Protein AF-A0A7V6VJJ3-F1 (afdb_monomer)

Radius of gyration: 37.73 Å; Cα contacts (8 Å, |Δi|>4): 913; chains: 1; bounding box: 96×39×124 Å

Nearest PDB structures (foldseek):
  8wae-assembly2_B  TM=5.349E-01  e=2.604E-01  Flammeovirga sp. OC4
  2qvm-assembly1_A  TM=4.528E-01  e=8.445E-01  Canis lupus familiaris
  1umi-assembly1_A  TM=4.010E-01  e=7.550E-01  Mus musculus
  8zuh-assembly1_A  TM=2.250E-01  e=2.315E+00  Bos taurus
  2v9u-assembly1_A  TM=2.143E-01  e=2.589E+00  Mycolicibacterium smegmatis MC2 155

Secondary structure (DSSP, 8-state):
-HHHHHHHHHHHHHHHHHHHHHHHHHHHHHHHHHHHHHHHHHH-SSEEEE-----SS-PPP--HHHHTSTTEEEEEEEEEEEEEETTEEEEEEEE-HHHHHHHHHHHH-HHHHHHHHTTSPPGGGBPPTT--EEEEEEEEEEE--TTPPPPTT--TT-EEEEEEEEEEEEETTS-EEEEEEEEEEEEE-SS-EEEEEEEEPPTTEEEEEEEEEEEEEE--STTHHHHHHHHHHH-TTS-TTS-----EEE-TTSEEEEEEEETTEEEEEEEE---HHHHHTTPEEETT-------TTS-SEEEEEEEEESS--------S-----TTS--TTSPPEEEEEEHHHHHHHT--TT-EEEEE-SSSEEEEEEEEEESS-TT---SSEEEEEHHHHHHHHHHTTPPPPPPSEEEEEESS-HHHHHHHHHHHSPTT-EEEE----SS-HHHHHHHHHHHHHHHHHHHHHHHHHHHHHHHTHHHHHHHHHTT--HHHHHHHHHHHHH-

Foldseek 3Di:
DVVLVVVVVVLVVLLVVLVVLLVVLVVVLVVLVVVLLLLLQQQQFQKKKQADADPFFQDQDDCVLLVPDPFFPDKAFKAWAWWAFVNHIFIEIATQCVGCLVVSCVSQDVVVSQLSVLQDQDCLQWDPPPDFKDKFKWKWAWDFDPPFDDDPPDDQQWWKKWKKKWFFFQFPSLHTDIWIFDIDIDTHGNDIDMDIGITGDDPGGTGTFKMKIKIWTADPDDPLPVLVVVLCVVCVVDDPVVPPPFDWDDDPQQKIWTWDDRRRDIIIIIIRGPCVSVVVSQFAWQPQPPQPQPDCVPHNIGMDMTMGGNFHDDPPPDPDPDDDDQVDDDPRGDAFEKEWEPLQCVVVVHDQQGWTWMQGPHDTGIHHHSYYGNDHGNRPTNTYMYHHNSNVCSNCVNNVHGRGDRSMMHTHGPDDSVVSQVSCVVPGPPPIDMDGSRSPPPPSVVVSVVSVVVSVVSSVVSVLVVLVSVLVVVCVVVVVVVVVVVDDPVRVVVVSVVVSVD

pLDDT: mean 74.05, std 18.1, range [22.92, 97.56]

Structure (mmCIF, N/CA/C/O backbone):
data_AF-A0A7V6VJJ3-F1
#
_entry.id   AF-A0A7V6VJJ3-F1
#
loop_
_atom_site.group_PDB
_atom_site.id
_atom_site.type_symbol
_atom_site.label_atom_id
_atom_site.label_alt_id
_atom_site.label_comp_id
_atom_site.label_asym_id
_atom_site.label_entity_id
_atom_site.label_seq_id
_atom_site.pdbx_PDB_ins_code
_atom_site.Cartn_x
_atom_site.Cartn_y
_atom_site.Cartn_z
_atom_site.occupancy
_atom_site.B_iso_or_equiv
_atom_site.auth_seq_id
_atom_site.auth_comp_id
_atom_site.auth_asym_id
_atom_site.auth_atom_id
_atom_site.pdbx_PDB_model_num
ATOM 1 N N . ALA A 1 1 ? 57.811 8.011 -45.954 1.00 58.12 1 ALA A N 1
ATOM 2 C CA . ALA A 1 1 ? 57.702 8.035 -44.476 1.00 58.12 1 ALA A CA 1
ATOM 3 C C . ALA A 1 1 ? 56.660 9.037 -43.947 1.00 58.12 1 ALA A C 1
ATOM 5 O O . ALA A 1 1 ? 55.705 8.596 -43.324 1.00 58.12 1 ALA A O 1
ATOM 6 N N . ARG A 1 2 ? 56.776 10.359 -44.193 1.00 64.56 2 ARG A N 1
ATOM 7 C CA . ARG A 1 2 ? 55.827 11.359 -43.634 1.00 64.56 2 ARG A CA 1
ATOM 8 C C . ARG A 1 2 ? 54.368 11.186 -44.089 1.00 64.56 2 ARG A C 1
ATOM 10 O O . ARG A 1 2 ? 53.472 11.328 -43.268 1.00 64.56 2 ARG A O 1
ATOM 17 N N . SER A 1 3 ? 54.126 10.848 -45.358 1.00 62.00 3 SER A N 1
ATOM 18 C CA . SER A 1 3 ? 52.772 10.589 -45.880 1.00 62.00 3 SER A CA 1
ATOM 19 C C . SER A 1 3 ? 52.134 9.332 -45.280 1.00 62.00 3 SER A C 1
ATOM 21 O O . SER A 1 3 ? 50.969 9.365 -44.908 1.00 62.00 3 SER A O 1
ATOM 23 N N . ALA A 1 4 ? 52.915 8.261 -45.103 1.00 66.62 4 ALA A N 1
ATOM 24 C CA . ALA A 1 4 ? 52.459 7.028 -44.460 1.00 66.62 4 ALA A CA 1
ATOM 25 C C . ALA A 1 4 ? 52.094 7.251 -42.983 1.00 66.62 4 ALA A C 1
ATOM 27 O O . ALA A 1 4 ? 51.044 6.801 -42.546 1.00 66.62 4 ALA A O 1
ATOM 28 N N . ARG A 1 5 ? 52.900 8.024 -42.236 1.00 71.94 5 ARG A N 1
ATOM 29 C CA . ARG A 1 5 ? 52.564 8.390 -40.848 1.00 71.94 5 ARG A CA 1
ATOM 30 C C . ARG A 1 5 ? 51.255 9.175 -40.764 1.00 71.94 5 ARG A C 1
ATOM 32 O O . ARG A 1 5 ? 50.426 8.846 -39.932 1.00 71.94 5 ARG A O 1
ATOM 39 N N . ARG A 1 6 ? 51.034 10.149 -41.659 1.00 73.19 6 ARG A N 1
ATOM 40 C CA . ARG A 1 6 ? 49.763 10.896 -41.712 1.00 73.19 6 ARG A CA 1
ATOM 41 C C . ARG A 1 6 ? 48.568 9.986 -42.006 1.00 73.19 6 ARG A C 1
ATOM 43 O O . ARG A 1 6 ? 47.548 10.130 -41.349 1.00 73.19 6 ARG A O 1
ATOM 50 N N . ALA A 1 7 ? 48.704 9.043 -42.940 1.00 73.00 7 ALA A N 1
ATOM 51 C CA . ALA A 1 7 ? 47.638 8.093 -43.262 1.00 73.00 7 ALA A CA 1
ATOM 52 C C . ALA A 1 7 ? 47.291 7.186 -42.069 1.00 73.00 7 ALA A C 1
ATOM 54 O O . ALA A 1 7 ? 46.119 7.048 -41.739 1.00 73.00 7 ALA A O 1
ATOM 55 N N . VAL A 1 8 ? 48.300 6.645 -41.375 1.00 75.19 8 VAL A N 1
ATOM 56 C CA . VAL A 1 8 ? 48.096 5.835 -40.160 1.00 75.19 8 VAL A CA 1
ATOM 57 C C . VAL A 1 8 ? 47.421 6.652 -39.057 1.00 75.19 8 VAL A C 1
ATOM 59 O O . VAL A 1 8 ? 46.478 6.171 -38.442 1.00 75.19 8 VAL A O 1
ATOM 62 N N . THR A 1 9 ? 47.837 7.903 -38.835 1.00 77.12 9 THR A N 1
ATOM 63 C CA . THR 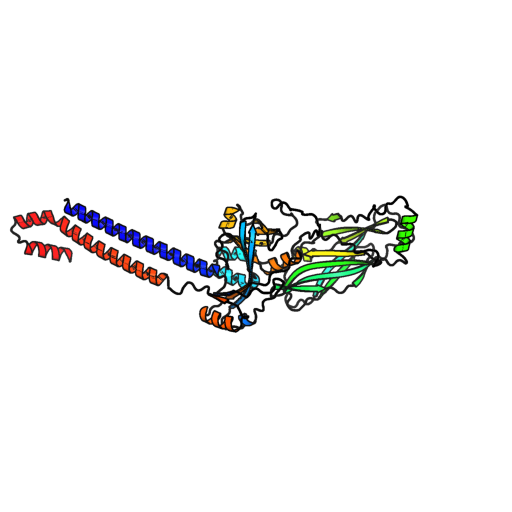A 1 9 ? 47.191 8.772 -37.839 1.00 77.12 9 THR A CA 1
ATOM 64 C C . THR A 1 9 ? 45.720 9.026 -38.167 1.00 77.12 9 THR A C 1
ATOM 66 O O . THR A 1 9 ? 44.882 8.907 -37.280 1.00 77.12 9 THR A O 1
ATOM 69 N N . VAL A 1 10 ? 45.384 9.329 -39.427 1.00 78.06 10 VAL A N 1
ATOM 70 C CA . VAL A 1 10 ? 43.986 9.542 -39.848 1.00 78.06 10 VAL A CA 1
ATOM 71 C C . VAL A 1 10 ? 43.153 8.279 -39.637 1.00 78.06 10 VAL A C 1
ATOM 73 O O . VAL A 1 10 ? 42.054 8.360 -39.102 1.00 78.06 10 VAL A O 1
ATOM 76 N N . VAL A 1 11 ? 43.694 7.114 -39.991 1.00 77.00 11 VAL A N 1
ATOM 77 C CA . VAL A 1 11 ? 43.051 5.811 -39.783 1.00 77.00 11 VAL A CA 1
ATOM 78 C C . VAL A 1 11 ? 42.768 5.538 -38.308 1.00 77.00 11 VAL A C 1
ATOM 80 O O . VAL A 1 11 ? 41.657 5.146 -37.963 1.00 77.00 11 VAL A O 1
ATOM 83 N N . VAL A 1 12 ? 43.759 5.749 -37.440 1.00 77.12 12 VAL A N 1
ATOM 84 C CA . VAL A 1 12 ? 43.618 5.503 -35.999 1.00 77.12 12 VAL A CA 1
ATOM 85 C C . VAL A 1 12 ? 42.574 6.442 -35.399 1.00 77.12 12 VAL A C 1
ATOM 87 O O . VAL A 1 12 ? 41.725 5.991 -34.637 1.00 77.12 12 VAL A O 1
ATOM 90 N N . LEU A 1 13 ? 42.581 7.723 -35.783 1.00 76.00 13 LEU A N 1
ATOM 91 C CA . LEU A 1 13 ? 41.569 8.686 -35.339 1.00 76.00 13 LEU A CA 1
ATOM 92 C C . LEU A 1 13 ? 40.163 8.300 -35.810 1.00 76.00 13 LEU A C 1
ATOM 94 O O . LEU A 1 13 ? 39.212 8.417 -35.044 1.00 76.00 13 LEU A O 1
ATOM 98 N N . LEU A 1 14 ? 40.032 7.806 -37.042 1.00 77.81 14 LEU A N 1
ATOM 99 C CA . LEU A 1 14 ? 38.753 7.365 -37.594 1.00 77.81 14 LEU A CA 1
ATOM 100 C C . LEU A 1 14 ? 38.233 6.109 -36.874 1.00 77.81 14 LEU A C 1
ATOM 102 O O . LEU A 1 14 ? 37.063 6.054 -36.508 1.00 77.81 14 LEU A O 1
ATOM 106 N N . ALA A 1 15 ? 39.108 5.134 -36.609 1.00 75.81 15 ALA A N 1
ATOM 107 C CA . ALA A 1 15 ? 38.770 3.942 -35.833 1.00 75.81 15 ALA A CA 1
ATOM 108 C C . ALA A 1 15 ? 38.350 4.304 -34.399 1.00 75.81 15 ALA A C 1
ATOM 110 O O . ALA A 1 15 ? 37.365 3.770 -33.894 1.00 75.81 15 ALA A O 1
ATOM 111 N N . PHE A 1 16 ? 39.045 5.255 -33.770 1.00 75.12 16 PHE A N 1
ATOM 112 C CA . PHE A 1 16 ? 38.699 5.740 -32.436 1.00 75.12 16 PHE A CA 1
ATOM 113 C C . PHE A 1 16 ? 37.354 6.477 -32.424 1.00 75.12 16 PHE A C 1
ATOM 115 O O . PHE A 1 16 ? 36.541 6.245 -31.535 1.00 75.12 16 PHE A O 1
ATOM 122 N N . ALA A 1 17 ? 37.078 7.308 -33.435 1.00 75.38 17 ALA A N 1
ATOM 123 C CA . ALA A 1 17 ? 35.796 7.994 -33.575 1.00 75.38 17 ALA A CA 1
ATOM 124 C C . ALA A 1 17 ? 34.628 7.006 -33.753 1.00 75.38 17 ALA A C 1
ATOM 126 O O . ALA A 1 17 ? 33.593 7.164 -33.108 1.00 75.38 17 ALA A O 1
ATOM 127 N N . VAL A 1 18 ? 34.801 5.956 -34.567 1.00 76.50 18 VAL A N 1
ATOM 128 C CA . VAL A 1 18 ? 33.784 4.901 -34.734 1.00 76.50 18 VAL A CA 1
ATOM 129 C C . VAL A 1 18 ? 33.605 4.086 -33.453 1.00 76.50 18 VAL A C 1
ATOM 131 O O . VAL A 1 18 ? 32.470 3.822 -33.057 1.00 76.50 18 VAL A O 1
ATOM 134 N N . GLY A 1 19 ? 34.695 3.741 -32.763 1.00 74.75 19 GLY A N 1
ATOM 135 C CA . GLY A 1 19 ? 34.633 3.071 -31.461 1.00 74.75 19 GLY A CA 1
ATOM 136 C C . GLY A 1 19 ? 33.873 3.899 -30.421 1.00 74.75 19 GLY A C 1
ATOM 137 O O . GLY A 1 19 ? 32.955 3.389 -29.784 1.00 74.75 19 GLY A O 1
ATOM 138 N N . ALA A 1 20 ? 34.182 5.195 -30.314 1.00 73.50 20 ALA A N 1
ATOM 139 C CA . ALA A 1 20 ? 33.504 6.116 -29.403 1.00 73.50 20 ALA A CA 1
ATOM 140 C C . ALA A 1 20 ? 32.006 6.260 -29.721 1.00 73.50 20 ALA A C 1
ATOM 142 O O . ALA A 1 20 ? 31.186 6.204 -28.808 1.00 73.50 20 ALA A O 1
ATOM 143 N N . LEU A 1 21 ? 31.633 6.374 -31.002 1.00 72.50 21 LEU A N 1
ATOM 144 C CA . LEU A 1 21 ? 30.228 6.413 -31.431 1.00 72.50 21 LEU A CA 1
ATOM 145 C C . LEU A 1 21 ? 29.483 5.110 -31.113 1.00 72.50 21 LEU A C 1
ATOM 147 O O . LEU A 1 21 ? 28.323 5.149 -30.713 1.00 72.50 21 LEU A O 1
ATOM 151 N N . THR A 1 22 ? 30.152 3.962 -31.245 1.00 73.19 22 THR A N 1
ATOM 152 C CA . THR A 1 22 ? 29.564 2.650 -30.934 1.00 73.19 22 THR A CA 1
ATOM 153 C C . THR A 1 22 ? 29.290 2.512 -29.438 1.00 73.19 22 THR A C 1
ATOM 155 O O . THR A 1 22 ? 28.186 2.135 -29.048 1.00 73.19 22 THR A O 1
ATOM 158 N N . VAL A 1 23 ? 30.263 2.873 -28.593 1.00 71.81 23 VAL A N 1
ATOM 159 C CA . VAL A 1 23 ? 30.108 2.854 -27.129 1.00 71.81 23 VAL A CA 1
ATOM 160 C C . VAL A 1 23 ? 29.030 3.845 -26.683 1.00 71.81 23 VAL A C 1
ATOM 162 O O . VAL A 1 23 ? 28.167 3.481 -25.889 1.00 71.81 23 VAL A O 1
ATOM 165 N N . ALA A 1 24 ? 29.015 5.062 -27.236 1.00 70.31 24 ALA A N 1
ATOM 166 C CA . ALA A 1 24 ? 27.974 6.049 -26.947 1.00 70.31 24 ALA A CA 1
ATOM 167 C C . ALA A 1 24 ? 26.572 5.545 -27.338 1.00 70.31 24 ALA A C 1
ATOM 169 O O . ALA A 1 24 ? 25.617 5.737 -26.585 1.00 70.31 24 ALA A O 1
ATOM 170 N N . GLY A 1 25 ? 26.452 4.847 -28.474 1.00 70.31 25 GLY A N 1
ATOM 171 C CA . GLY A 1 25 ? 25.205 4.216 -28.909 1.00 70.31 25 GLY A CA 1
ATOM 172 C C . GLY A 1 25 ? 24.737 3.096 -27.977 1.00 70.31 25 GLY A C 1
ATOM 173 O O . GLY A 1 25 ? 23.551 3.035 -27.661 1.00 70.31 25 GLY A O 1
ATOM 174 N N . MET A 1 26 ? 25.657 2.252 -27.490 1.00 70.75 26 MET A N 1
ATOM 175 C CA . MET A 1 26 ? 25.334 1.214 -26.504 1.00 70.75 26 MET A CA 1
ATOM 176 C C . MET A 1 26 ? 24.830 1.826 -25.197 1.00 70.75 26 MET A C 1
ATOM 178 O O . MET A 1 26 ? 23.750 1.461 -24.750 1.00 70.75 26 MET A O 1
ATOM 182 N N . VAL A 1 27 ? 25.550 2.806 -24.637 1.00 74.12 27 VAL A N 1
ATOM 183 C CA . VAL A 1 27 ? 25.149 3.486 -23.393 1.00 74.12 27 VAL A CA 1
ATOM 184 C C . VAL A 1 27 ? 23.788 4.169 -23.551 1.00 74.12 27 VAL A C 1
ATOM 186 O O . VAL A 1 27 ? 22.939 4.045 -22.675 1.00 74.12 27 VAL A O 1
ATOM 189 N N . SER A 1 28 ? 23.535 4.835 -24.682 1.00 69.19 28 SER A N 1
ATOM 190 C CA . SER A 1 28 ? 22.235 5.464 -24.942 1.00 69.19 28 SER A CA 1
ATOM 191 C C . SER A 1 28 ? 21.091 4.449 -25.029 1.00 69.19 28 SER A C 1
ATOM 193 O O . SER A 1 28 ? 19.982 4.768 -24.605 1.00 69.19 28 SER A O 1
ATOM 195 N N . GLY A 1 29 ? 21.341 3.256 -25.580 1.00 66.56 29 GLY A N 1
ATOM 196 C CA . GLY A 1 29 ? 20.360 2.171 -25.646 1.00 66.56 29 GLY A CA 1
ATOM 197 C C . GLY A 1 29 ? 20.031 1.619 -24.263 1.00 66.56 29 GLY A C 1
ATOM 198 O O . GLY A 1 29 ? 18.857 1.524 -23.913 1.00 66.56 29 GLY A O 1
ATOM 199 N N . THR A 1 30 ? 21.054 1.350 -23.447 1.00 71.19 30 THR A N 1
ATOM 200 C CA . THR A 1 30 ? 20.868 0.877 -22.069 1.00 71.19 30 THR A CA 1
ATOM 201 C C . THR A 1 30 ? 20.121 1.904 -21.224 1.00 71.19 30 THR A C 1
ATOM 203 O O . THR A 1 30 ? 19.191 1.538 -20.519 1.00 71.19 30 THR A O 1
ATOM 206 N N . VAL A 1 31 ? 20.449 3.196 -21.348 1.00 70.56 31 VAL A N 1
ATOM 207 C CA . VAL A 1 31 ? 19.749 4.277 -20.631 1.00 70.56 31 VAL A CA 1
ATOM 208 C C . VAL A 1 31 ? 18.303 4.426 -21.103 1.00 70.56 31 VAL A C 1
ATOM 210 O O . VAL A 1 31 ? 17.423 4.664 -20.285 1.00 70.56 31 VAL A O 1
ATOM 213 N N . ALA A 1 32 ? 18.025 4.289 -22.402 1.00 63.91 32 ALA A N 1
ATOM 214 C CA . ALA A 1 32 ? 16.654 4.340 -22.910 1.00 63.91 32 ALA A CA 1
ATOM 215 C C . ALA A 1 32 ? 15.826 3.140 -22.432 1.00 63.91 32 ALA A C 1
ATOM 217 O O . ALA A 1 32 ? 14.681 3.316 -22.030 1.00 63.91 32 ALA A O 1
ATOM 218 N N . GLN A 1 33 ? 16.412 1.940 -22.433 1.00 64.88 33 GLN A N 1
ATOM 219 C CA . GLN A 1 33 ? 15.767 0.733 -21.921 1.00 64.88 33 GLN A CA 1
ATOM 220 C C . GLN A 1 33 ? 15.554 0.808 -20.407 1.00 64.88 33 GLN A C 1
ATOM 222 O O . GLN A 1 33 ? 14.501 0.404 -19.928 1.00 64.88 33 GLN A O 1
ATOM 227 N N . GLN A 1 34 ? 16.518 1.367 -19.674 1.00 69.00 34 GLN A N 1
ATOM 228 C CA . GLN A 1 34 ? 16.398 1.613 -18.244 1.00 69.00 34 GLN A CA 1
ATOM 229 C C . GLN A 1 34 ? 15.294 2.632 -17.971 1.00 69.00 34 GLN A C 1
ATOM 231 O O . GLN A 1 34 ? 14.360 2.286 -17.280 1.00 69.00 34 GLN A O 1
ATOM 236 N N . ARG A 1 35 ? 15.263 3.788 -18.647 1.00 66.19 35 ARG A N 1
ATOM 237 C CA . ARG A 1 35 ? 14.154 4.756 -18.521 1.00 66.19 35 ARG A CA 1
ATOM 238 C C . ARG A 1 35 ? 12.793 4.185 -18.896 1.00 66.19 35 ARG A C 1
ATOM 240 O O . ARG A 1 35 ? 11.800 4.561 -18.296 1.00 66.19 35 ARG A O 1
ATOM 247 N N . ALA A 1 36 ? 12.726 3.328 -19.913 1.00 60.75 36 ALA A N 1
ATOM 248 C CA . ALA A 1 36 ? 11.482 2.678 -20.305 1.00 60.75 36 ALA A CA 1
ATOM 249 C C . ALA A 1 36 ? 11.026 1.665 -19.245 1.00 60.75 36 ALA A C 1
ATOM 251 O O . ALA A 1 36 ? 9.835 1.571 -18.965 1.00 60.75 36 ALA A O 1
ATOM 252 N N . ARG A 1 37 ? 11.973 0.948 -18.630 1.00 64.56 37 ARG A N 1
ATOM 253 C CA . ARG A 1 37 ? 11.712 0.071 -17.488 1.00 64.56 37 ARG A CA 1
ATOM 254 C C . ARG A 1 37 ? 11.311 0.877 -16.254 1.00 64.56 37 ARG A C 1
ATOM 256 O O . ARG A 1 37 ? 10.310 0.541 -15.650 1.00 64.56 37 ARG A O 1
ATOM 263 N N . ASP A 1 38 ? 12.018 1.954 -15.940 1.00 66.88 38 ASP A N 1
ATOM 264 C CA . ASP A 1 38 ? 11.726 2.862 -14.830 1.00 66.88 38 ASP A CA 1
ATOM 265 C C . ASP A 1 38 ? 10.371 3.554 -15.032 1.00 66.88 38 ASP A C 1
ATOM 267 O O . ASP A 1 38 ? 9.653 3.772 -14.070 1.00 66.88 38 ASP A O 1
ATOM 271 N N . ALA A 1 39 ? 9.973 3.844 -16.276 1.00 62.88 39 ALA A N 1
ATOM 272 C CA . ALA A 1 39 ? 8.643 4.360 -16.598 1.00 62.88 39 ALA A CA 1
ATOM 273 C C . ALA A 1 39 ? 7.547 3.296 -16.428 1.00 62.88 39 ALA A C 1
ATOM 275 O O . ALA A 1 39 ? 6.478 3.602 -15.912 1.00 62.88 39 ALA A O 1
ATOM 276 N N . ALA A 1 40 ? 7.807 2.047 -16.830 1.00 62.88 40 ALA A N 1
ATOM 277 C CA . ALA A 1 40 ? 6.861 0.944 -16.653 1.00 62.88 40 ALA A CA 1
ATOM 278 C C . ALA A 1 40 ? 6.710 0.542 -15.175 1.00 62.88 40 ALA A C 1
ATOM 280 O O . ALA A 1 40 ? 5.605 0.291 -14.703 1.00 62.88 40 ALA A O 1
ATOM 281 N N . VAL A 1 41 ? 7.817 0.521 -14.428 1.00 61.12 41 VAL A N 1
ATOM 282 C CA . VAL A 1 41 ? 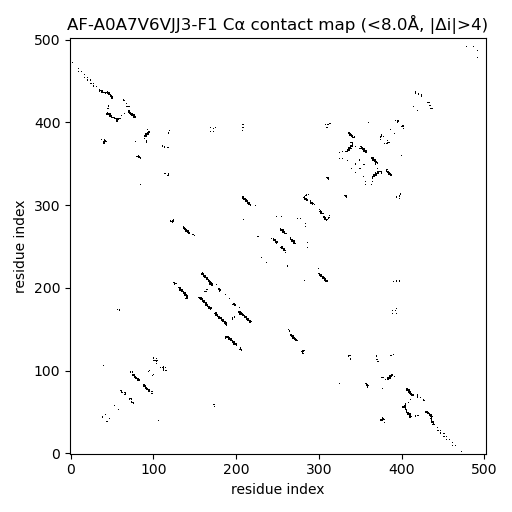7.820 0.295 -12.978 1.00 61.12 41 VAL A CA 1
ATOM 283 C C . VAL A 1 41 ? 7.195 1.493 -12.269 1.00 61.12 41 VAL A C 1
ATOM 285 O O . VAL A 1 41 ? 6.290 1.308 -11.465 1.00 61.12 41 VAL A O 1
ATOM 288 N N . GLY A 1 42 ? 7.587 2.715 -12.627 1.00 70.31 42 GLY A N 1
ATOM 289 C CA . GLY A 1 42 ? 7.052 3.958 -12.074 1.00 70.31 42 GLY A CA 1
ATOM 290 C C . GLY A 1 42 ? 5.557 4.154 -12.315 1.00 70.31 42 GLY A C 1
ATOM 291 O O . GLY A 1 42 ? 4.928 4.876 -11.557 1.00 70.31 42 GLY A O 1
ATOM 292 N N . ALA A 1 43 ? 4.957 3.484 -13.300 1.00 71.69 43 ALA A N 1
ATOM 293 C CA . ALA A 1 43 ? 3.508 3.471 -13.466 1.00 71.69 43 ALA A CA 1
ATOM 294 C C . ALA A 1 43 ? 2.802 2.515 -12.485 1.00 71.69 43 ALA A C 1
ATOM 296 O O . ALA A 1 43 ? 1.660 2.741 -12.123 1.00 71.69 43 ALA A O 1
ATOM 297 N N . GLY A 1 44 ? 3.440 1.446 -12.012 1.00 75.75 44 GLY A N 1
ATOM 298 C CA . GLY A 1 44 ? 2.810 0.518 -11.067 1.00 75.75 44 GLY A CA 1
ATOM 299 C C . GLY A 1 44 ? 1.820 -0.475 -11.688 1.00 75.75 44 GLY A C 1
ATOM 300 O O . GLY A 1 44 ? 1.941 -1.661 -11.400 1.00 75.75 44 GLY A O 1
ATOM 301 N N . GLY A 1 45 ? 0.924 -0.044 -12.585 1.00 86.19 45 GLY A N 1
ATOM 302 C CA . GLY A 1 45 ? 0.019 -0.887 -13.398 1.00 86.19 45 GLY A CA 1
ATOM 303 C C . GLY A 1 45 ? 0.415 -0.965 -14.880 1.00 86.19 45 GLY A C 1
ATOM 304 O O . GLY A 1 45 ? 1.431 -0.398 -15.263 1.00 86.19 45 GLY A O 1
ATOM 305 N N . ASP A 1 46 ? -0.328 -1.678 -15.732 1.00 90.44 46 ASP A N 1
ATOM 306 C CA . ASP A 1 46 ? -0.248 -1.531 -17.206 1.00 90.44 46 ASP A CA 1
ATOM 307 C C . ASP A 1 46 ? -0.935 -0.243 -17.662 1.00 90.44 46 ASP A C 1
ATOM 309 O O . ASP A 1 46 ? -0.454 0.473 -18.548 1.00 90.44 46 ASP A O 1
ATOM 313 N N . VAL A 1 47 ? -2.046 0.068 -16.997 1.00 92.50 47 VAL A N 1
ATOM 314 C CA . VAL A 1 47 ? -2.774 1.326 -17.114 1.00 92.50 47 VAL A CA 1
ATOM 315 C C . VAL A 1 47 ? -2.973 1.885 -15.712 1.00 92.50 47 VAL A C 1
ATOM 317 O O . VAL A 1 47 ? -3.415 1.181 -14.808 1.00 92.50 47 VAL A O 1
ATOM 320 N N . VAL A 1 48 ? -2.661 3.163 -15.541 1.00 93.69 48 VAL A N 1
ATOM 321 C CA . VAL A 1 48 ? -2.896 3.912 -14.306 1.00 93.69 48 VAL A CA 1
ATOM 322 C C . VAL A 1 48 ? -3.999 4.908 -14.571 1.00 93.69 48 VAL A C 1
ATOM 324 O O . VAL A 1 48 ? -3.843 5.800 -15.406 1.00 93.69 48 VAL A O 1
ATOM 327 N N . LEU A 1 49 ? -5.109 4.769 -13.864 1.00 94.50 49 LEU A N 1
ATOM 328 C CA . LEU A 1 49 ? -6.168 5.762 -13.866 1.00 94.50 49 LEU A CA 1
ATOM 329 C C . LEU A 1 49 ? -5.918 6.727 -12.714 1.00 94.50 49 LEU A C 1
ATOM 331 O O . LEU A 1 49 ? -5.987 6.325 -11.559 1.00 94.50 49 LEU A O 1
ATOM 335 N N . THR A 1 50 ? -5.647 7.992 -13.014 1.00 94.56 50 THR A N 1
ATOM 336 C CA . THR A 1 50 ? -5.632 9.063 -12.013 1.00 94.56 50 THR A CA 1
ATOM 337 C C . THR A 1 50 ? -7.050 9.586 -11.861 1.00 94.56 50 THR A C 1
ATOM 339 O O . THR A 1 50 ? -7.616 10.148 -12.805 1.00 94.56 50 THR A O 1
ATOM 342 N N . LEU A 1 51 ? -7.625 9.378 -10.684 1.00 94.50 51 LEU A N 1
ATOM 343 C CA . LEU A 1 51 ? -8.978 9.803 -10.363 1.00 94.50 51 LEU A CA 1
ATOM 344 C C . LEU A 1 51 ? -9.006 11.311 -10.076 1.00 94.50 51 LEU A C 1
ATOM 346 O O . LEU A 1 51 ? -8.023 11.871 -9.577 1.00 94.50 51 LEU A O 1
ATOM 350 N N . PRO A 1 52 ? -10.127 12.000 -10.357 1.00 92.06 52 PRO A N 1
ATOM 351 C CA . PRO A 1 52 ? -10.307 13.362 -9.879 1.00 92.06 52 PRO A CA 1
ATOM 352 C C . PRO A 1 52 ? -10.215 13.378 -8.349 1.00 92.06 52 PRO A C 1
ATOM 354 O O . PRO A 1 52 ? -10.636 12.431 -7.685 1.00 92.06 52 PRO A O 1
ATOM 357 N N . ALA A 1 53 ? -9.685 14.464 -7.781 1.00 85.69 53 ALA A N 1
ATOM 358 C CA . ALA A 1 53 ? -9.618 14.618 -6.333 1.00 85.69 53 ALA A CA 1
ATOM 359 C C . ALA A 1 53 ? -11.028 14.485 -5.730 1.00 85.69 53 ALA A C 1
ATOM 361 O O . ALA A 1 53 ? -11.875 15.365 -5.900 1.00 85.69 53 ALA A O 1
ATOM 362 N N . GLY A 1 54 ? -11.277 13.360 -5.060 1.00 73.69 54 GLY A N 1
ATOM 363 C CA . GLY A 1 54 ? -12.512 13.118 -4.327 1.00 73.69 54 GLY A CA 1
ATOM 364 C C . GLY A 1 54 ? -12.585 13.960 -3.051 1.00 73.69 54 GLY A C 1
ATOM 365 O O . GLY A 1 54 ? -11.630 14.670 -2.709 1.00 73.69 54 GLY A O 1
ATOM 366 N N . PRO A 1 55 ? -13.698 13.883 -2.300 1.00 68.62 55 PRO A N 1
ATOM 367 C CA . PRO A 1 55 ? -13.702 14.376 -0.930 1.00 68.62 55 PRO A CA 1
ATOM 368 C C . PRO A 1 55 ? -12.515 13.761 -0.174 1.00 68.62 55 PRO A C 1
ATOM 370 O O . PRO A 1 55 ? -12.198 12.581 -0.338 1.00 68.62 55 PRO A O 1
ATOM 373 N N . ALA A 1 56 ? -11.838 14.581 0.631 1.00 59.44 56 ALA A N 1
ATOM 374 C CA . ALA A 1 56 ? -10.583 14.216 1.292 1.00 59.44 56 ALA A CA 1
ATOM 375 C C . ALA A 1 56 ? -10.709 13.042 2.287 1.00 59.44 56 ALA A C 1
ATOM 377 O O . ALA A 1 56 ? -9.688 12.557 2.766 1.00 59.44 56 ALA A O 1
ATOM 378 N N . ALA A 1 57 ? -11.934 12.597 2.584 1.00 59.59 57 ALA A N 1
ATOM 379 C CA . ALA A 1 57 ? -12.260 11.694 3.673 1.00 59.59 57 ALA A CA 1
ATOM 380 C C . ALA A 1 57 ? -12.960 10.419 3.182 1.00 59.59 57 ALA A C 1
ATOM 382 O O . ALA A 1 57 ? -14.078 10.495 2.669 1.00 59.59 57 ALA A O 1
ATOM 383 N N . GLY A 1 58 ? -12.316 9.266 3.399 1.00 60.53 58 GLY A N 1
ATOM 384 C CA . GLY A 1 58 ? -12.969 7.958 3.533 1.00 60.53 58 GLY A CA 1
ATOM 385 C C . GLY A 1 58 ? -13.719 7.421 2.313 1.00 60.53 58 GLY A C 1
ATOM 386 O O . GLY A 1 58 ? -14.554 6.535 2.466 1.00 60.53 58 GLY A O 1
ATOM 387 N N . GLY A 1 59 ? -13.470 7.946 1.113 1.00 71.44 59 GLY A N 1
ATOM 388 C CA . GLY A 1 59 ? -14.121 7.453 -0.093 1.00 71.44 59 GLY A CA 1
ATOM 389 C C . GLY A 1 59 ? -13.617 6.060 -0.463 1.00 71.44 59 GLY A C 1
ATOM 390 O O . GLY A 1 59 ? -12.417 5.854 -0.649 1.00 71.44 59 GLY A O 1
ATOM 391 N N . VAL A 1 60 ? -14.543 5.118 -0.623 1.00 81.38 60 VAL A N 1
ATOM 392 C CA . VAL A 1 60 ? -14.277 3.842 -1.288 1.00 81.38 60 VAL A CA 1
ATOM 393 C C . VAL A 1 60 ? -14.313 4.081 -2.793 1.00 81.38 60 VAL A C 1
ATOM 395 O O . VAL A 1 60 ? -15.268 4.655 -3.320 1.00 81.38 60 VAL A O 1
ATOM 398 N N . VAL A 1 61 ? -13.265 3.652 -3.493 1.00 89.81 61 VAL A N 1
ATOM 399 C CA . VAL A 1 61 ? -13.257 3.638 -4.958 1.00 89.81 61 VAL A CA 1
ATOM 400 C C . VAL A 1 61 ? -13.864 2.321 -5.418 1.00 89.81 61 VAL A C 1
ATOM 402 O O . VAL A 1 61 ? -13.303 1.259 -5.156 1.00 89.81 61 VAL A O 1
ATOM 405 N N . ASP A 1 62 ? -14.998 2.396 -6.113 1.00 91.62 62 ASP A N 1
ATOM 406 C CA . ASP A 1 62 ? -15.587 1.232 -6.770 1.00 91.62 62 ASP A CA 1
ATOM 407 C C . ASP A 1 62 ? -14.707 0.811 -7.956 1.00 91.62 62 ASP A C 1
ATOM 409 O O . ASP A 1 62 ? -14.562 1.548 -8.936 1.00 91.62 62 ASP A O 1
ATOM 413 N N . VAL A 1 63 ? -14.087 -0.366 -7.836 1.00 94.50 63 VAL A N 1
ATOM 414 C CA . VAL A 1 63 ? -13.215 -0.941 -8.868 1.00 94.50 63 VAL A CA 1
ATOM 415 C C . VAL A 1 63 ? -13.889 -2.025 -9.703 1.00 94.50 63 VAL A C 1
ATOM 417 O O . VAL A 1 63 ? -13.321 -2.453 -10.711 1.00 94.50 63 VAL A O 1
ATOM 420 N N . GLU A 1 64 ? -15.106 -2.442 -9.347 1.00 94.88 64 GLU A N 1
ATOM 421 C CA . GLU A 1 64 ? -15.838 -3.485 -10.072 1.00 94.88 64 GLU A CA 1
ATOM 422 C C . GLU A 1 64 ? -16.081 -3.143 -11.553 1.00 94.88 64 GLU A C 1
ATOM 424 O O . GLU A 1 64 ? -15.884 -4.025 -12.397 1.00 94.88 64 GLU A O 1
ATOM 429 N N . PRO A 1 65 ? -16.398 -1.886 -11.937 1.00 96.12 65 PRO A N 1
ATOM 430 C CA . PRO A 1 65 ? -16.517 -1.517 -13.345 1.00 96.12 65 PRO A CA 1
ATOM 431 C C . PRO A 1 65 ? -15.242 -1.785 -14.150 1.00 96.12 65 PRO A C 1
ATOM 433 O O . PRO A 1 65 ? -15.328 -2.143 -15.323 1.00 96.12 65 PRO A O 1
ATOM 436 N N . TYR A 1 66 ? -14.067 -1.641 -13.527 1.00 95.94 66 TYR A N 1
ATOM 437 C CA . TYR A 1 66 ? -12.780 -1.888 -14.177 1.00 95.94 66 TYR A CA 1
ATOM 438 C C . TYR A 1 66 ? -12.426 -3.377 -14.208 1.00 95.94 66 TYR A C 1
ATOM 440 O O . TYR A 1 66 ? -11.911 -3.852 -15.217 1.00 95.94 66 TYR A O 1
ATOM 448 N N . ARG A 1 67 ? -12.739 -4.134 -13.146 1.00 95.69 67 ARG A N 1
ATOM 449 C CA . ARG A 1 67 ? -12.549 -5.599 -13.107 1.00 95.69 67 ARG A CA 1
ATOM 450 C C . ARG A 1 67 ? -13.411 -6.327 -14.141 1.00 95.69 67 ARG A C 1
ATOM 452 O O . ARG A 1 67 ? -13.027 -7.388 -14.621 1.00 95.69 67 ARG A O 1
ATOM 459 N N . ALA A 1 68 ? -14.557 -5.753 -14.506 1.00 96.62 68 ALA A N 1
ATOM 460 C CA . ALA A 1 68 ? -15.451 -6.302 -15.522 1.00 96.62 68 ALA A CA 1
ATOM 461 C C . ALA A 1 68 ? -14.953 -6.120 -16.973 1.00 96.62 68 ALA A C 1
ATOM 463 O O . ALA A 1 68 ? -15.549 -6.692 -17.893 1.00 96.62 68 ALA A O 1
ATOM 464 N N . LEU A 1 69 ? -13.899 -5.326 -17.204 1.00 96.56 69 LEU A N 1
ATOM 465 C CA . LEU A 1 69 ? -13.357 -5.080 -18.541 1.00 96.56 69 LEU A CA 1
ATOM 466 C C . LEU A 1 69 ? -12.623 -6.312 -19.084 1.00 96.56 69 LEU A C 1
ATOM 468 O O . LEU A 1 69 ? -11.991 -7.079 -18.356 1.00 96.56 69 LEU A O 1
ATOM 472 N N . ALA A 1 70 ? -12.693 -6.510 -20.400 1.00 96.31 70 ALA A N 1
ATOM 473 C CA . ALA A 1 70 ? -12.100 -7.679 -21.030 1.00 96.31 70 ALA A CA 1
ATOM 474 C C . ALA A 1 70 ? -10.565 -7.622 -20.969 1.00 96.31 70 ALA A C 1
ATOM 476 O O . ALA A 1 70 ? -9.942 -6.688 -21.463 1.00 96.31 70 ALA A O 1
ATOM 477 N N . GLY A 1 71 ? -9.949 -8.669 -20.415 1.00 92.75 71 GLY A N 1
ATOM 478 C CA . GLY A 1 71 ? -8.491 -8.789 -20.340 1.00 92.75 71 GLY A CA 1
ATOM 479 C C . GLY A 1 71 ? -7.846 -8.089 -19.143 1.00 92.75 71 GLY A C 1
ATOM 480 O O . GLY A 1 71 ? -6.620 -8.063 -19.080 1.00 92.75 71 GLY A O 1
ATOM 481 N N . VAL A 1 72 ? -8.626 -7.544 -18.205 1.00 94.88 72 VAL A N 1
ATOM 482 C CA . VAL A 1 72 ? -8.115 -7.095 -16.903 1.00 94.88 72 VAL A CA 1
ATOM 483 C C . VAL A 1 72 ? -7.898 -8.310 -16.005 1.00 94.88 72 VAL A C 1
ATOM 485 O O . VAL A 1 72 ? -8.836 -9.048 -15.718 1.00 94.88 72 VAL A O 1
ATOM 488 N N . ASP A 1 73 ? -6.658 -8.506 -15.563 1.00 92.88 73 ASP A N 1
ATOM 489 C CA . ASP A 1 73 ? -6.280 -9.554 -14.611 1.00 92.88 73 ASP A CA 1
ATOM 490 C C . ASP A 1 73 ? -6.469 -9.075 -13.163 1.00 92.88 73 ASP A C 1
ATOM 492 O O . ASP A 1 73 ? -6.841 -9.856 -12.288 1.00 92.88 73 ASP A O 1
ATOM 496 N N . ALA A 1 74 ? -6.239 -7.782 -12.908 1.00 92.75 74 ALA A N 1
ATOM 497 C CA . ALA A 1 74 ? -6.572 -7.121 -11.650 1.00 92.75 74 ALA A CA 1
ATOM 498 C C . ALA A 1 74 ? -6.824 -5.623 -11.854 1.00 92.75 74 ALA A C 1
ATOM 500 O O . ALA A 1 74 ? -6.197 -4.981 -12.698 1.00 92.75 74 ALA A O 1
ATOM 501 N N . ALA A 1 75 ? -7.718 -5.065 -11.040 1.00 94.50 75 ALA A N 1
ATOM 502 C CA . ALA A 1 75 ? -7.931 -3.629 -10.920 1.00 94.50 75 ALA A CA 1
ATOM 503 C C . ALA A 1 75 ? -8.001 -3.272 -9.441 1.00 94.50 75 ALA A C 1
ATOM 505 O O . ALA A 1 75 ? -8.854 -3.799 -8.721 1.00 94.50 75 ALA A O 1
ATOM 506 N N . GLU A 1 76 ? -7.085 -2.414 -8.999 1.00 94.62 76 GLU A N 1
ATOM 507 C CA . GLU A 1 76 ? -6.861 -2.189 -7.577 1.00 94.62 76 GLU A CA 1
ATOM 508 C C . GLU A 1 76 ? -6.661 -0.705 -7.246 1.00 94.62 76 GLU A C 1
ATOM 510 O O . GLU A 1 76 ? -5.930 -0.011 -7.961 1.00 94.62 76 GLU A O 1
ATOM 515 N N . PRO A 1 77 ? -7.287 -0.196 -6.166 1.00 94.88 77 PRO A N 1
ATOM 516 C CA . PRO A 1 77 ? -7.085 1.181 -5.736 1.00 94.88 77 PRO A CA 1
ATOM 517 C C . PRO A 1 77 ? -5.680 1.380 -5.162 1.00 94.88 77 PRO A C 1
ATOM 519 O O . PRO A 1 77 ? -5.212 0.578 -4.350 1.00 94.88 77 PRO A O 1
ATOM 522 N N . VAL A 1 78 ? -5.037 2.491 -5.500 1.00 94.19 78 VAL A N 1
ATOM 523 C CA . VAL A 1 78 ? -3.726 2.871 -4.967 1.00 94.19 78 VAL A CA 1
ATOM 524 C C . VAL A 1 78 ? -3.775 4.270 -4.370 1.00 94.19 78 VAL A C 1
ATOM 526 O O . VAL A 1 78 ? -4.364 5.208 -4.917 1.00 94.19 78 VAL A O 1
ATOM 529 N N . THR A 1 79 ? -3.145 4.403 -3.207 1.00 93.94 79 THR A N 1
ATOM 530 C CA . THR A 1 79 ? -3.075 5.659 -2.465 1.00 93.94 79 THR A CA 1
ATOM 531 C C . THR A 1 79 ? -1.679 6.248 -2.597 1.00 93.94 79 THR A C 1
ATOM 533 O O . THR A 1 79 ? -0.719 5.692 -2.072 1.00 93.94 79 THR A O 1
ATOM 536 N N . THR A 1 80 ? -1.560 7.398 -3.257 1.00 93.38 80 THR A N 1
ATOM 537 C CA . THR A 1 80 ? -0.310 8.158 -3.350 1.00 93.38 80 THR A CA 1
ATOM 538 C C . THR A 1 80 ? -0.385 9.399 -2.460 1.00 93.38 80 THR A C 1
ATOM 540 O O . THR A 1 80 ? -1.320 10.197 -2.543 1.00 93.38 80 THR A O 1
ATOM 543 N N . LEU A 1 81 ? 0.579 9.557 -1.547 1.00 94.00 81 LEU A N 1
ATOM 544 C CA . LEU A 1 81 ? 0.597 10.656 -0.575 1.00 94.00 81 LEU A CA 1
ATOM 545 C C . LEU A 1 81 ? 1.986 11.292 -0.475 1.00 94.00 81 LEU A C 1
ATOM 547 O O . LEU A 1 81 ? 2.968 10.566 -0.315 1.00 94.00 81 LEU A O 1
ATOM 551 N N . PRO A 1 82 ? 2.093 12.633 -0.485 1.00 95.12 82 PRO A N 1
ATOM 552 C CA . PRO A 1 82 ? 3.320 13.280 -0.052 1.00 95.12 82 PRO A CA 1
ATOM 553 C C . PRO A 1 82 ? 3.496 13.045 1.451 1.00 95.12 82 PRO A C 1
ATOM 555 O O . PRO A 1 82 ? 2.568 13.259 2.239 1.00 95.12 82 PRO A O 1
ATOM 558 N N . ILE A 1 83 ? 4.690 12.618 1.843 1.00 96.56 83 ILE A N 1
ATOM 559 C CA . ILE A 1 83 ? 5.078 12.402 3.237 1.00 96.56 83 ILE A CA 1
ATOM 560 C C . ILE A 1 83 ? 6.376 13.149 3.533 1.00 96.56 83 ILE A C 1
ATOM 562 O O . ILE A 1 83 ? 7.030 13.700 2.643 1.00 96.56 83 ILE A O 1
ATOM 566 N N . THR A 1 84 ? 6.753 13.210 4.804 1.00 96.50 84 THR A N 1
ATOM 567 C CA . THR A 1 84 ? 8.033 13.795 5.215 1.00 96.50 84 THR A CA 1
ATOM 568 C C . THR A 1 84 ? 8.768 12.834 6.135 1.00 96.50 84 THR A C 1
ATOM 570 O O . THR A 1 84 ? 8.197 12.379 7.119 1.00 96.50 84 THR A O 1
ATOM 573 N N . ILE A 1 85 ? 10.036 12.547 5.850 1.00 95.62 85 ILE A N 1
ATOM 574 C CA . ILE A 1 85 ? 10.885 11.667 6.664 1.00 95.62 85 ILE A CA 1
ATOM 575 C C . ILE A 1 85 ? 12.002 12.521 7.242 1.00 95.62 85 ILE A C 1
ATOM 577 O O . ILE A 1 85 ? 12.797 13.086 6.498 1.00 95.62 85 ILE A O 1
ATOM 581 N N . LEU A 1 86 ? 12.016 12.694 8.567 1.00 89.50 86 LEU A N 1
ATOM 582 C CA . LEU A 1 86 ? 12.997 13.536 9.273 1.00 89.50 86 LEU A CA 1
ATOM 583 C C . LEU A 1 86 ? 13.197 14.945 8.658 1.00 89.50 86 LEU A C 1
ATOM 585 O O . LEU A 1 86 ? 14.279 15.517 8.767 1.00 89.50 86 LEU A O 1
ATOM 589 N N . ARG A 1 87 ? 12.126 15.535 8.093 1.00 91.50 87 ARG A N 1
ATOM 590 C CA . ARG A 1 87 ? 12.042 16.840 7.376 1.00 91.50 87 ARG A CA 1
ATOM 591 C C . ARG A 1 87 ? 12.339 16.820 5.875 1.00 91.50 87 ARG A C 1
ATOM 593 O O . ARG A 1 87 ? 12.138 17.843 5.224 1.00 91.50 87 ARG A O 1
ATOM 600 N N . GLU A 1 88 ? 12.741 15.689 5.317 1.00 95.75 88 GLU A N 1
ATOM 601 C CA . GLU A 1 88 ? 12.937 15.548 3.877 1.00 95.75 88 GLU A CA 1
ATOM 602 C C . GLU A 1 88 ? 11.633 15.104 3.196 1.00 95.75 88 GLU A C 1
ATOM 604 O O . GLU A 1 88 ? 10.973 14.181 3.687 1.00 95.75 88 GLU A O 1
ATOM 609 N N . PRO A 1 89 ? 11.228 15.737 2.081 1.00 96.44 89 PRO A 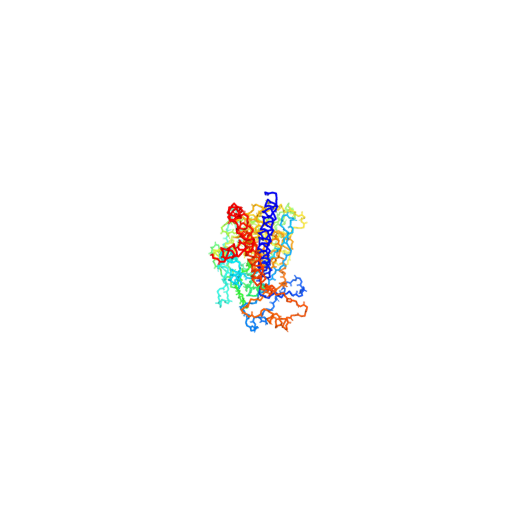N 1
ATOM 610 C CA . PRO A 1 89 ? 10.054 15.307 1.336 1.00 96.44 89 PRO A CA 1
ATOM 611 C C . PRO A 1 89 ? 10.302 13.934 0.703 1.00 96.44 89 PRO A C 1
ATOM 613 O O . PRO A 1 89 ? 11.384 13.668 0.169 1.00 96.44 89 PRO A O 1
ATOM 616 N N . ALA A 1 90 ? 9.281 13.087 0.755 1.00 96.69 90 ALA A N 1
ATOM 617 C CA . ALA A 1 90 ? 9.251 11.774 0.127 1.00 96.69 90 ALA A CA 1
ATOM 618 C C . ALA A 1 90 ? 7.828 11.460 -0.365 1.00 96.69 90 ALA A C 1
ATOM 620 O O . ALA A 1 90 ? 6.865 12.146 -0.010 1.00 96.69 90 ALA A O 1
ATOM 621 N N . GLN A 1 91 ? 7.692 10.411 -1.170 1.00 95.94 91 GLN A N 1
ATOM 622 C CA . GLN A 1 91 ? 6.402 9.932 -1.663 1.00 95.94 91 GLN A CA 1
ATOM 623 C C . GLN A 1 91 ? 6.050 8.588 -1.022 1.00 95.94 91 GLN A C 1
ATOM 625 O O . GLN A 1 91 ? 6.857 7.663 -1.031 1.00 95.94 91 GLN A O 1
ATOM 630 N N . LEU A 1 92 ? 4.833 8.460 -0.501 1.00 96.44 92 LEU A N 1
ATOM 631 C CA . LEU A 1 92 ? 4.273 7.189 -0.057 1.00 96.44 92 LEU A CA 1
ATOM 632 C C . LEU A 1 92 ? 3.335 6.630 -1.127 1.00 96.44 92 LEU A C 1
ATOM 634 O O . LEU A 1 92 ? 2.514 7.369 -1.679 1.00 96.44 92 LEU A O 1
ATOM 638 N N . VAL A 1 93 ? 3.439 5.326 -1.377 1.00 95.81 93 VAL A N 1
ATOM 639 C CA . VAL A 1 93 ? 2.544 4.551 -2.241 1.00 95.81 93 VAL A CA 1
ATOM 640 C C . VAL A 1 93 ? 1.954 3.393 -1.430 1.00 95.81 93 VAL A C 1
ATOM 642 O O . VAL A 1 93 ? 2.652 2.452 -1.061 1.00 95.81 93 VAL A O 1
ATOM 645 N N . GLY A 1 94 ? 0.664 3.477 -1.118 1.00 94.94 94 GLY A N 1
ATOM 646 C CA . GLY A 1 94 ? -0.101 2.425 -0.455 1.00 94.94 94 GLY A CA 1
ATOM 647 C C . GLY A 1 94 ? -0.786 1.532 -1.482 1.00 94.94 94 GLY A C 1
ATOM 648 O O . GLY A 1 94 ? -1.675 1.999 -2.199 1.00 94.94 94 GLY A O 1
ATOM 649 N N . VAL A 1 95 ? -0.403 0.257 -1.530 1.00 93.56 95 VAL A N 1
ATOM 650 C CA . VAL A 1 95 ? -0.915 -0.732 -2.493 1.00 93.56 95 VAL A CA 1
ATOM 651 C C . VAL A 1 95 ? -1.566 -1.900 -1.748 1.00 93.56 95 VAL A C 1
ATOM 653 O O . VAL A 1 95 ? -1.027 -2.298 -0.721 1.00 93.56 95 VAL A O 1
ATOM 656 N N . PRO A 1 96 ? -2.691 -2.475 -2.212 1.00 91.75 96 PRO A N 1
ATOM 657 C CA . PRO A 1 96 ? -3.235 -3.701 -1.629 1.00 91.75 96 PRO A CA 1
ATOM 658 C C . PRO A 1 96 ? -2.323 -4.884 -1.987 1.00 91.75 96 PRO A C 1
ATOM 660 O O . PRO A 1 96 ? -2.416 -5.450 -3.082 1.00 91.75 96 PRO A O 1
ATOM 663 N N . ILE A 1 97 ? -1.401 -5.233 -1.084 1.00 89.69 97 ILE A N 1
ATOM 664 C CA . ILE A 1 97 ? -0.345 -6.221 -1.363 1.00 89.69 97 ILE A CA 1
ATOM 665 C C . ILE A 1 97 ? -0.931 -7.618 -1.575 1.00 89.69 97 ILE A C 1
ATOM 667 O O . ILE A 1 97 ? -0.395 -8.388 -2.366 1.00 89.69 97 ILE A O 1
ATOM 671 N N . GLU A 1 98 ? -2.061 -7.934 -0.948 1.00 83.69 98 GLU A N 1
ATOM 672 C CA . GLU A 1 98 ? -2.728 -9.226 -1.138 1.00 83.69 98 GLU A CA 1
ATOM 673 C C . GLU A 1 98 ? -3.227 -9.426 -2.575 1.00 83.69 98 GLU A C 1
ATOM 675 O O . GLU A 1 98 ? -3.066 -10.510 -3.132 1.00 83.69 98 GLU A O 1
ATOM 680 N N . SER A 1 99 ? -3.767 -8.373 -3.197 1.00 84.06 99 SER A N 1
ATOM 681 C CA . SER A 1 99 ? -4.309 -8.442 -4.558 1.00 84.06 99 SER A CA 1
ATOM 682 C C . SER A 1 99 ? -3.241 -8.253 -5.636 1.00 84.06 99 SER A C 1
ATOM 684 O O . SER A 1 99 ? -3.257 -8.943 -6.655 1.00 84.06 99 SER A O 1
ATOM 686 N N . LEU A 1 100 ? -2.305 -7.313 -5.439 1.00 82.56 100 LEU A N 1
ATOM 687 C CA . LEU A 1 100 ? -1.303 -6.961 -6.458 1.00 82.56 100 LEU A CA 1
ATOM 688 C C . LEU A 1 100 ? 0.079 -7.568 -6.222 1.00 82.56 100 LEU A C 1
ATOM 690 O O . LEU A 1 100 ? 0.927 -7.481 -7.112 1.00 82.56 100 LEU A O 1
ATOM 694 N N . GLY A 1 101 ? 0.339 -8.172 -5.063 1.00 77.56 101 GLY A N 1
ATOM 695 C CA . GLY A 1 101 ? 1.684 -8.566 -4.641 1.00 77.56 101 GLY A CA 1
ATOM 696 C C . GLY A 1 101 ? 2.397 -9.462 -5.646 1.00 77.56 101 GLY A C 1
ATOM 697 O O . GLY A 1 101 ? 3.545 -9.192 -5.991 1.00 77.56 101 GLY A O 1
ATOM 698 N N . GLU A 1 102 ? 1.717 -10.473 -6.194 1.00 83.75 102 GLU A N 1
ATOM 699 C CA . GLU A 1 102 ? 2.309 -11.364 -7.201 1.00 83.75 102 GLU A CA 1
ATOM 700 C C . GLU A 1 102 ? 2.609 -10.646 -8.523 1.00 83.75 102 GLU A C 1
ATOM 702 O O . GLU A 1 102 ? 3.662 -10.855 -9.128 1.00 83.75 102 GLU A O 1
ATOM 707 N N . GLN A 1 103 ? 1.712 -9.763 -8.961 1.00 85.38 103 GLN A N 1
ATOM 708 C CA . GLN A 1 103 ? 1.831 -9.043 -10.231 1.00 85.38 103 GLN A CA 1
ATOM 709 C C . GLN A 1 103 ? 2.922 -7.969 -10.162 1.00 85.38 103 GLN A C 1
ATOM 711 O O . GLN A 1 103 ? 3.699 -7.799 -11.104 1.00 85.38 103 GLN A O 1
ATOM 716 N N . ILE A 1 104 ? 3.046 -7.297 -9.018 1.00 83.19 104 ILE A N 1
ATOM 717 C CA . ILE A 1 104 ? 4.135 -6.355 -8.753 1.00 83.19 104 ILE A CA 1
ATOM 718 C C . ILE A 1 104 ? 5.457 -7.110 -8.594 1.00 83.19 104 ILE A C 1
ATOM 720 O O . ILE A 1 104 ? 6.459 -6.710 -9.187 1.00 83.19 104 ILE A O 1
ATOM 724 N N . ALA A 1 105 ? 5.469 -8.237 -7.878 1.00 83.69 105 ALA A N 1
ATOM 725 C CA . ALA A 1 105 ? 6.650 -9.087 -7.734 1.00 83.69 105 ALA A CA 1
ATOM 726 C C . ALA A 1 105 ? 7.194 -9.561 -9.091 1.00 83.69 105 ALA A C 1
ATOM 728 O O . ALA A 1 105 ? 8.404 -9.517 -9.326 1.00 83.69 105 ALA A O 1
ATOM 729 N N . LEU A 1 106 ? 6.310 -9.950 -10.017 1.00 83.88 106 LEU A N 1
ATOM 730 C CA . LEU A 1 106 ? 6.675 -10.309 -11.391 1.00 83.88 106 LEU A CA 1
ATOM 731 C C . LEU A 1 106 ? 7.391 -9.163 -12.131 1.00 83.88 106 LEU A C 1
ATOM 733 O O . LEU A 1 106 ? 8.281 -9.427 -12.943 1.00 83.88 106 LEU A O 1
ATOM 737 N N . ARG A 1 107 ? 7.036 -7.903 -11.847 1.00 81.12 107 ARG A N 1
ATOM 738 C CA . ARG A 1 107 ? 7.620 -6.706 -12.481 1.00 81.12 107 ARG A CA 1
ATOM 739 C C . ARG A 1 107 ? 8.941 -6.274 -11.853 1.00 81.12 107 ARG A C 1
ATOM 741 O O . ARG A 1 107 ? 9.860 -5.879 -12.577 1.00 81.12 107 ARG A O 1
ATOM 748 N N . LEU A 1 108 ? 9.031 -6.333 -10.527 1.00 80.38 108 LEU A N 1
ATOM 749 C CA . LEU A 1 108 ? 10.233 -5.937 -9.796 1.00 80.38 108 LEU A CA 1
ATOM 750 C C . LEU A 1 108 ? 11.365 -6.959 -9.995 1.00 80.38 108 LEU A C 1
ATOM 752 O O . LEU A 1 108 ? 12.500 -6.592 -10.303 1.00 80.38 108 LEU A O 1
ATOM 756 N N . GLY A 1 109 ? 11.029 -8.251 -9.983 1.00 82.94 109 GLY A N 1
ATOM 757 C CA . GLY A 1 109 ? 11.975 -9.356 -10.109 1.00 82.94 109 GLY A CA 1
ATOM 758 C C . GLY A 1 109 ? 12.013 -10.219 -8.848 1.00 82.94 109 GLY A C 1
ATOM 759 O O . GLY A 1 109 ? 11.406 -9.904 -7.831 1.00 82.94 109 GLY A O 1
ATOM 760 N N . ALA A 1 110 ? 12.724 -11.347 -8.918 1.00 81.19 110 ALA A N 1
ATOM 761 C CA . ALA A 1 110 ? 12.687 -12.366 -7.866 1.00 81.19 110 ALA A CA 1
ATOM 762 C C . ALA A 1 110 ? 13.240 -11.895 -6.507 1.00 81.19 110 ALA A C 1
ATOM 764 O O . ALA A 1 110 ? 12.751 -12.357 -5.482 1.00 81.19 110 ALA A O 1
ATOM 765 N N . GLU A 1 111 ? 14.234 -11.001 -6.499 1.00 80.56 111 GLU A N 1
ATOM 766 C CA . GLU A 1 111 ? 14.835 -10.467 -5.264 1.00 80.56 111 GLU A CA 1
ATOM 767 C C . GLU A 1 111 ? 13.841 -9.561 -4.517 1.00 80.56 111 GLU A C 1
ATOM 769 O O . GLU A 1 111 ? 13.596 -9.742 -3.328 1.00 80.56 111 GLU A O 1
ATOM 774 N N . ASP A 1 112 ? 13.172 -8.663 -5.239 1.00 82.31 112 ASP A N 1
ATOM 775 C CA . ASP A 1 112 ? 12.188 -7.730 -4.677 1.00 82.31 112 ASP A CA 1
ATOM 776 C C . ASP A 1 112 ? 10.851 -8.410 -4.313 1.00 82.31 112 ASP A C 1
ATOM 778 O O . ASP A 1 112 ? 10.097 -7.926 -3.467 1.00 82.31 112 ASP A O 1
ATOM 782 N N . ALA A 1 113 ? 10.547 -9.560 -4.923 1.00 83.38 113 ALA A N 1
ATOM 783 C CA . ALA A 1 113 ? 9.354 -10.348 -4.621 1.00 83.38 113 ALA A CA 1
ATOM 784 C C . ALA A 1 113 ? 9.320 -10.850 -3.168 1.00 83.38 113 ALA A C 1
ATOM 786 O O . ALA A 1 113 ? 8.249 -10.951 -2.573 1.00 83.38 113 ALA A O 1
ATOM 787 N N . GLU A 1 114 ? 10.475 -11.193 -2.595 1.00 82.44 114 GLU A N 1
ATOM 788 C CA . GLU A 1 114 ? 10.566 -11.620 -1.196 1.00 82.44 114 GLU A CA 1
ATOM 789 C C . GLU A 1 114 ? 10.297 -10.451 -0.244 1.00 82.44 114 GLU A C 1
ATOM 791 O O . GLU A 1 114 ? 9.536 -10.599 0.711 1.00 82.44 114 GLU A O 1
ATOM 796 N N . ALA A 1 115 ? 10.825 -9.271 -0.574 1.00 84.06 115 ALA A N 1
ATOM 797 C CA . ALA A 1 115 ? 10.577 -8.043 0.167 1.00 84.06 115 ALA A CA 1
ATOM 798 C C . ALA A 1 115 ? 9.080 -7.673 0.180 1.00 84.06 115 ALA A C 1
ATOM 800 O O . ALA A 1 115 ? 8.533 -7.336 1.227 1.00 84.06 115 ALA A O 1
ATOM 801 N N . LEU A 1 116 ? 8.377 -7.819 -0.949 1.00 84.88 116 LEU A N 1
ATOM 802 C CA . LEU A 1 116 ? 6.921 -7.621 -1.009 1.00 84.88 116 LEU A CA 1
ATOM 803 C C . LEU A 1 116 ? 6.142 -8.576 -0.104 1.00 84.88 116 LEU A C 1
ATOM 805 O O . LEU A 1 116 ? 5.169 -8.164 0.522 1.00 84.88 116 LEU A O 1
ATOM 809 N N . ARG A 1 117 ? 6.566 -9.840 0.014 1.00 83.56 117 ARG A N 1
ATOM 810 C CA . ARG A 1 117 ? 5.908 -10.786 0.931 1.00 83.56 117 ARG A CA 1
ATOM 811 C C . ARG 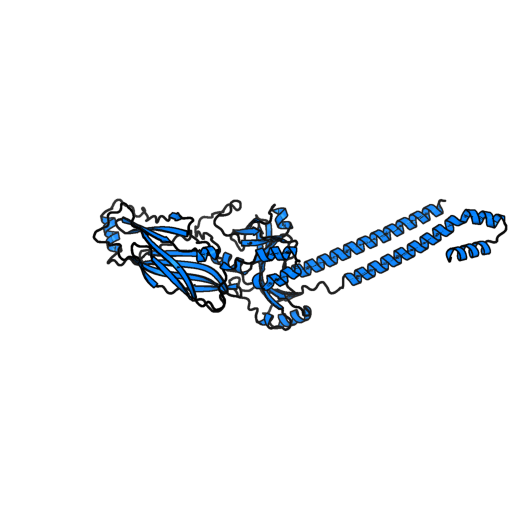A 1 117 ? 6.053 -10.362 2.388 1.00 83.56 117 ARG A C 1
ATOM 813 O O . ARG A 1 117 ? 5.135 -10.599 3.162 1.00 83.56 117 ARG A O 1
ATOM 820 N N . ALA A 1 118 ? 7.146 -9.688 2.743 1.00 83.25 118 ALA A N 1
ATOM 821 C CA . ALA A 1 118 ? 7.337 -9.145 4.084 1.00 83.25 118 ALA A CA 1
ATOM 822 C C . ALA A 1 118 ? 6.381 -7.979 4.419 1.00 83.25 118 ALA A C 1
ATOM 824 O O . ALA A 1 118 ? 6.255 -7.626 5.588 1.00 83.25 118 ALA A O 1
ATOM 825 N N . LEU A 1 119 ? 5.684 -7.403 3.426 1.00 81.75 119 LEU A N 1
ATOM 826 C CA . LEU A 1 119 ? 4.588 -6.453 3.655 1.00 81.75 119 LEU A CA 1
ATOM 827 C C . LEU A 1 119 ? 3.236 -7.123 3.913 1.00 81.75 119 LEU A C 1
ATOM 829 O O . LEU A 1 119 ? 2.301 -6.436 4.315 1.00 81.75 119 LEU A O 1
ATOM 833 N N . THR A 1 120 ? 3.094 -8.422 3.629 1.00 79.19 120 THR A N 1
ATOM 834 C CA . THR A 1 120 ? 1.804 -9.096 3.806 1.00 79.19 120 THR A CA 1
ATOM 835 C C . THR A 1 120 ? 1.500 -9.149 5.303 1.00 79.19 120 THR A C 1
ATOM 837 O O . THR A 1 120 ? 2.334 -9.669 6.050 1.00 79.19 120 THR A O 1
ATOM 840 N N . PRO A 1 121 ? 0.358 -8.601 5.761 1.00 69.00 121 PRO A N 1
ATOM 841 C CA . PRO A 1 121 ? -0.011 -8.680 7.165 1.00 69.00 121 PRO A CA 1
ATOM 842 C C . PRO A 1 121 ? -0.071 -10.142 7.610 1.00 69.00 121 PRO A C 1
ATOM 844 O O . PRO A 1 121 ? -0.367 -11.041 6.817 1.00 69.00 121 PRO A O 1
ATOM 847 N N . ASP A 1 122 ? 0.257 -10.376 8.880 1.00 68.19 122 ASP A N 1
ATOM 848 C CA . ASP A 1 122 ? 0.299 -11.727 9.423 1.00 68.19 122 ASP A CA 1
ATOM 849 C C . ASP A 1 122 ? -1.074 -12.393 9.261 1.00 68.19 122 ASP A C 1
ATOM 851 O O . ASP A 1 122 ? -2.120 -11.774 9.495 1.00 68.19 122 ASP A O 1
ATOM 855 N N . ALA A 1 123 ? -1.072 -13.658 8.835 1.00 59.72 123 ALA A N 1
ATOM 856 C CA . ALA A 1 123 ? -2.285 -14.388 8.460 1.00 59.72 123 ALA A CA 1
ATOM 857 C C . ALA A 1 123 ? -3.281 -14.505 9.622 1.00 59.72 123 ALA A C 1
ATOM 859 O O . ALA A 1 123 ? -4.465 -14.757 9.408 1.00 59.72 123 ALA A O 1
ATOM 860 N N . SER A 1 124 ? -2.798 -14.309 10.843 1.00 53.41 124 SER A N 1
ATOM 861 C CA . SER A 1 124 ? -3.566 -14.362 12.072 1.00 53.41 124 SER A CA 1
ATOM 862 C C . SER A 1 124 ? -4.558 -13.196 12.235 1.00 53.41 124 SER A C 1
ATOM 864 O O . SER A 1 124 ? -5.516 -13.330 12.987 1.00 53.41 124 SER A O 1
ATOM 866 N N . THR A 1 125 ? -4.421 -12.111 11.460 1.00 65.50 125 THR A N 1
ATOM 867 C CA . THR A 1 125 ? -5.412 -11.013 11.389 1.00 65.50 125 THR A CA 1
ATOM 868 C C . THR A 1 125 ? -6.573 -11.273 10.420 1.00 65.50 125 THR A C 1
ATOM 870 O O . THR A 1 125 ? -7.530 -10.491 10.381 1.00 65.50 125 THR A O 1
ATOM 873 N N . ARG A 1 126 ? -6.505 -12.339 9.605 1.00 74.56 126 ARG A N 1
ATOM 874 C CA . ARG A 1 126 ? -7.514 -12.611 8.573 1.00 74.56 126 ARG A CA 1
ATOM 875 C C . ARG A 1 126 ? -8.749 -13.275 9.154 1.00 74.56 126 ARG A C 1
ATOM 877 O O . ARG A 1 126 ? -8.671 -14.268 9.874 1.00 74.56 126 ARG A O 1
ATOM 884 N N . ILE A 1 127 ? -9.899 -12.773 8.730 1.00 80.12 127 ILE A N 1
ATOM 885 C CA . ILE A 1 127 ? -11.195 -13.373 9.017 1.00 80.12 127 ILE A CA 1
ATOM 886 C C . ILE A 1 127 ? -11.412 -14.509 8.003 1.00 80.12 127 ILE A C 1
ATOM 888 O O . ILE A 1 127 ? -11.379 -14.254 6.796 1.00 80.12 127 ILE A O 1
ATOM 892 N N . PRO A 1 128 ? -11.622 -15.766 8.437 1.00 81.50 128 PRO A N 1
ATOM 893 C CA . PRO A 1 128 ? -11.908 -16.861 7.514 1.00 81.50 128 PRO A CA 1
ATOM 894 C C . PRO A 1 128 ? -13.161 -16.587 6.674 1.00 81.50 128 PRO A C 1
ATOM 896 O O . PRO A 1 128 ? -14.156 -16.064 7.185 1.00 81.50 128 PRO A O 1
ATOM 899 N N . GLU A 1 129 ? -13.149 -16.988 5.400 1.00 81.38 129 GLU A N 1
ATOM 900 C CA . GLU A 1 129 ? -14.320 -16.845 4.529 1.00 81.38 129 GLU A CA 1
ATOM 901 C C . GLU A 1 129 ? -15.560 -17.512 5.145 1.00 81.38 129 GLU A C 1
ATOM 903 O O . GLU A 1 129 ? -15.519 -18.654 5.605 1.00 81.38 129 GLU A O 1
ATOM 908 N N . GLY A 1 130 ? -16.682 -16.789 5.135 1.00 83.81 130 GLY A N 1
ATOM 909 C CA . GLY A 1 130 ? -17.949 -17.262 5.694 1.00 83.81 130 GLY A CA 1
ATOM 910 C C . GLY A 1 130 ? -18.096 -17.084 7.208 1.00 83.81 130 GLY A C 1
ATOM 911 O O . GLY A 1 130 ? -19.128 -17.481 7.749 1.00 83.81 130 GLY A O 1
ATOM 912 N N . THR A 1 131 ? -17.121 -16.479 7.892 1.00 87.50 131 THR A N 1
ATOM 913 C CA . THR A 1 131 ? -17.272 -16.091 9.302 1.00 87.50 131 THR A CA 1
ATOM 914 C C . THR A 1 131 ? -18.311 -14.977 9.413 1.00 87.50 131 THR A C 1
ATOM 916 O O . THR A 1 131 ? -18.155 -13.915 8.821 1.00 87.50 131 THR A O 1
ATOM 919 N N . THR A 1 132 ? -19.387 -15.223 10.161 1.00 88.69 132 THR A N 1
ATOM 920 C CA . THR A 1 132 ? -20.482 -14.254 10.373 1.00 88.69 132 THR A CA 1
ATOM 921 C C . THR A 1 132 ? -20.422 -13.567 11.733 1.00 88.69 132 THR A C 1
ATOM 923 O O . THR A 1 132 ? -21.147 -12.609 11.972 1.00 88.69 132 THR A O 1
ATOM 926 N N . THR A 1 133 ? -19.602 -14.080 12.645 1.00 86.88 133 THR A N 1
ATOM 927 C CA . THR A 1 133 ? -19.484 -13.616 14.030 1.00 86.88 133 THR A CA 1
ATOM 928 C C . THR A 1 133 ? -18.056 -13.830 14.504 1.00 86.88 133 THR A C 1
ATOM 930 O O . THR A 1 133 ? -17.502 -14.911 14.282 1.00 86.88 133 THR A O 1
ATOM 933 N N . LEU A 1 134 ? -17.483 -12.840 15.181 1.00 84.00 134 LEU A N 1
ATOM 934 C CA . LEU A 1 134 ? -16.204 -12.969 15.874 1.00 84.00 134 LEU A CA 1
ATOM 935 C C . LEU A 1 134 ? -16.459 -12.983 17.381 1.00 84.00 134 LEU A C 1
ATOM 937 O O . LEU A 1 134 ? -17.123 -12.094 17.902 1.00 84.00 134 LEU A O 1
ATOM 941 N N . ALA A 1 135 ? -15.971 -14.014 18.067 1.00 84.00 135 ALA A N 1
ATOM 942 C CA . ALA A 1 135 ? -16.091 -14.133 19.514 1.00 84.00 135 ALA A CA 1
ATOM 943 C C . ALA A 1 135 ? -14.803 -13.630 20.168 1.00 84.00 135 ALA A C 1
ATOM 945 O O . ALA A 1 135 ? -13.725 -14.179 19.924 1.00 84.00 135 ALA A O 1
ATOM 946 N N . VAL A 1 136 ? -14.917 -12.593 20.995 1.00 79.81 136 VAL A N 1
ATOM 947 C CA . VAL A 1 136 ? -13.809 -12.078 21.802 1.00 79.81 136 VAL A CA 1
ATOM 948 C C . VAL A 1 136 ? -13.950 -12.604 23.226 1.00 79.81 136 VAL A C 1
ATOM 950 O O . VAL A 1 136 ? -14.952 -12.352 23.892 1.00 79.81 136 VAL A O 1
ATOM 953 N N . GLY A 1 137 ? -12.954 -13.366 23.683 1.00 78.56 137 GLY A N 1
ATOM 954 C CA . GLY A 1 137 ? -12.915 -13.908 25.040 1.00 78.56 137 GLY A CA 1
ATOM 955 C C . GLY A 1 137 ? -12.414 -12.876 26.051 1.00 78.56 137 GLY A C 1
ATOM 956 O O . GLY A 1 137 ? -11.333 -12.319 25.880 1.00 78.56 137 GLY A O 1
ATOM 957 N N . ILE A 1 138 ? -13.167 -12.659 27.126 1.00 78.50 138 ILE A N 1
ATOM 958 C CA . ILE A 1 138 ? -12.813 -11.762 28.234 1.00 78.50 138 ILE A CA 1
ATOM 959 C C . ILE A 1 138 ? -12.852 -12.568 29.528 1.00 78.50 138 ILE A C 1
ATOM 961 O O . ILE A 1 138 ? -13.833 -13.263 29.775 1.00 78.50 138 ILE A O 1
ATOM 965 N N . GLU A 1 139 ? -11.824 -12.486 30.368 1.00 82.38 139 GLU A N 1
ATOM 966 C CA . GLU A 1 139 ? -11.853 -13.043 31.720 1.00 82.38 139 GLU A CA 1
ATOM 967 C C . GLU A 1 139 ? -11.975 -11.904 32.743 1.00 82.38 139 GLU A C 1
ATOM 969 O O . GLU A 1 139 ? -11.144 -11.000 32.830 1.00 82.38 139 GLU A O 1
ATOM 974 N N . LEU A 1 140 ? -13.051 -11.909 33.523 1.00 80.06 140 LEU A N 1
ATOM 975 C CA . LEU A 1 140 ? -13.272 -10.918 34.572 1.00 80.06 140 LEU A CA 1
ATOM 976 C C . LEU A 1 140 ? -13.033 -11.551 35.929 1.00 80.06 140 LEU A C 1
ATOM 978 O O . LEU A 1 140 ? -13.454 -12.683 36.180 1.00 80.06 140 LEU A O 1
ATOM 982 N N . ARG A 1 141 ? -12.394 -10.794 36.819 1.00 80.75 141 ARG A N 1
ATOM 983 C CA . ARG A 1 141 ? -12.218 -11.187 38.209 1.00 80.75 141 ARG A CA 1
ATOM 984 C C . ARG A 1 141 ? -12.359 -9.976 39.124 1.00 80.75 141 ARG A C 1
ATOM 986 O O . ARG A 1 141 ? -11.592 -9.019 39.036 1.00 80.75 141 ARG A O 1
ATOM 993 N N . VAL A 1 142 ? -13.290 -10.057 40.066 1.00 75.88 142 VAL A N 1
ATOM 994 C CA . VAL A 1 142 ? -13.351 -9.103 41.177 1.00 75.88 142 VAL A CA 1
ATOM 995 C C . VAL A 1 142 ? -12.312 -9.529 42.211 1.00 75.88 142 VAL A C 1
ATOM 997 O O . VAL A 1 142 ? -12.305 -10.682 42.646 1.00 75.88 142 VAL A O 1
ATOM 1000 N N . VAL A 1 143 ? -11.380 -8.638 42.552 1.00 72.44 143 VAL A N 1
ATOM 1001 C CA . VAL A 1 143 ? -10.324 -8.924 43.527 1.00 72.44 143 VAL A CA 1
ATOM 1002 C C . VAL A 1 143 ? -10.526 -8.021 44.727 1.00 72.44 143 VAL A C 1
ATOM 1004 O O . VAL A 1 143 ? -10.457 -6.799 44.625 1.00 72.44 143 VAL A O 1
ATOM 1007 N N . ASP A 1 144 ? -10.746 -8.644 45.875 1.00 67.38 144 ASP A N 1
ATOM 1008 C CA . ASP A 1 144 ? -10.833 -7.913 47.126 1.00 67.38 144 ASP A CA 1
ATOM 1009 C C . ASP A 1 144 ? -9.470 -7.296 47.482 1.00 67.38 144 ASP A C 1
ATOM 1011 O O . ASP A 1 144 ? -8.418 -7.931 47.305 1.00 67.38 144 ASP A O 1
ATOM 1015 N N . ILE A 1 145 ? -9.465 -6.040 47.935 1.00 58.06 145 ILE A N 1
ATOM 1016 C CA . ILE A 1 145 ? -8.226 -5.361 48.321 1.00 58.06 145 ILE A CA 1
ATOM 1017 C C . ILE A 1 145 ? -7.979 -5.622 49.801 1.00 58.06 145 ILE A C 1
ATOM 1019 O O . ILE A 1 145 ? -8.664 -5.097 50.675 1.00 58.06 145 ILE A O 1
ATOM 1023 N N . GLU A 1 146 ? -6.936 -6.403 50.077 1.00 57.91 146 GLU A N 1
ATOM 1024 C CA . GLU A 1 146 ? -6.487 -6.699 51.435 1.00 57.91 146 GLU A CA 1
ATOM 1025 C C . GLU A 1 146 ? -6.278 -5.395 52.234 1.00 57.91 146 GLU A C 1
ATOM 1027 O O . GLU A 1 146 ? -5.412 -4.581 51.906 1.00 57.91 146 GLU A O 1
ATOM 1032 N N . GLY A 1 147 ? -7.080 -5.195 53.287 1.00 57.94 147 GLY A N 1
ATOM 1033 C CA . GLY A 1 147 ? -7.015 -4.013 54.159 1.00 57.94 147 GLY A CA 1
ATOM 1034 C C . GLY A 1 147 ? -8.212 -3.061 54.083 1.00 57.94 147 GLY A C 1
ATOM 1035 O O . GLY A 1 147 ? -8.215 -2.064 54.805 1.00 57.94 147 GLY A O 1
ATOM 1036 N N . VAL A 1 148 ? -9.221 -3.364 53.267 1.00 56.31 148 VAL A N 1
ATOM 1037 C CA . VAL A 1 148 ? -10.522 -2.686 53.289 1.00 56.31 148 VAL A CA 1
ATOM 1038 C C . VAL A 1 148 ? -11.483 -3.509 54.149 1.00 56.31 148 VAL A C 1
ATOM 1040 O O . VAL A 1 148 ? -11.697 -4.685 53.878 1.00 56.31 148 VAL A O 1
ATOM 1043 N N . GLU A 1 149 ? -12.013 -2.931 55.233 1.00 59.44 149 GLU A N 1
ATOM 1044 C CA . GLU A 1 149 ? -13.081 -3.586 56.000 1.00 59.44 149 GLU A CA 1
ATOM 1045 C C . GLU A 1 149 ? -14.347 -3.597 55.134 1.00 59.44 149 GLU A C 1
ATOM 1047 O O . GLU A 1 149 ? -14.851 -2.535 54.771 1.00 59.44 149 GLU A O 1
ATOM 1052 N N . GLU A 1 150 ? -14.838 -4.789 54.775 1.00 57.00 150 GLU A N 1
ATOM 1053 C CA . GLU A 1 150 ? -16.142 -4.944 54.125 1.00 57.00 150 GLU A CA 1
ATOM 1054 C C . GLU A 1 150 ? -17.198 -4.222 54.970 1.00 57.00 150 GLU A C 1
ATOM 1056 O O . GLU A 1 150 ? -17.358 -4.507 56.162 1.00 57.00 150 GLU A O 1
ATOM 1061 N N . SER A 1 151 ? -17.922 -3.274 54.371 1.00 59.34 151 SER A N 1
ATOM 1062 C CA . SER A 1 151 ? -19.112 -2.753 55.030 1.00 59.34 151 SER A CA 1
ATOM 1063 C C . SER A 1 151 ? -20.171 -3.857 55.024 1.00 59.34 151 SER A C 1
ATOM 1065 O O . SER A 1 151 ? -20.376 -4.531 54.015 1.00 59.34 151 SER A O 1
ATOM 1067 N N . GLU A 1 152 ? -20.861 -4.058 56.151 1.00 62.28 152 GLU A N 1
ATOM 1068 C CA . GLU A 1 152 ? -21.929 -5.069 56.254 1.00 62.28 152 GLU A CA 1
ATOM 1069 C C . GLU A 1 152 ? -23.059 -4.839 55.226 1.00 62.28 152 GLU A C 1
ATOM 1071 O O . GLU A 1 152 ? -23.814 -5.762 54.920 1.00 62.28 152 GLU A O 1
ATOM 1076 N N . ASP A 1 153 ? -23.143 -3.626 54.671 1.00 58.16 153 ASP A N 1
ATOM 1077 C CA . ASP A 1 153 ? -24.162 -3.191 53.718 1.00 58.16 153 ASP A CA 1
ATOM 1078 C C . ASP A 1 153 ? -23.770 -3.404 52.242 1.00 58.16 153 ASP A C 1
ATOM 1080 O O . ASP A 1 153 ? -24.623 -3.249 51.366 1.00 58.16 153 ASP A O 1
ATOM 1084 N N . PHE A 1 154 ? -22.520 -3.780 51.937 1.00 56.31 154 PHE A N 1
ATOM 1085 C CA . PHE A 1 154 ? -22.061 -3.982 50.560 1.00 56.31 154 PHE A CA 1
ATOM 1086 C C . PHE A 1 154 ? -21.435 -5.367 50.374 1.00 56.31 154 PHE A C 1
ATOM 1088 O O . PHE A 1 154 ? -20.229 -5.559 50.510 1.00 56.31 154 PHE A O 1
ATOM 1095 N N . GLN A 1 155 ? -22.268 -6.355 50.040 1.00 60.19 155 GLN A N 1
ATOM 1096 C CA . GLN A 1 155 ? -21.783 -7.694 49.703 1.00 60.19 155 GLN A CA 1
ATOM 1097 C C . GLN A 1 155 ? -21.365 -7.757 48.231 1.00 60.19 155 GLN A C 1
ATOM 1099 O O . GLN A 1 155 ? -22.189 -7.643 47.327 1.00 60.19 155 GLN A O 1
ATOM 1104 N N . LEU A 1 156 ? -20.070 -7.986 48.005 1.00 59.53 156 LEU A N 1
ATOM 1105 C CA . LEU A 1 156 ? -19.417 -8.131 46.695 1.00 59.53 156 LEU A CA 1
ATOM 1106 C C . LEU A 1 156 ? -19.798 -9.415 45.936 1.00 59.53 156 LEU A C 1
ATOM 1108 O O . LEU A 1 156 ? -19.183 -9.732 44.918 1.00 59.53 156 LEU A O 1
ATOM 1112 N N . GLU A 1 157 ? -20.774 -10.183 46.424 1.00 66.00 157 GLU A N 1
ATOM 1113 C CA . GLU A 1 157 ? -21.080 -11.504 45.873 1.00 66.00 157 GLU A CA 1
ATOM 1114 C C . GLU A 1 157 ? -21.597 -11.425 44.424 1.00 66.00 157 GLU A C 1
ATOM 1116 O O . GLU A 1 157 ? -21.318 -12.341 43.651 1.00 66.00 157 GLU A O 1
ATOM 1121 N N . ASP A 1 158 ? -22.224 -10.304 44.031 1.00 71.19 158 ASP A N 1
ATOM 1122 C CA . ASP A 1 158 ? -22.867 -10.130 42.725 1.00 71.19 158 ASP A CA 1
ATOM 1123 C C . ASP A 1 158 ? -22.647 -8.720 42.124 1.00 71.19 158 ASP A C 1
ATOM 1125 O O . ASP A 1 158 ? -23.529 -7.858 42.170 1.00 71.19 158 ASP A O 1
ATOM 1129 N N . LEU A 1 159 ? -21.487 -8.465 41.502 1.00 78.06 159 LEU A N 1
ATOM 1130 C CA . LEU A 1 159 ? -21.278 -7.219 40.748 1.00 78.06 159 LEU A CA 1
ATOM 1131 C C . LEU A 1 159 ? -21.967 -7.307 39.380 1.00 78.06 159 LEU A C 1
ATOM 1133 O O . LEU A 1 159 ? -21.614 -8.154 38.559 1.00 78.06 159 LEU A O 1
ATOM 1137 N N . GLN A 1 160 ? -22.914 -6.411 39.095 1.00 82.00 160 GLN A N 1
ATOM 1138 C CA . GLN A 1 160 ? -23.510 -6.313 37.762 1.00 82.00 160 GLN A CA 1
ATOM 1139 C C . GLN A 1 160 ? -22.640 -5.491 36.816 1.00 82.00 160 GLN A C 1
ATOM 1141 O O . GLN A 1 160 ? -22.281 -4.344 37.090 1.00 82.00 160 GLN A O 1
ATOM 1146 N N . VAL A 1 161 ? -22.344 -6.078 35.664 1.00 81.94 161 VAL A N 1
ATOM 1147 C CA . VAL A 1 161 ? -21.519 -5.486 34.617 1.00 81.94 161 VAL A CA 1
ATOM 1148 C C . VAL A 1 161 ? -22.242 -5.638 33.284 1.00 81.94 161 VAL A C 1
ATOM 1150 O O . VAL A 1 161 ? -22.706 -6.719 32.944 1.00 81.94 161 VAL A O 1
ATOM 1153 N N . ARG A 1 162 ? -22.340 -4.572 32.498 1.00 82.88 162 ARG A N 1
ATOM 1154 C CA . ARG A 1 162 ? -22.680 -4.623 31.078 1.00 82.88 162 ARG A CA 1
ATOM 1155 C C . ARG A 1 162 ? -21.403 -4.752 30.266 1.00 82.88 162 ARG A C 1
ATOM 1157 O O . ARG A 1 162 ? -20.564 -3.856 30.261 1.00 82.88 162 ARG A O 1
ATOM 1164 N N . LEU A 1 163 ? -21.284 -5.867 29.566 1.00 84.44 163 LEU A N 1
ATOM 1165 C CA . LEU A 1 163 ? -20.252 -6.082 28.569 1.00 84.44 163 LEU A CA 1
ATOM 1166 C C . LEU A 1 163 ? -20.765 -5.677 27.201 1.00 84.44 163 LEU A C 1
ATOM 1168 O O . LEU A 1 163 ? -21.815 -6.150 26.774 1.00 84.44 163 LEU A O 1
ATOM 1172 N N . GLY A 1 164 ? -19.998 -4.85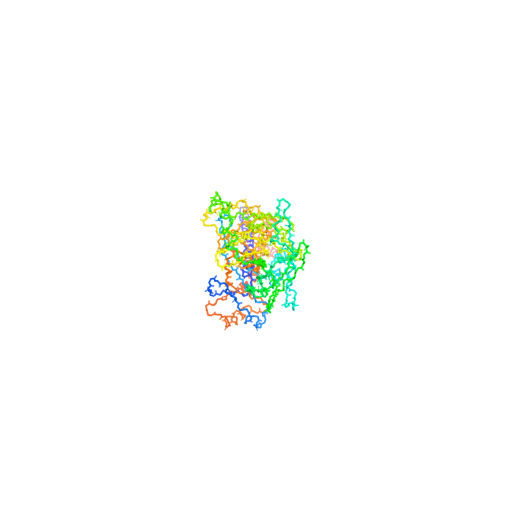2 26.510 1.00 84.44 164 GLY A N 1
ATOM 1173 C CA . GLY A 1 164 ? -20.190 -4.534 25.109 1.00 84.44 164 GLY A CA 1
ATOM 1174 C C . GLY A 1 164 ? -18.856 -4.537 24.379 1.00 84.44 164 GLY A C 1
ATOM 1175 O O . GLY A 1 164 ? -17.811 -4.932 24.903 1.00 84.44 164 GLY A O 1
ATOM 1176 N N . GLY A 1 165 ? -18.898 -4.093 23.136 1.00 81.75 165 GLY A N 1
ATOM 1177 C CA . GLY A 1 165 ? -17.701 -3.832 22.365 1.00 81.75 165 GLY A CA 1
ATOM 1178 C C . GLY A 1 165 ? -18.049 -3.319 20.982 1.00 81.75 165 GLY A C 1
ATOM 1179 O O . GLY A 1 165 ? -19.128 -3.587 20.461 1.00 81.75 165 GLY A O 1
ATOM 1180 N N . SER A 1 166 ? -17.138 -2.582 20.384 1.00 80.44 166 SER A N 1
ATOM 1181 C CA . SER A 1 166 ? -17.102 -2.265 18.973 1.00 80.44 166 SER A CA 1
ATOM 1182 C C . SER A 1 166 ? -15.852 -2.872 18.340 1.00 80.44 166 SER A C 1
ATOM 1184 O O . SER A 1 166 ? -14.878 -3.231 18.993 1.00 80.44 166 SER A O 1
ATOM 1186 N N . MET A 1 167 ? -15.876 -3.045 17.034 1.00 80.38 167 MET A N 1
ATOM 1187 C CA . MET A 1 167 ? -14.727 -3.439 16.241 1.00 80.38 167 MET A CA 1
ATOM 1188 C C . MET A 1 167 ? -14.706 -2.580 14.993 1.00 80.38 167 MET A C 1
ATOM 1190 O O . MET A 1 167 ? -15.749 -2.321 14.395 1.00 80.38 167 MET A O 1
ATOM 1194 N N . VAL A 1 168 ? -13.512 -2.193 14.566 1.00 79.62 168 VAL A N 1
ATOM 1195 C CA . VAL A 1 168 ? -13.291 -1.661 13.227 1.00 79.62 168 VAL A CA 1
ATOM 1196 C C . VAL A 1 168 ? -12.693 -2.782 12.394 1.00 79.62 168 VAL A C 1
ATOM 1198 O O . VAL A 1 168 ? -11.608 -3.293 12.673 1.00 79.62 168 VAL A O 1
ATOM 1201 N N . LEU A 1 169 ? -13.416 -3.189 11.364 1.00 83.06 169 LEU A N 1
ATOM 1202 C CA . LEU A 1 169 ? -13.011 -4.214 10.413 1.00 83.06 169 LEU A CA 1
ATOM 1203 C C . LEU A 1 169 ? -12.568 -3.545 9.111 1.00 83.06 169 LEU A C 1
ATOM 1205 O O . LEU A 1 169 ? -12.980 -2.426 8.804 1.00 83.06 169 LEU A O 1
ATOM 1209 N N . ILE A 1 170 ? -11.757 -4.249 8.326 1.00 77.94 170 ILE A N 1
ATOM 1210 C CA . ILE A 1 170 ? -11.390 -3.839 6.969 1.00 77.94 170 ILE A CA 1
ATOM 1211 C C . ILE A 1 170 ? -12.112 -4.750 5.981 1.00 77.94 170 ILE A C 1
ATOM 1213 O O . ILE A 1 170 ? -11.916 -5.973 5.992 1.00 77.94 170 ILE A O 1
ATOM 1217 N N . GLY A 1 171 ? -12.941 -4.161 5.123 1.00 81.81 171 GLY A N 1
ATOM 1218 C CA . GLY A 1 171 ? -13.580 -4.860 4.014 1.00 81.81 171 GLY A CA 1
ATOM 1219 C C . GLY A 1 171 ? -12.610 -5.154 2.866 1.00 81.81 171 GLY A C 1
ATOM 1220 O O . GLY A 1 171 ? -11.531 -4.571 2.767 1.00 81.81 171 GLY A O 1
ATOM 1221 N N . SER A 1 172 ? -13.010 -6.028 1.941 1.00 77.31 172 SER A N 1
ATOM 1222 C CA . SER A 1 172 ? -12.176 -6.439 0.788 1.00 77.31 172 SER A CA 1
ATOM 1223 C C . SER A 1 172 ? -11.701 -5.295 -0.129 1.00 77.31 172 SER A C 1
ATOM 1225 O O . SER A 1 172 ? -10.727 -5.429 -0.867 1.00 77.31 172 SER A O 1
ATOM 1227 N N . ASN A 1 173 ? -12.386 -4.154 -0.091 1.00 69.25 173 ASN A N 1
ATOM 1228 C CA . ASN A 1 173 ? -12.083 -2.932 -0.836 1.00 69.25 173 ASN A CA 1
ATOM 1229 C C . ASN A 1 173 ? -11.302 -1.907 0.017 1.00 69.25 173 ASN A C 1
ATOM 1231 O O . ASN A 1 173 ? -11.049 -0.789 -0.438 1.00 69.25 173 ASN A O 1
ATOM 1235 N N . GLY A 1 174 ? -10.899 -2.269 1.238 1.00 72.06 174 GLY A N 1
ATOM 1236 C CA . GLY A 1 174 ? -10.246 -1.391 2.206 1.00 72.06 174 GLY A CA 1
ATOM 1237 C C . GLY A 1 174 ? -11.191 -0.438 2.944 1.00 72.06 174 GLY A C 1
ATOM 1238 O O . GLY A 1 174 ? -10.702 0.488 3.590 1.00 72.06 174 GLY A O 1
ATOM 1239 N N . GLU A 1 175 ? -12.511 -0.608 2.825 1.00 81.38 175 GLU A N 1
ATOM 1240 C CA . GLU A 1 175 ? -13.478 0.159 3.611 1.00 81.38 175 GLU A CA 1
ATOM 1241 C C . GLU A 1 175 ? -13.386 -0.203 5.093 1.00 81.38 175 GLU A C 1
ATOM 1243 O O . GLU A 1 175 ? -13.098 -1.345 5.449 1.00 81.38 175 GLU A O 1
ATOM 1248 N N . LEU A 1 176 ? -13.621 0.784 5.954 1.00 82.00 176 LEU A N 1
ATOM 1249 C CA . LEU A 1 176 ? -13.723 0.557 7.387 1.00 82.00 176 LEU A CA 1
ATOM 1250 C C . LEU A 1 176 ? -15.176 0.228 7.713 1.00 82.00 176 LEU A C 1
ATOM 1252 O O . LEU A 1 176 ? -16.065 1.030 7.429 1.00 82.00 176 LEU A O 1
ATOM 1256 N N . ILE A 1 177 ? -15.396 -0.940 8.304 1.00 84.62 177 ILE A N 1
ATOM 1257 C CA . ILE A 1 177 ? -16.710 -1.405 8.740 1.00 84.62 177 ILE A CA 1
ATOM 1258 C C . ILE A 1 177 ? -16.711 -1.361 10.261 1.00 84.62 177 ILE A C 1
ATOM 1260 O O . ILE A 1 177 ? -15.927 -2.058 10.901 1.00 84.62 177 ILE A O 1
ATOM 1264 N N . GLU A 1 178 ? -17.575 -0.538 10.843 1.00 86.06 178 GLU A N 1
ATOM 1265 C CA . GLU A 1 178 ? -17.784 -0.538 12.286 1.00 86.06 178 GLU A CA 1
ATOM 1266 C C . GLU A 1 178 ? -18.814 -1.615 12.637 1.00 86.06 178 GLU A C 1
ATOM 1268 O O . GLU A 1 178 ? -19.937 -1.603 12.136 1.00 86.06 178 GLU A O 1
ATOM 1273 N N . ALA A 1 179 ? -18.427 -2.552 13.494 1.00 86.00 179 ALA A N 1
ATOM 1274 C CA . ALA A 1 179 ? -19.310 -3.566 14.045 1.00 86.00 179 ALA A CA 1
ATOM 1275 C C . ALA A 1 179 ? -19.455 -3.341 15.549 1.00 86.00 179 ALA A C 1
ATOM 1277 O O . ALA A 1 179 ? -18.487 -2.998 16.216 1.00 86.00 179 ALA A O 1
ATOM 1278 N N . GLN A 1 180 ? -20.652 -3.539 16.094 1.00 89.19 180 GLN A N 1
ATOM 1279 C CA . GLN A 1 180 ? -20.911 -3.410 17.529 1.00 89.19 180 GLN A CA 1
ATOM 1280 C C . GLN A 1 180 ? -21.504 -4.713 18.059 1.00 89.19 180 GLN A C 1
ATOM 1282 O O . GLN A 1 180 ? -22.428 -5.273 17.465 1.00 89.19 180 GLN A O 1
ATOM 1287 N N . ALA A 1 181 ? -20.954 -5.205 19.165 1.00 87.69 181 ALA A N 1
ATOM 1288 C CA . ALA A 1 181 ? -21.549 -6.276 19.940 1.00 87.69 181 ALA A CA 1
ATOM 1289 C C . ALA A 1 181 ? -22.787 -5.771 20.680 1.00 87.69 181 ALA A C 1
ATOM 1291 O O . ALA A 1 181 ? -22.851 -4.629 21.137 1.00 87.69 181 ALA A O 1
ATOM 1292 N N . GLU A 1 182 ? -23.766 -6.658 20.828 1.00 90.06 182 GLU A N 1
ATOM 1293 C CA . GLU A 1 182 ? -24.915 -6.405 21.687 1.00 90.06 182 GLU A CA 1
ATOM 1294 C C . GLU A 1 182 ? -24.452 -6.333 23.147 1.00 90.06 182 GLU A C 1
ATOM 1296 O O . GLU A 1 182 ? -23.765 -7.237 23.630 1.00 90.06 182 GLU A O 1
ATOM 1301 N N . GLU A 1 183 ? -24.839 -5.269 23.853 1.00 88.88 183 GLU A N 1
ATOM 1302 C CA . GLU A 1 183 ? -24.551 -5.151 25.278 1.00 88.88 183 GLU A CA 1
ATOM 1303 C C . GLU A 1 183 ? -25.258 -6.264 26.062 1.00 88.88 183 GLU A C 1
ATOM 1305 O O . GLU A 1 183 ? -26.470 -6.465 25.944 1.00 88.88 183 GLU A O 1
ATOM 1310 N N . ARG A 1 184 ? -24.505 -6.979 26.899 1.00 89.88 184 ARG A N 1
ATOM 1311 C CA . ARG A 1 184 ? -25.018 -8.040 27.768 1.00 89.88 184 ARG A CA 1
ATOM 1312 C C . ARG A 1 184 ? -24.736 -7.709 29.219 1.00 89.88 184 ARG A C 1
ATOM 1314 O O . ARG A 1 184 ? -23.591 -7.507 29.608 1.00 89.88 184 ARG A O 1
ATOM 1321 N N . GLU A 1 185 ? -25.786 -7.702 30.026 1.00 89.69 185 GLU A N 1
ATOM 1322 C CA . GLU A 1 185 ? -25.668 -7.612 31.476 1.00 89.69 185 GLU A CA 1
ATOM 1323 C C . GLU A 1 185 ? -25.302 -8.985 32.046 1.00 89.69 185 GLU A C 1
ATOM 1325 O O . GLU A 1 185 ? -25.954 -9.994 31.761 1.00 89.69 185 GLU A O 1
ATOM 1330 N N . ILE A 1 186 ? -24.231 -9.020 32.825 1.00 89.00 186 ILE A N 1
ATOM 1331 C CA . ILE A 1 186 ? -23.682 -10.203 33.471 1.00 89.00 186 ILE A CA 1
ATOM 1332 C C . ILE A 1 186 ? -23.440 -9.910 34.949 1.00 89.00 186 ILE A C 1
ATOM 1334 O O . ILE A 1 186 ? -23.219 -8.769 35.354 1.00 89.00 186 ILE A O 1
ATOM 1338 N N . THR A 1 187 ? -23.457 -10.962 35.755 1.00 87.62 187 THR A N 1
ATOM 1339 C CA . THR A 1 187 ? -23.099 -10.894 37.170 1.00 87.62 187 THR A CA 1
ATOM 1340 C C . THR A 1 187 ? -21.730 -11.527 37.344 1.00 87.62 187 THR A C 1
ATOM 1342 O O . THR A 1 187 ? -21.562 -12.709 37.039 1.00 87.62 187 THR A O 1
ATOM 1345 N N . VAL A 1 188 ? -20.762 -10.736 37.804 1.00 83.94 188 VAL A N 1
ATOM 1346 C CA . VAL A 1 188 ? -19.394 -11.182 38.068 1.00 83.94 188 VAL A CA 1
ATOM 1347 C C . VAL A 1 188 ? -19.264 -11.525 39.545 1.00 83.94 188 VAL A C 1
ATOM 1349 O O . VAL A 1 188 ? -19.544 -10.698 40.410 1.00 83.94 188 VAL A O 1
ATOM 1352 N N . THR A 1 189 ? -18.818 -12.748 39.820 1.00 82.88 189 THR A N 1
ATOM 1353 C CA . THR A 1 189 ? -18.530 -13.226 41.182 1.00 82.88 189 THR A CA 1
ATOM 1354 C C . THR A 1 189 ? -17.040 -13.062 41.512 1.00 82.88 189 THR A C 1
ATOM 1356 O O . THR A 1 189 ? -16.228 -12.888 40.606 1.00 82.88 189 THR A O 1
ATOM 1359 N N . GLY A 1 190 ? -16.636 -13.206 42.779 1.00 77.06 190 GLY A N 1
ATOM 1360 C CA . GLY A 1 190 ? -15.217 -13.143 43.193 1.00 77.06 190 GLY A CA 1
ATOM 1361 C C . GLY A 1 190 ? -14.272 -14.195 42.568 1.00 77.06 190 GLY A C 1
ATOM 1362 O O . GLY A 1 190 ? -13.049 -14.071 42.666 1.00 77.06 190 GLY A O 1
ATOM 1363 N N . GLU A 1 191 ? -14.806 -15.223 41.901 1.00 84.25 191 GLU A N 1
ATOM 1364 C CA . GLU A 1 191 ? -14.028 -16.183 41.104 1.00 84.25 191 GLU A CA 1
ATOM 1365 C C . GLU A 1 191 ? -13.837 -15.702 39.650 1.00 84.25 191 GLU A C 1
ATOM 1367 O O . GLU A 1 191 ? -14.751 -15.090 39.098 1.00 84.25 191 GLU A O 1
ATOM 1372 N N . PRO A 1 192 ? -12.699 -16.007 38.988 1.00 83.38 192 PRO A N 1
ATOM 1373 C CA . PRO A 1 192 ? -12.494 -15.683 37.576 1.00 83.38 192 PRO A CA 1
ATOM 1374 C C . PRO A 1 192 ? -13.575 -16.299 36.680 1.00 83.38 192 PRO A C 1
ATOM 1376 O O . PRO A 1 192 ? -13.831 -17.507 36.731 1.00 83.38 192 PRO A O 1
ATOM 1379 N N . GLN A 1 193 ? -14.187 -15.479 35.830 1.00 85.00 193 GLN A N 1
ATOM 1380 C CA . GLN A 1 193 ? -15.237 -15.896 34.904 1.00 85.00 193 GLN A CA 1
ATOM 1381 C C . GLN A 1 193 ? -14.893 -15.472 33.479 1.00 85.00 193 GLN A C 1
ATOM 1383 O O . GLN A 1 193 ? -14.551 -14.319 33.230 1.00 85.00 193 GLN A O 1
ATOM 1388 N N . ARG A 1 194 ? -15.003 -16.414 32.537 1.00 87.31 194 ARG A N 1
ATOM 1389 C CA . ARG A 1 194 ? -14.778 -16.169 31.110 1.00 87.31 194 ARG A CA 1
ATOM 1390 C C . ARG A 1 194 ? -16.101 -15.873 30.411 1.00 87.31 194 ARG A C 1
ATOM 1392 O O . ARG A 1 194 ? -17.048 -16.652 30.517 1.00 87.31 194 ARG A O 1
ATOM 1399 N N . PHE A 1 195 ? -16.121 -14.790 29.653 1.00 84.50 195 PHE A N 1
ATOM 1400 C CA . PHE A 1 195 ? -17.232 -14.327 28.839 1.00 84.50 195 PHE A CA 1
ATOM 1401 C C . PHE A 1 195 ? -16.805 -14.257 27.377 1.00 84.50 195 PHE A C 1
ATOM 1403 O O . PHE A 1 195 ? -15.636 -14.029 27.073 1.00 84.50 195 PHE A O 1
ATOM 1410 N N . GLU A 1 196 ? -17.758 -14.452 26.472 1.00 86.00 196 GLU A N 1
ATOM 1411 C CA . GLU A 1 196 ? -17.556 -14.249 25.040 1.00 86.00 196 GLU A CA 1
ATOM 1412 C C . GLU A 1 196 ? -18.452 -13.107 24.573 1.00 86.00 196 GLU A C 1
ATOM 1414 O O . GLU A 1 196 ? -19.677 -13.142 24.743 1.00 86.00 196 GLU A O 1
ATOM 1419 N N . VAL A 1 197 ? -17.822 -12.087 23.998 1.00 83.06 197 VAL A N 1
ATOM 1420 C CA . VAL A 1 197 ? -18.497 -10.979 23.331 1.00 83.06 197 VAL A CA 1
ATOM 1421 C C . VAL A 1 197 ? -18.551 -11.313 21.846 1.00 83.06 197 VAL A C 1
ATOM 1423 O O . VAL A 1 197 ? -17.523 -11.389 21.176 1.00 83.06 197 VAL A O 1
ATOM 1426 N N . GLU A 1 198 ? -19.756 -11.579 21.349 1.00 88.00 198 GLU A N 1
ATOM 1427 C CA . GLU A 1 198 ? -19.993 -11.897 19.943 1.00 88.00 198 GLU A CA 1
ATOM 1428 C C . GLU A 1 198 ? -20.212 -10.603 19.162 1.00 88.00 198 GLU A C 1
ATOM 1430 O O . GLU A 1 198 ? -21.212 -9.909 19.352 1.00 88.00 198 GLU A O 1
ATOM 1435 N N . VAL A 1 199 ? -19.288 -10.296 18.258 1.00 85.81 199 VAL A N 1
ATOM 1436 C CA . VAL A 1 199 ? -19.403 -9.162 17.346 1.00 85.81 199 VAL A CA 1
ATOM 1437 C C . VAL A 1 199 ? -19.901 -9.687 15.995 1.00 85.81 199 VAL A C 1
ATOM 1439 O O . VAL A 1 199 ? -19.210 -10.500 15.365 1.00 85.81 199 VAL A O 1
ATOM 1442 N N . PRO A 1 200 ? -21.104 -9.291 15.538 1.00 87.75 200 PRO A N 1
ATOM 1443 C CA . PRO A 1 200 ? -21.598 -9.682 14.226 1.00 87.75 200 PRO A CA 1
ATOM 1444 C C . PRO A 1 200 ? -20.716 -9.061 13.141 1.00 87.75 200 PRO A C 1
ATOM 1446 O O . PRO A 1 200 ? -20.410 -7.873 13.180 1.00 87.75 200 PRO A O 1
ATOM 1449 N N . LEU A 1 201 ? -20.310 -9.867 12.164 1.00 87.00 201 LEU A N 1
ATOM 1450 C CA . LEU A 1 201 ? -19.509 -9.405 11.037 1.00 87.00 201 LEU A CA 1
ATOM 1451 C C . LEU A 1 201 ? -20.423 -9.102 9.853 1.00 87.00 201 LEU A C 1
ATOM 1453 O O . LEU A 1 201 ? -21.256 -9.930 9.470 1.00 87.00 201 LEU A O 1
ATOM 1457 N N . GLU A 1 202 ? -20.247 -7.933 9.244 1.00 85.00 202 GLU A N 1
ATOM 1458 C CA . GLU A 1 202 ? -20.908 -7.634 7.978 1.00 85.00 202 GLU A CA 1
ATOM 1459 C C . GLU A 1 202 ? -20.278 -8.433 6.828 1.00 85.00 202 GLU A C 1
ATOM 1461 O O . GLU A 1 202 ? -19.095 -8.790 6.837 1.00 85.00 202 GLU A O 1
ATOM 1466 N N . ALA A 1 203 ? -21.087 -8.727 5.809 1.00 84.06 203 ALA A N 1
ATOM 1467 C CA . ALA A 1 203 ? -20.614 -9.435 4.629 1.00 84.06 203 ALA A CA 1
ATOM 1468 C C . ALA A 1 203 ? -19.532 -8.609 3.916 1.00 84.06 203 ALA A C 1
ATOM 1470 O O . ALA A 1 203 ? -19.790 -7.486 3.497 1.00 84.06 203 ALA A O 1
ATOM 1471 N N . GLY A 1 204 ? -18.345 -9.194 3.737 1.00 82.38 204 GLY A N 1
ATOM 1472 C CA . GLY A 1 204 ? -17.222 -8.552 3.046 1.00 82.38 204 GLY A CA 1
ATOM 1473 C C . GLY A 1 204 ? -16.059 -8.135 3.947 1.00 82.38 204 GLY A C 1
ATOM 1474 O O . GLY A 1 204 ? -15.023 -7.745 3.409 1.00 82.38 204 GLY A O 1
ATOM 1475 N N . ALA A 1 205 ? -16.184 -8.264 5.275 1.00 84.94 205 ALA A N 1
ATOM 1476 C CA . ALA A 1 205 ? -15.069 -8.085 6.204 1.00 84.94 205 ALA A CA 1
ATOM 1477 C C . ALA A 1 205 ? -13.971 -9.138 5.963 1.00 84.94 205 ALA A C 1
ATOM 1479 O O . ALA A 1 205 ? -14.238 -10.340 5.944 1.00 84.94 205 ALA A O 1
ATOM 1480 N N . THR A 1 206 ? -12.732 -8.680 5.783 1.00 83.31 206 THR A N 1
ATOM 1481 C CA . THR A 1 206 ? -11.569 -9.535 5.477 1.00 83.31 206 THR A CA 1
ATOM 1482 C C . THR A 1 206 ? -10.541 -9.592 6.601 1.00 83.31 206 THR A C 1
ATOM 1484 O O . THR A 1 206 ? -9.859 -10.606 6.759 1.00 83.31 206 THR A O 1
ATOM 1487 N N . SER A 1 207 ? -10.444 -8.541 7.415 1.00 81.31 207 SER A N 1
ATOM 1488 C CA . SER A 1 207 ? -9.529 -8.488 8.556 1.00 81.31 207 SER A CA 1
ATOM 1489 C C . SER A 1 207 ? -10.043 -7.562 9.656 1.00 81.31 207 SER A C 1
ATOM 1491 O O . SER A 1 207 ? -10.955 -6.759 9.445 1.00 81.31 207 SER A O 1
ATOM 1493 N N . VAL A 1 208 ? -9.456 -7.694 10.844 1.00 78.19 208 VAL A N 1
ATOM 1494 C CA . VAL A 1 208 ? -9.728 -6.831 12.000 1.00 78.19 208 VAL A CA 1
ATOM 1495 C C . VAL A 1 208 ? -8.679 -5.715 12.049 1.00 78.19 208 VAL A C 1
ATOM 1497 O O . VAL A 1 208 ? -7.485 -6.006 12.097 1.00 78.19 208 VAL A O 1
ATOM 1500 N N . ALA A 1 209 ? -9.108 -4.449 12.025 1.00 72.19 209 ALA A N 1
ATOM 1501 C CA . ALA A 1 209 ? -8.226 -3.291 12.206 1.00 72.19 209 ALA A CA 1
ATOM 1502 C C . ALA A 1 209 ? -8.109 -2.892 13.680 1.00 72.19 209 ALA A C 1
ATOM 1504 O O . ALA A 1 209 ? -7.008 -2.604 14.157 1.00 72.19 209 ALA A O 1
ATOM 1505 N N . ASP A 1 210 ? -9.244 -2.869 14.376 1.00 74.56 210 ASP A N 1
ATOM 1506 C CA . ASP A 1 210 ? -9.358 -2.450 15.768 1.00 74.56 210 ASP A CA 1
ATOM 1507 C C . ASP A 1 210 ? -10.477 -3.213 16.487 1.00 74.56 210 ASP A C 1
ATOM 1509 O O . ASP A 1 210 ? -11.468 -3.605 15.866 1.00 74.56 210 ASP A O 1
ATOM 1513 N N . VAL A 1 211 ? -10.323 -3.429 17.788 1.00 72.38 211 VAL A N 1
ATOM 1514 C CA . VAL A 1 211 ? -11.304 -4.067 18.671 1.00 72.38 211 VAL A CA 1
ATOM 1515 C C . VAL A 1 211 ? -11.401 -3.228 19.924 1.00 72.38 211 VAL A C 1
ATOM 1517 O O . VAL A 1 211 ? -10.491 -3.235 20.729 1.00 72.38 211 VAL A O 1
ATOM 1520 N N . GLU A 1 212 ? -12.503 -2.539 20.147 1.00 76.81 212 GLU A N 1
ATOM 1521 C CA . GLU A 1 212 ? -12.754 -1.836 21.396 1.00 76.81 212 GLU A CA 1
ATOM 1522 C C . GLU A 1 212 ? -13.772 -2.617 22.235 1.00 76.81 212 GLU A C 1
ATOM 1524 O O . GLU A 1 212 ? -14.923 -2.760 21.868 1.00 76.81 212 GLU A O 1
ATOM 1529 N N . LEU A 1 213 ? -13.377 -3.168 23.373 1.00 75.88 213 LEU A N 1
ATOM 1530 C CA . LEU A 1 213 ? -14.277 -3.784 24.343 1.00 75.88 213 LEU A CA 1
ATOM 1531 C C . LEU A 1 213 ? -14.770 -2.732 25.337 1.00 75.88 213 LEU A C 1
ATOM 1533 O O . LEU A 1 213 ? -14.008 -1.873 25.763 1.00 75.88 213 LEU A O 1
ATOM 1537 N N . SER A 1 214 ? -16.028 -2.801 25.756 1.00 74.44 214 SER A N 1
ATOM 1538 C CA . SER A 1 214 ? -16.553 -1.938 26.817 1.00 74.44 214 SER A CA 1
ATOM 1539 C C . SER A 1 214 ? -17.043 -2.767 27.999 1.00 74.44 214 SER A C 1
ATOM 1541 O O . SER A 1 214 ? -17.700 -3.797 27.845 1.00 74.44 214 SER A O 1
ATOM 1543 N N . VAL A 1 215 ? -16.688 -2.328 29.204 1.00 75.31 215 VAL A N 1
ATOM 1544 C CA . VAL A 1 215 ? -17.047 -2.959 30.476 1.00 75.31 215 VAL A CA 1
ATOM 1545 C C . VAL A 1 215 ? -17.671 -1.885 31.361 1.00 75.31 215 VAL A C 1
ATOM 1547 O O . VAL A 1 215 ? -16.996 -1.127 32.044 1.00 75.31 215 VAL A O 1
ATOM 1550 N N . ASN A 1 216 ? -18.989 -1.788 31.337 1.00 75.31 216 ASN A N 1
ATOM 1551 C CA . ASN A 1 216 ? -19.740 -0.804 32.108 1.00 75.31 216 ASN A CA 1
ATOM 1552 C C . ASN A 1 216 ? -20.219 -1.452 33.406 1.00 75.31 216 ASN A C 1
ATOM 1554 O O . ASN A 1 216 ? -20.955 -2.429 33.343 1.00 75.31 216 ASN A O 1
ATOM 1558 N N . TYR A 1 217 ? -19.858 -0.952 34.585 1.00 71.75 217 TYR A N 1
ATOM 1559 C CA . TYR A 1 217 ? -20.403 -1.503 35.834 1.00 71.75 217 TYR A CA 1
ATOM 1560 C C . TYR A 1 217 ? -21.667 -0.747 36.255 1.00 71.75 217 TYR A C 1
ATOM 1562 O O . TYR A 1 217 ? -21.758 0.477 36.139 1.00 71.75 217 TYR A O 1
ATOM 1570 N N . LEU A 1 218 ? -22.660 -1.487 36.746 1.00 65.38 218 LEU A N 1
ATOM 1571 C CA . LEU A 1 218 ? -23.909 -0.937 37.261 1.00 65.38 218 LEU A CA 1
ATOM 1572 C C . LEU A 1 218 ? -23.869 -0.967 38.783 1.00 65.38 218 LEU A C 1
ATOM 1574 O O . LEU A 1 218 ? -23.912 -2.035 39.392 1.00 65.38 218 LEU A O 1
ATOM 1578 N N . LEU A 1 219 ? -23.830 0.208 39.406 1.00 61.53 219 LEU A N 1
ATOM 1579 C CA . LEU A 1 219 ? -24.046 0.309 40.843 1.00 61.53 219 LEU A CA 1
ATOM 1580 C C . LEU A 1 219 ? -25.556 0.226 41.095 1.00 61.53 219 LEU A C 1
ATOM 1582 O O . LEU A 1 219 ? -26.274 1.218 40.989 1.00 61.53 219 LEU A O 1
ATOM 1586 N N . GLN A 1 220 ? -26.060 -0.975 41.392 1.00 56.91 220 GLN A N 1
ATOM 1587 C CA . GLN A 1 220 ? -27.422 -1.133 41.906 1.00 56.91 220 GLN A CA 1
ATOM 1588 C C . GLN A 1 220 ? -27.453 -0.722 43.384 1.00 56.91 220 GLN A C 1
ATOM 1590 O O . GLN A 1 220 ? -27.310 -1.549 44.277 1.00 56.91 220 GLN A O 1
ATOM 1595 N N . GLY A 1 221 ? -27.635 0.572 43.635 1.00 54.03 221 GLY A N 1
ATOM 1596 C CA . GLY A 1 221 ? -27.899 1.119 44.963 1.00 54.03 221 GLY A CA 1
ATOM 1597 C C . GLY A 1 221 ? -28.874 2.287 44.866 1.00 54.03 221 GLY A C 1
ATOM 1598 O O . GLY A 1 221 ? -28.774 3.103 43.951 1.00 54.03 221 GLY A O 1
ATOM 1599 N N . GLU A 1 222 ? -29.842 2.351 45.783 1.00 48.72 222 GLU A N 1
ATOM 1600 C CA . GLU A 1 222 ? -30.642 3.561 45.978 1.00 48.72 222 GLU A CA 1
ATOM 1601 C C . GLU A 1 222 ? -29.684 4.669 46.450 1.00 48.72 222 GLU A C 1
ATOM 1603 O O . GLU A 1 222 ? -29.123 4.589 47.537 1.00 48.72 222 GLU A O 1
ATOM 1608 N N . ASP A 1 223 ? -29.469 5.662 45.586 1.00 55.09 223 ASP A N 1
ATOM 1609 C CA . ASP A 1 223 ? -28.667 6.868 45.794 1.00 55.09 223 ASP A CA 1
ATOM 1610 C C . ASP A 1 223 ? -27.144 6.686 45.985 1.00 55.09 223 ASP A C 1
ATOM 1612 O O . ASP A 1 223 ? -26.585 6.935 47.056 1.00 55.09 223 ASP A O 1
ATOM 1616 N N . THR A 1 224 ? -26.417 6.440 44.890 1.00 56.38 224 THR A N 1
ATOM 1617 C CA . THR A 1 224 ? -24.986 6.809 44.786 1.00 56.38 224 THR A CA 1
ATOM 1618 C C . THR A 1 224 ? -24.737 8.257 45.224 1.00 56.38 224 THR A C 1
ATOM 1620 O O . THR A 1 224 ? -23.710 8.554 45.829 1.00 56.38 224 THR A O 1
ATOM 1623 N N . GLU A 1 225 ? -25.706 9.143 44.975 1.00 60.03 225 GLU A N 1
ATOM 1624 C CA . GLU A 1 225 ? -25.719 10.529 45.444 1.00 60.03 225 GLU A CA 1
ATOM 1625 C C . GLU A 1 225 ? -25.770 10.621 46.980 1.00 60.03 225 GLU A C 1
ATOM 1627 O O . GLU A 1 225 ? -25.031 11.403 47.565 1.00 60.03 225 GLU A O 1
ATOM 1632 N N . THR A 1 226 ? -26.550 9.775 47.657 1.00 62.16 226 THR A N 1
ATOM 1633 C CA . THR A 1 226 ? -26.659 9.737 49.127 1.00 62.16 226 THR A CA 1
ATOM 1634 C C . THR A 1 226 ? -25.400 9.154 49.750 1.00 62.16 226 THR A C 1
ATOM 1636 O O . THR A 1 226 ? -24.919 9.704 50.736 1.00 62.16 226 THR A O 1
ATOM 1639 N N . VAL A 1 227 ? -24.812 8.108 49.162 1.00 58.78 227 VAL A N 1
ATOM 1640 C CA . VAL A 1 227 ? -23.524 7.564 49.629 1.00 58.78 227 VAL A CA 1
ATOM 1641 C C . VAL A 1 227 ? -22.399 8.591 49.454 1.00 58.78 227 VAL A C 1
ATOM 1643 O O . VAL A 1 227 ? -21.613 8.796 50.378 1.00 58.78 227 VAL A O 1
ATOM 1646 N N . MET A 1 228 ? -22.348 9.299 48.316 1.00 55.94 228 MET A N 1
ATOM 1647 C CA . MET A 1 228 ? -21.402 10.408 48.118 1.00 55.94 228 MET A CA 1
ATOM 1648 C C . MET A 1 228 ? -21.616 11.529 49.133 1.00 55.94 228 MET A C 1
ATOM 1650 O O . MET A 1 228 ? -20.664 11.978 49.770 1.00 55.94 228 MET A O 1
ATOM 1654 N N . MET A 1 229 ? -22.859 11.989 49.283 1.00 64.88 229 MET A N 1
ATOM 1655 C CA . MET A 1 229 ? -23.201 13.084 50.187 1.00 64.88 229 MET A CA 1
ATOM 1656 C C . MET A 1 229 ? -22.873 12.725 51.636 1.00 64.88 229 MET A C 1
ATOM 1658 O O . MET A 1 229 ? -22.295 13.543 52.347 1.00 64.88 229 MET A O 1
ATOM 1662 N N . GLN A 1 230 ? -23.157 11.492 52.057 1.00 64.94 230 GLN A N 1
ATOM 1663 C CA . GLN A 1 230 ? -22.822 11.009 53.391 1.00 64.94 230 GLN A CA 1
ATOM 1664 C C . GLN A 1 230 ? -21.301 10.944 53.606 1.00 64.94 230 GLN A C 1
ATOM 1666 O O . GLN A 1 230 ? -20.817 11.342 54.664 1.00 64.94 230 GLN A O 1
ATOM 1671 N N . TRP A 1 231 ? -20.525 10.531 52.600 1.00 66.12 231 TRP A N 1
ATOM 1672 C CA . TRP A 1 231 ? -19.064 10.523 52.696 1.00 66.12 231 TRP A CA 1
ATOM 1673 C C . TRP A 1 231 ? -18.470 11.935 52.822 1.00 66.12 231 TRP A C 1
ATOM 1675 O O . TRP A 1 231 ? -17.589 12.142 53.659 1.00 66.12 231 TRP A O 1
ATOM 1685 N N . TYR A 1 232 ? -18.973 12.913 52.058 1.00 67.75 232 TYR A N 1
ATOM 1686 C CA . TYR A 1 232 ? -18.568 14.321 52.194 1.00 67.75 232 TYR A CA 1
ATOM 1687 C C . TYR A 1 232 ? -18.964 14.910 53.556 1.00 67.75 232 TYR A C 1
ATOM 1689 O O . TYR A 1 232 ? -18.214 15.702 54.130 1.00 67.75 232 TYR A O 1
ATOM 1697 N N . GLU A 1 233 ? -20.117 14.512 54.102 1.00 73.62 233 GLU A N 1
ATOM 1698 C CA . GLU A 1 233 ? -20.529 14.892 55.459 1.00 73.62 233 GLU A CA 1
ATOM 1699 C C . GLU A 1 233 ? -19.609 14.291 56.538 1.00 73.62 233 GLU A C 1
ATOM 1701 O O . GLU A 1 233 ? -19.312 14.958 57.535 1.00 73.62 233 GLU A O 1
ATOM 1706 N N . GLU A 1 234 ? -19.133 13.059 56.342 1.00 69.62 234 GLU A N 1
ATOM 1707 C CA . GLU A 1 234 ? -18.230 12.356 57.264 1.00 69.62 234 GLU A CA 1
ATOM 1708 C C . GLU A 1 234 ? -16.755 12.780 57.117 1.00 69.62 234 GLU A C 1
ATOM 1710 O O . GLU A 1 234 ? -15.991 12.676 58.081 1.00 69.62 234 GLU A O 1
ATOM 1715 N N . ASN A 1 235 ? -16.363 13.328 55.959 1.00 67.62 235 ASN A N 1
ATOM 1716 C CA . ASN A 1 235 ? -14.997 13.759 55.639 1.00 67.62 235 ASN A CA 1
ATOM 1717 C C . ASN A 1 235 ? -14.948 15.235 55.191 1.00 67.62 235 ASN A C 1
ATOM 1719 O O . ASN A 1 235 ? -14.523 15.532 54.077 1.00 67.62 235 ASN A O 1
ATOM 1723 N N . PRO A 1 236 ? -15.316 16.197 56.057 1.00 74.56 236 PRO A N 1
ATOM 1724 C CA . PRO A 1 236 ? -15.427 17.613 55.684 1.00 74.56 236 PRO A CA 1
ATOM 1725 C C . PRO A 1 236 ? -14.089 18.285 55.326 1.00 74.56 236 PRO A C 1
ATOM 1727 O O . PRO A 1 236 ? -14.089 19.406 54.818 1.00 74.56 236 PRO A O 1
ATOM 1730 N N . ASP A 1 237 ? -12.961 17.631 55.624 1.00 73.69 237 ASP A N 1
ATOM 1731 C CA . ASP A 1 237 ? -11.616 18.097 55.276 1.00 73.69 237 ASP A CA 1
ATOM 1732 C C . ASP A 1 237 ? -11.158 17.609 53.885 1.00 73.69 237 ASP A C 1
ATOM 1734 O O . ASP A 1 237 ? -10.161 18.125 53.375 1.00 73.69 237 ASP A O 1
ATOM 1738 N N . ALA A 1 238 ? -11.868 16.653 53.267 1.00 64.50 238 ALA A N 1
ATOM 1739 C CA . ALA A 1 238 ? -11.610 16.228 51.894 1.00 64.50 238 ALA A CA 1
ATOM 1740 C C . ALA A 1 238 ? -12.001 17.373 50.952 1.00 64.50 238 ALA A C 1
ATOM 1742 O O . ALA A 1 238 ? -13.172 17.746 50.843 1.00 64.50 238 ALA A O 1
ATOM 1743 N N . SER A 1 239 ? -11.016 18.005 50.317 1.00 56.62 239 SER A N 1
ATOM 1744 C CA . SER A 1 239 ? -11.292 19.090 49.373 1.00 56.62 239 SER A CA 1
ATOM 1745 C C . SER A 1 239 ? -11.967 18.538 48.117 1.00 56.62 239 SER A C 1
ATOM 1747 O O . SER A 1 239 ? -11.593 17.464 47.666 1.00 56.62 239 SER A O 1
ATOM 1749 N N . GLU A 1 240 ? -12.870 19.297 47.484 1.00 56.47 240 GLU A N 1
ATOM 1750 C CA . GLU A 1 240 ? -13.391 18.978 46.135 1.00 56.47 240 GLU A CA 1
ATOM 1751 C C . GLU A 1 240 ? -12.258 18.744 45.105 1.00 56.47 240 GLU A C 1
ATOM 1753 O O . GLU A 1 240 ? -12.458 18.051 44.113 1.00 56.47 240 GLU A O 1
ATOM 1758 N N . ASP A 1 241 ? -11.057 19.276 45.375 1.00 48.88 241 ASP A N 1
ATOM 1759 C CA . ASP A 1 241 ? -9.829 19.093 44.592 1.00 48.88 241 ASP A CA 1
ATOM 1760 C C . ASP A 1 241 ? -9.047 17.795 44.911 1.00 48.88 241 ASP A C 1
ATOM 1762 O O . ASP A 1 241 ? -8.093 17.482 44.198 1.00 48.88 241 ASP A O 1
ATOM 1766 N N . GLU A 1 242 ? -9.421 17.007 45.932 1.00 46.47 242 GLU A N 1
ATOM 1767 C CA . GLU A 1 242 ? -8.972 15.607 46.070 1.00 46.47 242 GLU A CA 1
ATOM 1768 C C . GLU A 1 242 ? -9.793 14.760 45.092 1.00 46.47 242 GLU A C 1
ATOM 1770 O O . GLU A 1 242 ? -10.632 13.937 45.452 1.00 46.47 242 GLU A O 1
ATOM 1775 N N . SER A 1 243 ? -9.589 15.048 43.808 1.00 42.53 243 SER A N 1
ATOM 1776 C CA . SER A 1 243 ? -10.197 14.331 42.704 1.00 42.53 243 SER A CA 1
ATOM 1777 C C . SER A 1 243 ? -9.841 12.855 42.808 1.00 42.53 243 SER A C 1
ATOM 1779 O O . SER A 1 243 ? -8.672 12.518 42.992 1.00 42.53 243 SER A O 1
ATOM 1781 N N . TRP A 1 244 ? -10.846 11.998 42.653 1.00 49.22 244 TRP A N 1
ATOM 1782 C CA . TRP A 1 244 ? -10.724 10.552 42.513 1.00 49.22 244 TRP A CA 1
ATOM 1783 C C . TRP A 1 244 ? -9.647 10.209 41.471 1.00 49.22 244 TRP A C 1
ATOM 1785 O O . TRP A 1 244 ? -9.897 10.219 40.266 1.00 49.22 244 TRP A O 1
ATOM 1795 N N . GLU A 1 245 ? -8.421 9.948 41.921 1.00 40.88 245 GLU A N 1
ATOM 1796 C CA . GLU A 1 245 ? -7.371 9.436 41.052 1.00 40.88 245 GLU A CA 1
ATOM 1797 C C . GLU A 1 245 ? -7.630 7.939 40.876 1.00 40.88 245 GLU A C 1
ATOM 1799 O O . GLU A 1 245 ? -7.351 7.118 41.750 1.00 40.88 245 GLU A O 1
ATOM 1804 N N . PHE A 1 246 ? -8.229 7.586 39.741 1.00 47.38 246 PHE A N 1
ATOM 1805 C CA . PHE A 1 246 ? -8.248 6.211 39.267 1.00 47.38 246 PHE A CA 1
ATOM 1806 C C . PHE A 1 246 ? -6.811 5.840 38.899 1.00 47.38 246 PHE A C 1
ATOM 1808 O O . PHE A 1 246 ? -6.212 6.426 37.996 1.00 47.38 246 PHE A O 1
ATOM 1815 N N . PHE A 1 247 ? -6.230 4.904 39.642 1.00 39.91 247 PHE A N 1
ATOM 1816 C CA . PHE A 1 247 ? -4.901 4.392 39.344 1.00 39.91 247 PHE A CA 1
ATOM 1817 C C . PHE A 1 247 ? -5.054 3.160 38.474 1.00 39.91 247 PHE A C 1
ATOM 1819 O O . PHE A 1 247 ? -5.537 2.148 38.959 1.00 39.91 247 PHE A O 1
ATOM 1826 N N . ASP A 1 248 ? -4.593 3.203 37.232 1.00 47.72 248 ASP A N 1
ATOM 1827 C CA . ASP A 1 248 ? -4.415 1.983 36.454 1.00 47.72 248 ASP A CA 1
ATOM 1828 C C . ASP A 1 248 ? -2.995 1.449 36.649 1.00 47.72 248 ASP A C 1
ATOM 1830 O O . ASP A 1 248 ? -2.003 2.177 36.533 1.00 47.72 248 ASP A O 1
ATOM 1834 N N . THR A 1 249 ? -2.880 0.157 36.970 1.00 39.38 249 THR A N 1
ATOM 1835 C CA . THR A 1 249 ? -1.585 -0.538 36.933 1.00 39.38 249 THR A CA 1
ATOM 1836 C C . THR A 1 249 ? -1.603 -1.560 35.805 1.00 39.38 249 THR A C 1
ATOM 1838 O O . THR A 1 249 ? -2.353 -2.535 35.846 1.00 39.38 249 THR A O 1
ATOM 1841 N N . PHE A 1 250 ? -0.767 -1.334 34.795 1.00 43.38 250 PHE A N 1
ATOM 1842 C CA . PHE A 1 250 ? -0.730 -2.145 33.582 1.00 43.38 250 PHE A CA 1
ATOM 1843 C C . PHE A 1 250 ? 0.336 -3.243 33.674 1.00 43.38 250 PHE A C 1
ATOM 1845 O O . PHE A 1 250 ? 1.510 -2.968 33.947 1.00 43.38 250 PHE A O 1
ATOM 1852 N N . GLY A 1 251 ? -0.073 -4.494 33.445 1.00 43.56 251 GLY A N 1
ATOM 1853 C CA . GLY A 1 251 ? 0.823 -5.636 33.280 1.00 43.56 251 GLY A CA 1
ATOM 1854 C C . GLY A 1 251 ? 1.154 -5.880 31.805 1.00 43.56 251 GLY A C 1
ATOM 1855 O O . GLY A 1 251 ? 0.311 -5.750 30.919 1.00 43.56 251 GLY A O 1
ATOM 1856 N N . THR A 1 252 ? 2.395 -6.281 31.519 1.00 43.41 252 THR A N 1
ATOM 1857 C CA . THR A 1 252 ? 2.863 -6.646 30.165 1.00 43.41 252 THR A CA 1
ATOM 1858 C C . THR A 1 252 ? 2.259 -7.956 29.635 1.00 43.41 252 THR A C 1
ATOM 1860 O O . THR A 1 252 ? 2.569 -8.371 28.523 1.00 43.41 252 THR A O 1
ATOM 1863 N N . ASP A 1 253 ? 1.456 -8.648 30.440 1.00 54.75 253 ASP A N 1
ATOM 1864 C CA . ASP A 1 253 ? 0.805 -9.933 30.159 1.00 54.75 253 ASP A CA 1
ATOM 1865 C C . ASP A 1 253 ? -0.632 -9.781 29.627 1.00 54.75 253 ASP A C 1
ATOM 1867 O O . ASP A 1 253 ? -1.344 -10.771 29.491 1.00 54.75 253 ASP A O 1
ATOM 1871 N N . GLY A 1 254 ? -1.055 -8.552 29.310 1.00 51.12 254 GLY A N 1
ATOM 1872 C CA . GLY A 1 254 ? -2.408 -8.248 28.834 1.00 51.12 254 GLY A CA 1
ATOM 1873 C C . GLY A 1 254 ? -3.438 -8.086 29.953 1.00 51.12 254 GLY A C 1
ATOM 1874 O O . GLY A 1 254 ? -4.627 -7.918 29.684 1.00 51.12 254 GLY A O 1
ATOM 1875 N N . ARG A 1 255 ? -2.985 -8.096 31.209 1.00 56.38 255 ARG A N 1
ATOM 1876 C CA . ARG A 1 255 ? -3.806 -7.815 32.380 1.00 56.38 255 ARG A CA 1
ATOM 1877 C C . ARG A 1 255 ? -3.820 -6.319 32.679 1.00 56.38 255 ARG A C 1
ATOM 1879 O O . ARG A 1 255 ? -2.768 -5.676 32.719 1.00 56.38 255 ARG A O 1
ATOM 1886 N N . VAL A 1 256 ? -5.000 -5.788 32.977 1.00 55.75 256 VAL A N 1
ATOM 1887 C CA . VAL A 1 256 ? -5.137 -4.426 33.497 1.00 55.75 256 VAL A CA 1
ATOM 1888 C C . VAL A 1 256 ? -5.907 -4.490 34.798 1.00 55.75 256 VAL A C 1
ATOM 1890 O O . VAL A 1 256 ? -6.967 -5.109 34.926 1.00 55.75 256 VAL A O 1
ATOM 1893 N N . ASP A 1 257 ? -5.311 -3.862 35.793 1.00 58.09 257 ASP A N 1
ATOM 1894 C CA . ASP A 1 257 ? -5.879 -3.744 37.113 1.00 58.09 257 ASP A CA 1
ATOM 1895 C C . ASP A 1 257 ? -6.518 -2.361 37.233 1.00 58.09 257 ASP A C 1
ATOM 1897 O O . ASP A 1 257 ? -5.790 -1.372 37.318 1.00 58.09 257 ASP A O 1
ATOM 1901 N N . TYR A 1 258 ? -7.854 -2.320 37.252 1.00 57.16 258 TYR A N 1
ATOM 1902 C CA . TYR A 1 258 ? -8.627 -1.102 37.471 1.00 57.16 258 TYR A CA 1
ATOM 1903 C C . TYR A 1 258 ? -8.962 -0.964 38.953 1.00 57.16 258 TYR A C 1
ATOM 1905 O O . TYR A 1 258 ? -9.412 -1.918 39.597 1.00 57.16 258 TYR A O 1
ATOM 1913 N N . TYR A 1 259 ? -8.763 0.228 39.500 1.00 55.31 259 TYR A N 1
ATOM 1914 C CA . TYR A 1 259 ? -9.065 0.520 40.895 1.00 55.31 259 TYR A CA 1
ATOM 1915 C C . TYR A 1 259 ? -10.187 1.541 40.938 1.00 55.31 259 TYR A C 1
ATOM 1917 O O . TYR A 1 259 ? -10.002 2.682 40.526 1.00 55.31 259 TYR A O 1
ATOM 1925 N N . SER A 1 260 ? -11.346 1.120 41.436 1.00 55.03 260 SER A N 1
ATOM 1926 C CA . SER A 1 260 ? -12.485 2.001 41.660 1.00 55.03 260 SER A CA 1
ATOM 1927 C C . SER A 1 260 ? -12.595 2.319 43.141 1.00 55.03 260 SER A C 1
ATOM 1929 O O . SER A 1 260 ? -12.453 1.446 44.001 1.00 55.03 260 SER A O 1
ATOM 1931 N N . PHE A 1 261 ? -12.867 3.580 43.440 1.00 52.97 261 PHE A N 1
ATOM 1932 C CA . PHE A 1 261 ? -13.227 4.005 44.777 1.00 52.97 261 PHE A CA 1
ATOM 1933 C C . PHE A 1 261 ? -14.751 4.070 44.870 1.00 52.97 261 PHE A C 1
ATOM 1935 O O . PHE A 1 261 ? -15.384 4.925 44.254 1.00 52.97 261 PHE A O 1
ATOM 1942 N N . VAL A 1 262 ? -15.342 3.182 45.669 1.00 51.09 262 VAL A N 1
ATOM 1943 C CA . VAL A 1 262 ? -16.771 3.242 45.988 1.00 51.09 262 VAL A CA 1
ATOM 1944 C C . VAL A 1 262 ? -16.910 3.444 47.488 1.00 51.09 262 VAL A C 1
ATOM 1946 O O . VAL A 1 262 ? -16.825 2.507 48.275 1.00 51.09 262 VAL A O 1
ATOM 1949 N N . GLY A 1 263 ? -17.053 4.712 47.870 1.00 45.16 263 GLY A N 1
ATOM 1950 C CA . GLY A 1 263 ? -17.799 5.177 49.037 1.00 45.16 263 GLY A CA 1
ATOM 1951 C C . GLY A 1 263 ? -17.484 4.646 50.434 1.00 45.16 263 GLY A C 1
ATOM 1952 O O . GLY A 1 263 ? -18.269 5.003 51.289 1.00 45.16 263 GLY A O 1
ATOM 1953 N N . LEU A 1 264 ? -16.433 3.847 50.682 1.00 45.47 264 LEU A N 1
ATOM 1954 C CA . LEU A 1 264 ? -15.879 3.453 52.006 1.00 45.47 264 LEU A CA 1
ATOM 1955 C C . LEU A 1 264 ? -14.710 2.434 51.899 1.00 45.47 264 LEU A C 1
ATOM 1957 O O . LEU A 1 264 ? -14.140 2.043 52.916 1.00 45.47 264 LEU A O 1
ATOM 1961 N N . GLY A 1 265 ? -14.299 2.032 50.688 1.00 50.75 265 GLY A N 1
ATOM 1962 C CA . GLY A 1 265 ? -13.178 1.116 50.464 1.00 50.75 265 GLY A CA 1
ATOM 1963 C C . GLY A 1 265 ? -12.550 1.251 49.075 1.00 50.75 265 GLY A C 1
ATOM 1964 O O . GLY A 1 265 ? -13.248 1.558 48.109 1.00 50.75 265 GLY A O 1
ATOM 1965 N N . MET A 1 266 ? -11.234 1.029 48.959 1.00 46.16 266 MET A N 1
ATOM 1966 C CA . MET A 1 266 ? -10.607 0.840 47.644 1.00 46.16 266 MET A CA 1
ATOM 1967 C C . MET A 1 266 ? -10.992 -0.540 47.110 1.00 46.16 266 MET A C 1
ATOM 1969 O O . MET A 1 266 ? -10.759 -1.541 47.781 1.00 46.16 266 MET A O 1
ATOM 1973 N N . GLN A 1 267 ? -11.536 -0.617 45.901 1.00 56.50 267 GLN A N 1
ATOM 1974 C CA . GLN A 1 267 ? -11.850 -1.893 45.258 1.00 56.50 267 GLN A CA 1
ATOM 1975 C C . GLN A 1 267 ? -11.029 -2.059 43.984 1.00 56.50 267 GLN A C 1
ATOM 1977 O O . GLN A 1 267 ? -10.810 -1.104 43.238 1.00 56.50 267 GLN A O 1
ATOM 1982 N N . LYS A 1 268 ? -10.555 -3.285 43.737 1.00 56.66 268 LYS A N 1
ATOM 1983 C CA . LYS A 1 268 ? -9.757 -3.625 42.561 1.00 56.66 268 LYS A CA 1
ATOM 1984 C C . LYS A 1 268 ? -10.565 -4.553 41.669 1.00 56.66 268 LYS A C 1
ATOM 1986 O O . LYS A 1 268 ? -10.761 -5.730 41.967 1.00 56.66 268 LYS A O 1
ATOM 1991 N N . ILE A 1 269 ? -11.006 -4.030 40.537 1.00 56.09 269 ILE A N 1
ATOM 1992 C CA . ILE A 1 269 ? -11.559 -4.854 39.471 1.00 56.09 269 ILE A CA 1
ATOM 1993 C C . ILE A 1 269 ? -10.388 -5.227 38.566 1.00 56.09 269 ILE A C 1
ATOM 1995 O O . ILE A 1 269 ? -9.853 -4.399 37.829 1.00 56.09 269 ILE A O 1
ATOM 1999 N N . THR A 1 270 ? -9.961 -6.487 38.629 1.00 57.88 270 THR A N 1
ATOM 2000 C CA . THR A 1 270 ? -8.971 -7.000 37.683 1.00 57.88 270 THR A CA 1
ATOM 2001 C C . THR A 1 270 ? -9.710 -7.518 36.457 1.00 57.88 270 THR A C 1
ATOM 2003 O O . THR A 1 270 ? -10.341 -8.577 36.476 1.00 57.88 270 THR A O 1
ATOM 2006 N N . VAL A 1 271 ? -9.598 -6.780 35.359 1.00 56.34 271 VAL A N 1
ATOM 2007 C CA . VAL A 1 271 ? -10.065 -7.232 34.051 1.00 56.34 271 VAL A CA 1
ATOM 2008 C C . VAL A 1 271 ? -8.873 -7.873 33.347 1.00 56.34 271 VAL A C 1
ATOM 2010 O O . VAL A 1 271 ? -7.865 -7.225 33.062 1.00 56.34 271 VAL A O 1
ATOM 2013 N N . THR A 1 272 ? -8.960 -9.176 33.096 1.00 56.72 272 THR A N 1
ATOM 2014 C CA . THR A 1 272 ? -7.945 -9.902 32.326 1.00 56.72 272 THR A CA 1
ATOM 2015 C C . THR A 1 272 ? -8.577 -10.317 31.010 1.00 56.72 272 THR A C 1
ATOM 2017 O O . THR A 1 272 ? -9.237 -11.343 30.917 1.00 56.72 272 THR A O 1
ATOM 2020 N N . ALA A 1 273 ? -8.411 -9.535 29.949 1.00 53.22 273 ALA A N 1
ATOM 2021 C CA . ALA A 1 273 ? -8.780 -10.056 28.640 1.00 53.22 273 ALA A CA 1
ATOM 2022 C C . ALA A 1 273 ? -7.857 -11.251 28.337 1.00 53.22 273 ALA A C 1
ATOM 2024 O O . ALA A 1 273 ? -6.636 -11.085 28.326 1.00 53.22 273 ALA A O 1
ATOM 2025 N N . ASP A 1 274 ? -8.412 -12.449 28.091 1.00 53.41 274 ASP A N 1
ATOM 2026 C CA . ASP A 1 274 ? -7.644 -13.524 27.452 1.00 53.41 274 ASP A CA 1
ATOM 2027 C C . ASP A 1 274 ? -7.465 -13.132 25.989 1.00 53.41 274 ASP A C 1
ATOM 2029 O O . ASP A 1 274 ? -8.147 -13.600 25.077 1.00 53.41 274 ASP A O 1
ATOM 2033 N N . ALA A 1 275 ? -6.554 -12.189 25.795 1.00 49.88 275 ALA A N 1
ATOM 2034 C CA . ALA A 1 275 ? -6.188 -11.684 24.504 1.00 49.88 275 ALA A CA 1
ATOM 2035 C C . ALA A 1 275 ? -5.237 -12.648 23.802 1.00 49.88 275 ALA A C 1
ATOM 2037 O O . ALA A 1 275 ? -4.753 -12.278 22.750 1.00 49.88 275 ALA A O 1
ATOM 2038 N N . ALA A 1 276 ? -4.946 -13.857 24.307 1.00 52.16 276 ALA A N 1
ATOM 2039 C CA . ALA A 1 276 ? -4.044 -14.779 23.615 1.00 52.16 276 ALA A CA 1
ATOM 2040 C C . ALA A 1 276 ? -4.434 -14.997 22.137 1.00 52.16 276 ALA A C 1
ATOM 2042 O O . ALA A 1 276 ? -3.548 -14.876 21.297 1.00 52.16 276 ALA A O 1
ATOM 2043 N N . PRO A 1 277 ? -5.722 -15.167 21.763 1.00 48.19 277 PRO A N 1
ATOM 2044 C CA . PRO A 1 277 ? -6.117 -15.238 20.355 1.00 48.19 277 PRO A CA 1
ATOM 2045 C C . PRO A 1 277 ? -5.913 -13.916 19.599 1.00 48.19 277 PRO A C 1
ATOM 2047 O O . PRO A 1 277 ? -5.574 -13.932 18.421 1.00 48.19 277 PRO A O 1
ATOM 2050 N N . LEU A 1 278 ? -6.100 -12.769 20.264 1.00 48.78 278 LEU A N 1
ATOM 2051 C CA . LEU A 1 278 ? -5.912 -11.435 19.679 1.00 48.78 278 LEU A CA 1
ATOM 2052 C C . LEU A 1 278 ? -4.418 -11.091 19.516 1.00 48.78 278 LEU A C 1
ATOM 2054 O O . LEU A 1 278 ? -4.013 -10.549 18.497 1.00 48.78 278 LEU A O 1
ATOM 2058 N N . LEU A 1 279 ? -3.582 -11.472 20.477 1.00 47.09 279 LEU A N 1
ATOM 2059 C CA . LEU A 1 279 ? -2.128 -11.327 20.488 1.00 47.09 279 LEU A CA 1
ATOM 2060 C C . LEU A 1 279 ? -1.478 -12.294 19.491 1.00 47.09 279 LEU A C 1
ATOM 2062 O O . LEU A 1 279 ? -0.544 -11.906 18.793 1.00 47.09 279 LEU A O 1
ATOM 2066 N N . GLU A 1 280 ? -1.993 -13.522 19.364 1.00 47.06 280 GLU A N 1
ATOM 2067 C CA . GLU A 1 280 ? -1.650 -14.442 18.269 1.00 47.06 280 GLU A CA 1
ATOM 2068 C C . GLU A 1 280 ? -2.086 -13.868 16.913 1.00 47.06 280 GLU A C 1
ATOM 2070 O O . GLU A 1 280 ? -1.346 -13.987 15.935 1.00 47.06 280 GLU A O 1
ATOM 2075 N N . ALA A 1 281 ? -3.224 -13.160 16.868 1.00 44.00 281 ALA A N 1
ATOM 2076 C CA . ALA A 1 281 ? -3.652 -12.320 15.746 1.00 44.00 281 ALA A CA 1
ATOM 2077 C C . ALA A 1 281 ? -2.793 -11.059 15.544 1.00 44.00 281 ALA A C 1
ATOM 2079 O O . ALA A 1 281 ? -3.012 -10.304 14.604 1.00 44.00 281 ALA A O 1
ATOM 2080 N N . GLY A 1 282 ? -1.793 -10.812 16.391 1.00 40.62 282 GLY A N 1
ATOM 2081 C CA . GLY A 1 282 ? -0.933 -9.636 16.312 1.00 40.62 282 GLY A CA 1
ATOM 2082 C C . GLY A 1 282 ? -1.642 -8.317 16.632 1.00 40.62 282 GLY A C 1
ATOM 2083 O O . GLY A 1 282 ? -1.092 -7.266 16.310 1.00 40.62 282 GLY A O 1
ATOM 2084 N N . LEU A 1 283 ? -2.838 -8.338 17.223 1.00 43.06 283 LEU A N 1
ATOM 2085 C CA . LEU A 1 283 ? -3.489 -7.163 17.800 1.00 43.06 283 LEU A CA 1
ATOM 2086 C C . LEU A 1 283 ? -2.795 -6.837 19.128 1.00 43.06 283 LEU A C 1
ATOM 2088 O O . LEU A 1 283 ? -2.633 -7.705 19.985 1.00 43.06 283 LEU A O 1
ATOM 2092 N N . LEU A 1 284 ? -2.353 -5.594 19.284 1.00 40.47 284 LEU A N 1
ATOM 2093 C CA . LEU A 1 284 ? -1.809 -5.094 20.539 1.00 40.47 284 LEU A CA 1
ATOM 2094 C C . LEU A 1 284 ? -2.962 -4.529 21.366 1.00 40.47 284 LEU A C 1
ATOM 2096 O O . LEU A 1 284 ? -3.801 -3.790 20.860 1.00 40.47 284 LEU A O 1
ATOM 2100 N N . ILE A 1 285 ? -3.001 -4.854 22.654 1.00 45.84 285 ILE A N 1
ATOM 2101 C CA . ILE A 1 285 ? -3.938 -4.197 23.565 1.00 45.84 285 ILE A CA 1
ATOM 2102 C C . ILE A 1 285 ? -3.489 -2.738 23.698 1.00 45.84 285 ILE A C 1
ATOM 2104 O O . ILE A 1 285 ? -2.369 -2.481 24.146 1.00 45.84 285 ILE A O 1
ATOM 2108 N N . ASP A 1 286 ? -4.337 -1.794 23.291 1.00 43.84 286 ASP A N 1
ATOM 2109 C CA . ASP A 1 286 ? -4.101 -0.370 23.503 1.00 43.84 286 ASP A CA 1
ATOM 2110 C C . ASP A 1 286 ? -4.556 -0.007 24.917 1.00 43.84 286 ASP A C 1
ATOM 2112 O O . ASP A 1 286 ? -5.719 0.286 25.195 1.00 43.84 286 ASP A O 1
ATOM 2116 N N . GLN A 1 287 ? -3.595 -0.091 25.830 1.00 44.62 287 GLN A N 1
ATOM 2117 C CA . GLN A 1 287 ? -3.789 0.088 27.264 1.00 44.62 287 GLN A CA 1
ATOM 2118 C C . GLN A 1 287 ? -3.839 1.570 27.687 1.00 44.62 287 GLN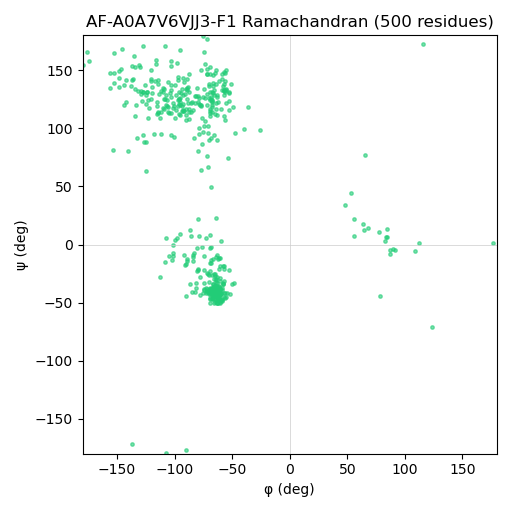 A C 1
ATOM 2120 O O . GLN A 1 287 ? -4.060 1.850 28.857 1.00 44.62 287 GLN A O 1
ATOM 2125 N N . ASN A 1 288 ? -3.644 2.528 26.766 1.00 39.41 288 ASN A N 1
ATOM 2126 C CA . ASN A 1 288 ? -3.494 3.955 27.090 1.00 39.41 288 ASN A CA 1
ATOM 2127 C C . ASN A 1 288 ? -4.707 4.828 26.720 1.00 39.41 288 ASN A C 1
ATOM 2129 O O . ASN A 1 288 ? -4.646 6.053 26.888 1.00 39.41 288 ASN A O 1
ATOM 2133 N N . ARG A 1 289 ? -5.827 4.250 26.256 1.00 42.78 289 ARG A N 1
ATOM 2134 C CA . ARG A 1 289 ? -7.109 4.974 26.252 1.00 42.78 289 ARG A CA 1
ATOM 2135 C C . ARG A 1 289 ? -7.576 5.118 27.695 1.00 42.78 289 ARG A C 1
ATOM 2137 O O . ARG A 1 289 ? -8.271 4.259 28.218 1.00 42.78 289 ARG A O 1
ATOM 2144 N N . ASN A 1 290 ? -7.160 6.214 28.324 1.00 39.00 290 ASN A N 1
ATOM 2145 C CA . ASN A 1 290 ? -7.631 6.610 29.643 1.00 39.00 290 ASN A CA 1
ATOM 2146 C C . ASN A 1 290 ? -9.172 6.548 29.620 1.00 39.00 290 ASN A C 1
ATOM 2148 O O . ASN A 1 290 ? -9.757 7.240 28.772 1.00 39.00 290 ASN A O 1
ATOM 2152 N N . PRO A 1 291 ? -9.835 5.715 30.444 1.00 40.81 291 PRO A N 1
ATOM 2153 C CA . PRO A 1 291 ? -11.287 5.663 30.471 1.00 40.81 291 PRO A CA 1
ATOM 2154 C C . PRO A 1 291 ? -11.778 7.071 30.794 1.00 40.81 291 PRO A C 1
ATOM 2156 O O . PRO A 1 291 ? -11.534 7.612 31.872 1.00 40.81 291 PRO A O 1
ATOM 2159 N N . TRP A 1 292 ? -12.394 7.721 29.808 1.00 37.19 292 TRP A N 1
ATOM 2160 C CA . TRP A 1 292 ? -12.995 9.022 30.029 1.00 37.19 292 TRP A CA 1
ATOM 2161 C C . TRP A 1 292 ? -14.223 8.762 30.893 1.00 37.19 292 TRP A C 1
ATOM 2163 O O . TRP A 1 292 ? -15.239 8.281 30.393 1.00 37.19 292 TRP A O 1
ATOM 2173 N N . VAL A 1 293 ? -14.117 9.032 32.194 1.00 40.91 293 VAL A N 1
ATOM 2174 C CA . VAL A 1 293 ? -15.283 9.080 33.073 1.00 40.91 293 VAL A CA 1
ATOM 2175 C C . VAL A 1 293 ? -16.077 10.304 32.633 1.00 40.91 293 VAL A C 1
ATOM 2177 O O . VAL A 1 293 ? -15.788 11.434 33.025 1.00 40.91 293 VAL A O 1
ATOM 2180 N N . GLY A 1 294 ? -17.013 10.088 31.709 1.00 38.97 294 GLY A N 1
ATOM 2181 C CA . GLY A 1 294 ? -18.004 11.092 31.361 1.00 38.97 294 GLY A CA 1
ATOM 2182 C C . GLY A 1 294 ? -18.761 11.516 32.615 1.00 38.97 294 GLY A C 1
ATOM 2183 O O . GLY A 1 294 ? -18.934 10.717 33.530 1.00 38.97 294 GLY A O 1
ATOM 2184 N N . ASP A 1 295 ? -19.171 12.782 32.628 1.00 39.78 295 ASP A N 1
ATOM 2185 C CA . ASP A 1 295 ? -19.910 13.478 33.685 1.00 39.78 295 ASP A CA 1
ATOM 2186 C C . ASP A 1 295 ? -20.760 12.527 34.561 1.00 39.78 295 ASP A C 1
ATOM 2188 O O . ASP A 1 295 ? -21.862 12.104 34.179 1.00 39.78 295 ASP A O 1
ATOM 2192 N N . LEU A 1 296 ? -20.206 12.171 35.731 1.00 39.28 296 LEU A N 1
ATOM 2193 C CA . LEU A 1 296 ? -20.771 11.241 36.724 1.00 39.28 296 LEU A CA 1
ATOM 2194 C C . LEU A 1 296 ? -22.170 11.678 37.195 1.00 39.28 296 LEU A C 1
ATOM 2196 O O . LEU A 1 296 ? -22.939 10.867 37.702 1.00 39.28 296 LEU A O 1
ATOM 2200 N N . GLU A 1 297 ? -22.527 12.947 36.977 1.00 41.75 297 GLU A N 1
ATOM 2201 C CA . GLU A 1 297 ? -23.822 13.522 37.339 1.00 41.75 297 GLU A CA 1
ATOM 2202 C C . GLU A 1 297 ? -25.005 12.978 36.511 1.00 41.75 297 GLU A C 1
ATOM 2204 O O . GLU A 1 297 ? -26.155 13.158 36.912 1.00 41.75 297 GLU A O 1
ATOM 2209 N N . SER A 1 298 ? -24.779 12.313 35.365 1.00 36.91 298 SER A N 1
ATOM 2210 C CA . SER A 1 298 ? -25.880 11.938 34.451 1.00 36.91 298 SER A CA 1
ATOM 2211 C C . SER A 1 298 ? -26.246 10.449 34.394 1.00 36.91 298 SER A C 1
ATOM 2213 O O . SER A 1 298 ? -27.330 10.113 33.907 1.00 36.91 298 SER A O 1
ATOM 2215 N N . LEU A 1 299 ? -25.398 9.547 34.897 1.00 34.91 299 LEU A N 1
ATOM 2216 C CA . LEU A 1 299 ? -25.594 8.096 34.815 1.00 34.91 299 LEU A CA 1
ATOM 2217 C C . LEU A 1 299 ? -25.085 7.455 36.110 1.00 34.91 299 LEU A C 1
ATOM 2219 O O . LEU A 1 299 ? -23.912 7.578 36.427 1.00 34.91 299 LEU A O 1
ATOM 2223 N N . GLY A 1 300 ? -25.936 6.755 36.862 1.00 41.69 300 GLY A N 1
ATOM 2224 C CA . GLY A 1 300 ? -25.561 6.048 38.098 1.00 41.69 300 GLY A CA 1
ATOM 2225 C C . GLY A 1 300 ? -24.633 4.831 37.898 1.00 41.69 300 GLY A C 1
ATOM 2226 O O . GLY A 1 300 ? -24.937 3.749 38.393 1.00 41.69 300 GLY A O 1
ATOM 2227 N N . GLY A 1 301 ? -23.532 4.977 37.157 1.00 41.50 301 GLY A N 1
ATOM 2228 C CA . GLY A 1 301 ? -22.531 3.948 36.860 1.00 41.50 301 GLY A CA 1
ATOM 2229 C C . GLY A 1 301 ? -21.334 4.523 36.089 1.00 41.50 301 GLY A C 1
ATOM 2230 O O . GLY A 1 301 ? -21.448 5.577 35.468 1.00 41.50 301 GLY A O 1
ATOM 2231 N N . GLY A 1 302 ? -20.184 3.845 36.144 1.00 47.12 302 GLY A N 1
ATOM 2232 C CA . GLY A 1 302 ? -18.984 4.213 35.383 1.00 47.12 302 GLY A CA 1
ATOM 2233 C C . GLY A 1 302 ? -18.853 3.403 34.090 1.00 47.12 302 GLY A C 1
ATOM 2234 O O . GLY A 1 302 ? -19.189 2.217 34.061 1.00 47.12 302 GLY A O 1
ATOM 2235 N N . GLU A 1 303 ? -18.355 4.041 33.027 1.00 45.69 303 GLU A N 1
ATOM 2236 C CA . GLU A 1 303 ? -18.054 3.396 31.743 1.00 45.69 303 GLU A CA 1
ATOM 2237 C C . GLU A 1 303 ? -16.553 3.118 31.601 1.00 45.69 303 GLU A C 1
ATOM 2239 O O . GLU A 1 303 ? -15.742 4.043 31.649 1.00 45.69 303 GLU A O 1
ATOM 2244 N N . LEU A 1 304 ? -16.179 1.846 31.403 1.00 46.56 304 LEU A N 1
ATOM 2245 C CA . LEU A 1 304 ? -14.821 1.465 31.006 1.00 46.56 304 LEU A CA 1
ATOM 2246 C C . LEU A 1 304 ? -14.821 1.116 29.523 1.00 46.56 304 LEU A C 1
ATOM 2248 O O . LEU A 1 304 ? -15.576 0.250 29.081 1.00 46.56 304 LEU A O 1
ATOM 2252 N N . LYS A 1 305 ? -13.926 1.745 28.764 1.00 44.88 305 LYS A N 1
ATOM 2253 C CA . LYS A 1 305 ? -13.633 1.382 27.375 1.00 44.88 305 LYS A CA 1
ATOM 2254 C C . LYS A 1 305 ? -12.207 0.878 27.276 1.00 44.88 305 LYS A C 1
ATOM 2256 O O . LYS A 1 305 ? -11.306 1.439 27.888 1.00 44.88 305 LYS A O 1
ATOM 2261 N N . TRP A 1 306 ? -12.024 -0.181 26.510 1.00 46.81 306 TRP A N 1
ATOM 2262 C CA . TRP A 1 306 ? -10.774 -0.885 26.291 1.00 46.81 306 TRP A CA 1
ATOM 2263 C C . TRP A 1 306 ? -10.537 -1.026 24.806 1.00 46.81 306 TRP A C 1
ATOM 2265 O O . TRP A 1 306 ? -11.358 -1.621 24.137 1.00 46.81 306 TRP A O 1
ATOM 2275 N N . GLY A 1 307 ? -9.413 -0.549 24.286 1.00 43.09 307 GLY A N 1
ATOM 2276 C CA . GLY A 1 307 ? -9.011 -0.809 22.905 1.00 43.09 307 GLY A CA 1
ATOM 2277 C C . GLY A 1 307 ? -8.024 -1.973 22.820 1.00 43.09 307 GLY A C 1
ATOM 2278 O O . GLY A 1 307 ? -7.123 -2.110 23.637 1.00 43.09 307 GLY A O 1
ATOM 2279 N N . ALA A 1 308 ? -8.151 -2.801 21.803 1.00 42.78 308 ALA A N 1
ATOM 2280 C CA . ALA A 1 308 ? -7.189 -3.771 21.323 1.00 42.78 308 ALA A CA 1
ATOM 2281 C C . ALA A 1 308 ? -7.111 -3.582 19.812 1.00 42.78 308 ALA A C 1
ATOM 2283 O O . ALA A 1 308 ? -7.878 -4.158 19.044 1.00 42.78 308 ALA A O 1
ATOM 2284 N N . SER A 1 309 ? -6.181 -2.735 19.389 1.00 40.22 309 SER A N 1
ATOM 2285 C CA . SER A 1 309 ? -6.015 -2.410 17.985 1.00 40.22 309 SER A CA 1
ATOM 2286 C C . SER A 1 309 ? -4.898 -3.233 17.359 1.00 40.22 309 SER A C 1
ATOM 2288 O O . SER A 1 309 ? -3.940 -3.652 18.007 1.00 40.22 309 SER A O 1
ATOM 2290 N N . GLY A 1 310 ? -4.939 -3.425 16.041 1.00 38.56 310 GLY A N 1
ATOM 2291 C CA . GLY A 1 310 ? -3.788 -3.965 15.306 1.00 38.56 310 GLY A CA 1
ATOM 2292 C C . GLY A 1 310 ? -2.547 -3.080 15.404 1.00 38.56 310 GLY A C 1
ATOM 2293 O O . GLY A 1 310 ? -1.461 -3.502 15.002 1.00 38.56 310 GLY A O 1
ATOM 2294 N N . TYR A 1 311 ? -2.715 -1.855 15.908 1.00 40.00 311 TYR A N 1
ATOM 2295 C CA . TYR A 1 311 ? -1.824 -0.719 15.753 1.00 40.00 311 TYR A CA 1
ATOM 2296 C C . TYR A 1 311 ? -1.994 0.234 16.949 1.00 40.00 311 TYR A C 1
ATOM 2298 O O . TYR A 1 311 ? -2.728 1.215 16.857 1.00 40.00 311 TYR A O 1
ATOM 2306 N N . ALA A 1 312 ? -1.359 -0.064 18.085 1.00 31.97 312 ALA A N 1
ATOM 2307 C CA . ALA A 1 312 ? -1.420 0.797 19.270 1.00 31.97 312 ALA A CA 1
ATOM 2308 C C . ALA A 1 312 ? -0.961 2.240 18.949 1.00 31.97 312 ALA A C 1
ATOM 2310 O O . ALA A 1 312 ? 0.084 2.415 18.309 1.00 31.97 312 ALA A O 1
ATOM 2311 N N . ASP A 1 313 ? -1.710 3.258 19.395 1.00 38.09 313 ASP A N 1
ATOM 2312 C CA . ASP A 1 313 ? -1.217 4.640 19.521 1.00 38.09 313 ASP A CA 1
ATOM 2313 C C . ASP A 1 313 ? -1.979 5.396 20.632 1.00 38.09 313 ASP A C 1
ATOM 2315 O O . ASP A 1 313 ? -3.205 5.336 20.690 1.00 38.09 313 ASP A O 1
ATOM 2319 N N . PRO A 1 314 ? -1.293 6.201 21.461 1.00 29.28 314 PRO A N 1
ATOM 2320 C CA . PRO A 1 314 ? -1.932 7.100 22.414 1.00 29.28 314 PRO A CA 1
ATOM 2321 C C . PRO A 1 314 ? -2.566 8.308 21.702 1.00 29.28 314 PRO A C 1
ATOM 2323 O O . PRO A 1 314 ? -1.874 9.256 21.323 1.00 29.28 314 PRO A O 1
ATOM 2326 N N . LEU A 1 315 ? -3.898 8.358 21.595 1.00 27.52 315 LEU A N 1
ATOM 2327 C CA . LEU A 1 315 ? -4.593 9.630 21.370 1.00 27.52 315 LEU A CA 1
ATOM 2328 C C . LEU A 1 315 ? -4.713 10.375 22.705 1.00 27.52 315 LEU A C 1
ATOM 2330 O O . LEU A 1 315 ? -5.761 10.387 23.349 1.00 27.52 315 LEU A O 1
ATOM 2334 N N . ILE A 1 316 ? -3.638 11.045 23.116 1.00 24.61 316 ILE A N 1
ATOM 2335 C CA . ILE A 1 316 ? -3.760 12.088 24.128 1.00 24.61 316 ILE A CA 1
ATOM 2336 C C . ILE A 1 316 ? -4.394 13.299 23.434 1.00 24.61 316 ILE A C 1
ATOM 2338 O O . ILE A 1 316 ? -3.706 14.069 22.762 1.00 24.61 316 ILE A O 1
ATOM 2342 N N . VAL A 1 317 ? -5.697 13.527 23.629 1.00 22.92 317 VAL A N 1
ATOM 2343 C CA . VAL A 1 317 ? -6.265 14.880 23.499 1.00 22.92 317 VAL A CA 1
ATOM 2344 C C . VAL A 1 317 ? -5.770 15.690 24.698 1.00 22.92 317 VAL A C 1
ATOM 2346 O O . VAL A 1 317 ? -6.519 16.060 25.593 1.00 22.92 317 VAL A O 1
ATOM 2349 N N . ASN A 1 318 ? -4.463 15.937 24.741 1.00 24.83 318 ASN A N 1
ATOM 2350 C CA . ASN A 1 318 ? -3.901 17.000 25.543 1.00 24.83 318 ASN A CA 1
ATOM 2351 C C . ASN A 1 318 ? -3.812 18.186 24.603 1.00 24.83 318 ASN A C 1
ATOM 2353 O O . ASN A 1 318 ? -3.062 18.184 23.631 1.00 24.83 318 ASN A O 1
ATOM 2357 N N . THR A 1 319 ? -4.507 19.256 24.950 1.00 25.95 319 THR A N 1
ATOM 2358 C CA . THR A 1 319 ? -4.246 20.606 24.443 1.00 25.95 319 THR A CA 1
ATOM 2359 C C . THR A 1 319 ? -2.864 21.139 24.863 1.00 25.95 319 THR A C 1
ATOM 2361 O O . THR A 1 319 ? -2.656 22.350 24.888 1.00 25.95 319 THR A O 1
ATOM 2364 N N . GLN A 1 320 ? -1.899 20.274 25.196 1.00 26.69 320 GLN A N 1
ATOM 2365 C CA . GLN A 1 320 ? -0.497 20.656 25.244 1.00 26.69 320 GLN A CA 1
ATOM 2366 C C . GLN A 1 320 ? 0.097 20.514 23.849 1.00 26.69 320 GLN A C 1
ATOM 2368 O O . GLN A 1 320 ? 0.116 19.434 23.268 1.00 26.69 320 GLN A O 1
ATOM 2373 N N . GLU A 1 321 ? 0.622 21.628 23.350 1.00 29.81 321 GLU A N 1
ATOM 2374 C CA . GLU A 1 321 ? 1.568 21.734 22.241 1.00 29.81 321 GLU A CA 1
ATOM 2375 C C . GLU A 1 321 ? 2.804 20.840 22.506 1.00 29.81 321 GLU A C 1
ATOM 2377 O O . GLU A 1 321 ? 3.869 21.306 22.906 1.00 29.81 321 GLU A O 1
ATOM 2382 N N . GLY A 1 322 ? 2.654 19.524 22.365 1.00 32.41 322 GLY A N 1
ATOM 2383 C CA . GLY A 1 322 ? 3.659 18.524 22.708 1.00 32.41 322 GLY A CA 1
ATOM 2384 C C . GLY A 1 322 ? 4.400 18.041 21.472 1.00 32.41 322 GLY A C 1
ATOM 2385 O O . GLY A 1 322 ? 3.979 17.095 20.814 1.00 32.41 322 GLY A O 1
ATOM 2386 N N . GLY A 1 323 ? 5.526 18.679 21.160 1.00 34.12 323 GLY A N 1
ATOM 2387 C CA . GLY A 1 323 ? 6.506 18.134 20.226 1.00 34.12 323 GLY A CA 1
ATOM 2388 C C . GLY A 1 323 ? 7.136 16.864 20.796 1.00 34.12 323 GLY A C 1
ATOM 2389 O O . GLY A 1 323 ? 8.107 16.951 21.543 1.00 34.12 323 GLY A O 1
ATOM 2390 N N . GLY A 1 324 ? 6.591 15.697 20.449 1.00 46.75 324 GLY A N 1
ATOM 2391 C CA . GLY A 1 324 ? 7.278 14.422 20.651 1.00 46.75 324 GLY A CA 1
ATOM 2392 C C . GLY A 1 324 ? 8.626 14.449 19.929 1.00 46.75 324 GLY A C 1
ATOM 2393 O O . GLY A 1 324 ? 8.704 14.893 18.781 1.00 46.75 324 GLY A O 1
ATOM 2394 N N . ASP A 1 325 ? 9.694 14.041 20.615 1.00 50.00 325 ASP A N 1
ATOM 2395 C CA . ASP A 1 325 ? 11.033 13.987 20.033 1.00 50.00 325 ASP A CA 1
ATOM 2396 C C . ASP A 1 325 ? 11.052 12.932 18.912 1.00 50.00 325 ASP A C 1
ATOM 2398 O O . ASP A 1 325 ? 10.940 11.740 19.206 1.00 50.00 325 ASP A O 1
ATOM 2402 N N . PRO A 1 326 ? 11.213 13.317 17.630 1.00 51.84 326 PRO A N 1
ATOM 2403 C CA . PRO A 1 326 ? 11.247 12.356 16.529 1.00 51.84 326 PRO A CA 1
ATOM 2404 C C . PRO A 1 326 ? 12.422 11.368 16.628 1.00 51.84 326 PRO A C 1
ATOM 2406 O O . PRO A 1 326 ? 12.441 10.387 15.880 1.00 51.84 326 PRO A O 1
ATOM 2409 N N . ALA A 1 327 ? 13.398 11.619 17.512 1.00 52.91 327 ALA A N 1
ATOM 2410 C CA . ALA A 1 327 ? 14.533 10.739 17.759 1.00 52.91 327 ALA A CA 1
ATOM 2411 C C . ALA A 1 327 ? 14.249 9.597 18.753 1.00 52.91 327 ALA A C 1
ATOM 2413 O O . ALA A 1 327 ? 15.077 8.692 18.852 1.00 52.91 327 ALA A O 1
ATOM 2414 N N . ASN A 1 328 ? 13.121 9.608 19.473 1.00 52.16 328 ASN A N 1
ATOM 2415 C CA . ASN A 1 328 ? 12.779 8.556 20.431 1.00 52.16 328 ASN A CA 1
ATOM 2416 C C . ASN A 1 328 ? 11.396 7.964 20.104 1.00 52.16 328 ASN A C 1
ATOM 2418 O O . ASN A 1 328 ? 10.391 8.483 20.595 1.00 52.16 328 ASN A O 1
ATOM 2422 N N . PRO A 1 329 ? 11.318 6.937 19.235 1.00 56.53 329 PRO A N 1
ATOM 2423 C CA . PRO A 1 329 ? 10.045 6.307 18.904 1.00 56.53 329 PRO A CA 1
ATOM 2424 C C . PRO A 1 329 ? 9.419 5.702 20.163 1.00 56.53 329 PRO A C 1
ATOM 2426 O O . PRO A 1 329 ? 10.122 5.130 20.996 1.00 56.53 329 PRO A O 1
ATOM 2429 N N . ASP A 1 330 ? 8.100 5.830 20.289 1.00 56.19 330 ASP A N 1
ATOM 2430 C CA . ASP A 1 330 ? 7.343 5.167 21.344 1.00 56.19 330 ASP A CA 1
ATOM 2431 C C . ASP A 1 330 ? 7.544 3.643 21.217 1.00 56.19 330 ASP A C 1
ATOM 2433 O O . ASP A 1 330 ? 7.184 3.073 20.181 1.00 56.19 330 ASP A O 1
ATOM 2437 N N . PRO A 1 331 ? 8.147 2.967 22.213 1.00 49.16 331 PRO A N 1
ATOM 2438 C CA . PRO A 1 331 ? 8.426 1.536 22.139 1.00 49.16 331 PRO A CA 1
ATOM 2439 C C . PRO A 1 331 ? 7.161 0.661 22.066 1.00 49.16 331 PRO A C 1
ATOM 2441 O O . PRO A 1 331 ? 7.292 -0.531 21.790 1.00 49.16 331 PRO A O 1
ATOM 2444 N N . GLY A 1 332 ? 5.963 1.216 22.297 1.00 54.88 332 GLY A N 1
ATOM 2445 C CA . GLY A 1 332 ? 4.687 0.506 22.148 1.00 54.88 332 GLY A CA 1
ATOM 2446 C C . GLY A 1 332 ? 4.041 0.603 20.760 1.00 54.88 332 GLY A C 1
ATOM 2447 O O . GLY A 1 332 ? 3.180 -0.214 20.434 1.00 54.88 332 GLY A O 1
ATOM 2448 N N . ALA A 1 333 ? 4.445 1.563 19.920 1.00 65.69 333 ALA A N 1
ATOM 2449 C CA . ALA A 1 333 ? 3.791 1.789 18.633 1.00 65.69 333 ALA A CA 1
ATOM 2450 C C . ALA A 1 333 ? 4.226 0.736 17.601 1.00 65.69 333 ALA A C 1
ATOM 2452 O O . ALA A 1 333 ? 5.404 0.638 17.237 1.00 65.69 333 ALA A O 1
ATOM 2453 N N . ARG A 1 334 ? 3.269 -0.044 17.082 1.00 75.56 334 ARG A N 1
ATOM 2454 C CA . ARG A 1 334 ? 3.554 -1.030 16.031 1.00 75.56 334 ARG A CA 1
ATOM 2455 C C . ARG A 1 334 ? 4.015 -0.313 14.769 1.00 75.56 334 ARG A C 1
ATOM 2457 O O . ARG A 1 334 ? 3.263 0.436 14.150 1.00 75.56 334 ARG A O 1
ATOM 2464 N N . ALA A 1 335 ? 5.252 -0.580 14.375 1.00 89.94 335 ALA A N 1
ATOM 2465 C CA . ALA A 1 335 ? 5.813 -0.036 13.156 1.00 89.94 335 ALA A CA 1
ATOM 2466 C C . ALA A 1 335 ? 5.134 -0.650 11.919 1.00 89.94 335 ALA A C 1
ATOM 2468 O O . ALA A 1 335 ? 5.008 -1.871 11.810 1.00 89.94 335 ALA A O 1
ATOM 2469 N N . LEU A 1 336 ? 4.710 0.200 10.982 1.00 92.19 336 LEU A N 1
ATOM 2470 C CA . LEU A 1 336 ? 4.098 -0.210 9.719 1.00 92.19 336 LEU A CA 1
ATOM 2471 C C . LEU A 1 336 ? 5.171 -0.818 8.803 1.00 92.19 336 LEU A C 1
ATOM 2473 O O . LEU A 1 336 ? 6.126 -0.110 8.466 1.00 92.19 336 LEU A O 1
ATOM 2477 N N . PRO A 1 337 ? 5.049 -2.088 8.372 1.00 94.12 337 PRO A N 1
ATOM 2478 C CA . PRO A 1 337 ? 5.982 -2.670 7.417 1.00 94.12 337 PRO A CA 1
ATOM 2479 C C . PRO A 1 337 ? 6.043 -1.837 6.136 1.00 94.12 337 PRO A C 1
ATOM 2481 O O . PRO A 1 337 ? 5.014 -1.465 5.566 1.00 94.12 337 PRO A O 1
ATOM 2484 N N . ALA A 1 338 ? 7.258 -1.534 5.692 1.00 96.06 338 ALA A N 1
ATOM 2485 C CA . ALA A 1 338 ? 7.508 -0.642 4.577 1.00 96.06 338 ALA A CA 1
ATOM 2486 C C . ALA A 1 338 ? 8.676 -1.121 3.713 1.00 96.06 338 ALA A C 1
ATOM 2488 O O . ALA A 1 338 ? 9.710 -1.573 4.212 1.00 96.06 338 ALA A O 1
ATOM 2489 N N . LEU A 1 339 ? 8.527 -0.960 2.402 1.00 95.81 339 LEU A N 1
ATOM 2490 C CA . LEU A 1 339 ? 9.611 -1.054 1.436 1.00 95.81 339 LEU A CA 1
ATOM 2491 C C . LEU A 1 339 ? 10.086 0.347 1.097 1.00 95.81 339 LEU A C 1
ATOM 2493 O O . LEU A 1 339 ? 9.281 1.206 0.747 1.00 95.81 339 LEU A O 1
ATOM 2497 N N . ILE A 1 340 ? 11.387 0.586 1.180 1.00 96.56 340 ILE A N 1
ATOM 2498 C CA . ILE A 1 340 ? 11.957 1.911 0.922 1.00 96.56 340 ILE A CA 1
ATOM 2499 C C . ILE A 1 340 ? 12.874 1.889 -0.289 1.00 96.56 340 ILE A C 1
ATOM 2501 O O . ILE A 1 340 ? 13.440 0.853 -0.630 1.00 96.56 340 ILE A O 1
ATOM 2505 N N . THR A 1 341 ? 13.063 3.029 -0.943 1.00 96.25 341 THR A N 1
ATOM 2506 C CA . THR A 1 341 ? 14.063 3.126 -2.009 1.00 96.25 341 THR A CA 1
ATOM 2507 C C . THR A 1 341 ? 15.490 3.044 -1.464 1.00 96.25 341 THR A C 1
ATOM 2509 O O . THR A 1 341 ? 15.789 3.466 -0.344 1.00 96.25 341 THR A O 1
ATOM 2512 N N . GLN A 1 342 ? 16.419 2.569 -2.295 1.00 95.94 342 GLN A N 1
ATOM 2513 C CA . GLN A 1 342 ? 17.846 2.529 -1.967 1.00 95.94 342 GLN A CA 1
ATOM 2514 C C . GLN A 1 342 ? 18.420 3.916 -1.635 1.00 95.94 342 GLN A C 1
ATOM 2516 O O . GLN A 1 342 ? 19.309 4.027 -0.789 1.00 95.94 342 GLN A O 1
ATOM 2521 N N . ALA A 1 343 ? 17.923 4.976 -2.284 1.00 95.25 343 ALA A N 1
ATOM 2522 C CA . ALA A 1 343 ? 18.341 6.343 -1.984 1.00 95.25 343 ALA A CA 1
ATOM 2523 C C . ALA A 1 343 ? 17.956 6.739 -0.552 1.00 95.25 343 ALA A C 1
ATOM 2525 O O . ALA A 1 343 ? 18.806 7.250 0.174 1.00 95.25 343 ALA A O 1
ATOM 2526 N N . LEU A 1 344 ? 16.728 6.415 -0.128 1.00 96.62 344 LEU A N 1
ATOM 2527 C CA . LEU A 1 344 ? 16.245 6.667 1.227 1.00 96.62 344 LEU A CA 1
ATOM 2528 C C . LEU A 1 344 ? 17.047 5.871 2.269 1.00 96.62 344 LEU A C 1
ATOM 2530 O O . LEU A 1 344 ? 17.525 6.442 3.246 1.00 96.62 344 LEU A O 1
ATOM 2534 N N . ALA A 1 345 ? 17.262 4.573 2.026 1.00 97.31 345 ALA A N 1
ATOM 2535 C CA . ALA A 1 345 ? 18.046 3.704 2.906 1.00 97.31 345 ALA A CA 1
ATOM 2536 C C . ALA A 1 345 ? 19.469 4.241 3.132 1.00 97.31 345 ALA A C 1
ATOM 2538 O O . ALA A 1 345 ? 19.942 4.330 4.261 1.00 97.31 345 ALA A O 1
ATOM 2539 N N . LYS A 1 346 ? 20.140 4.661 2.053 1.00 97.00 346 LYS A N 1
ATOM 2540 C CA . LYS A 1 346 ? 21.498 5.215 2.109 1.00 97.00 346 LYS A CA 1
ATOM 2541 C C . LYS A 1 346 ? 21.555 6.583 2.787 1.00 97.00 346 LYS A C 1
ATOM 2543 O O . LYS A 1 346 ? 22.538 6.884 3.457 1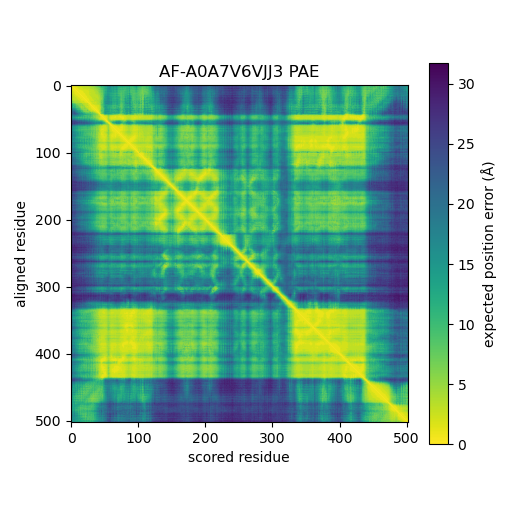.00 97.00 346 LYS A O 1
ATOM 2548 N N . GLU A 1 347 ? 20.560 7.431 2.548 1.00 96.94 347 GLU A N 1
ATOM 2549 C CA . GLU A 1 347 ? 20.503 8.779 3.115 1.00 96.94 347 GLU A CA 1
ATOM 2550 C C . GLU A 1 347 ? 20.350 8.748 4.638 1.00 96.94 347 GLU A C 1
ATOM 2552 O O . GLU A 1 347 ? 21.018 9.516 5.331 1.00 96.94 347 GLU A O 1
ATOM 2557 N N . PHE A 1 348 ? 19.527 7.830 5.147 1.00 96.56 348 PHE A N 1
ATOM 2558 C CA . PHE A 1 348 ? 19.239 7.705 6.576 1.00 96.56 348 PHE A CA 1
ATOM 2559 C C . PHE A 1 348 ? 20.028 6.599 7.291 1.00 96.56 348 PHE A C 1
ATOM 2561 O O . PHE A 1 348 ? 19.817 6.399 8.482 1.00 96.56 348 PHE A O 1
ATOM 2568 N N . ASP A 1 349 ? 20.943 5.918 6.592 1.00 96.88 349 ASP A N 1
ATOM 2569 C CA . ASP A 1 349 ? 21.748 4.799 7.112 1.00 96.88 349 ASP A CA 1
ATOM 2570 C C . ASP A 1 349 ? 20.882 3.689 7.740 1.00 96.88 349 ASP A C 1
ATOM 2572 O O . ASP A 1 349 ? 21.149 3.196 8.836 1.00 96.88 349 ASP A O 1
ATOM 2576 N N . VAL A 1 350 ? 19.793 3.328 7.048 1.00 96.69 350 VAL A N 1
ATOM 2577 C CA . VAL A 1 350 ? 18.835 2.312 7.505 1.00 96.69 350 VAL A CA 1
ATOM 2578 C C . VAL A 1 350 ? 18.933 1.053 6.657 1.00 96.69 350 VAL A C 1
ATOM 2580 O O . VAL A 1 350 ? 18.943 1.098 5.427 1.00 96.69 350 VAL A O 1
ATOM 2583 N N . GLU A 1 351 ? 18.965 -0.087 7.339 1.00 96.81 351 GLU A N 1
ATOM 2584 C CA . GLU A 1 351 ? 18.983 -1.421 6.747 1.00 96.81 351 GLU A CA 1
ATOM 2585 C C . GLU A 1 351 ? 17.635 -2.135 6.951 1.00 96.81 351 GLU A C 1
ATOM 2587 O O . GLU A 1 351 ? 16.764 -1.674 7.694 1.00 96.81 351 GLU A O 1
ATOM 2592 N N . VAL A 1 352 ? 17.455 -3.285 6.296 1.00 95.44 352 VAL A N 1
ATOM 2593 C CA . VAL A 1 352 ? 16.295 -4.161 6.526 1.00 95.44 352 VAL A CA 1
ATOM 2594 C C . VAL A 1 352 ? 16.249 -4.593 7.996 1.00 95.44 352 VAL A C 1
ATOM 2596 O O . VAL A 1 352 ? 17.262 -4.995 8.563 1.00 95.44 352 VAL A O 1
ATOM 2599 N N . GLY A 1 353 ? 15.072 -4.500 8.614 1.00 92.88 353 GLY A N 1
ATOM 2600 C CA . GLY A 1 353 ? 14.856 -4.678 10.052 1.00 92.88 353 GLY A CA 1
ATOM 2601 C C . GLY A 1 353 ? 15.037 -3.398 10.878 1.00 92.88 353 GLY A C 1
ATOM 2602 O O . GLY A 1 353 ? 14.710 -3.394 12.063 1.00 92.88 353 GLY A O 1
ATOM 2603 N N . GLY A 1 354 ? 15.528 -2.313 10.273 1.00 94.94 354 GLY A N 1
ATOM 2604 C CA . GLY A 1 354 ? 15.574 -0.991 10.893 1.00 94.94 354 GLY A CA 1
ATOM 2605 C C . GLY A 1 354 ? 14.205 -0.307 10.947 1.00 94.94 354 GLY A C 1
ATOM 2606 O O . GLY A 1 354 ? 13.199 -0.836 10.470 1.00 94.94 354 GLY A O 1
ATOM 2607 N N . SER A 1 355 ? 14.169 0.899 11.515 1.00 94.62 355 SER A N 1
ATOM 2608 C CA . SER A 1 355 ? 12.957 1.720 11.578 1.00 94.62 355 SER A CA 1
ATOM 2609 C C . SER A 1 355 ? 13.194 3.150 11.100 1.00 94.62 355 SER A C 1
ATOM 2611 O O . SER A 1 355 ? 14.310 3.667 11.158 1.00 94.62 355 SER A O 1
ATOM 2613 N N . LEU A 1 356 ? 12.131 3.780 10.602 1.00 95.25 356 LEU A N 1
ATOM 2614 C CA . LEU A 1 356 ? 12.101 5.166 10.136 1.00 95.25 356 LEU A CA 1
ATOM 2615 C C . LEU A 1 356 ? 10.824 5.839 10.629 1.00 95.25 356 LEU A C 1
ATOM 2617 O O . LEU A 1 356 ? 9.765 5.233 10.589 1.00 95.25 356 LEU A O 1
ATOM 2621 N N . ASN A 1 357 ? 10.890 7.109 11.017 1.00 94.69 357 ASN A N 1
ATOM 2622 C CA . ASN A 1 357 ? 9.694 7.885 11.342 1.00 94.69 357 ASN A CA 1
ATOM 2623 C C . ASN A 1 357 ? 9.275 8.734 10.136 1.00 94.69 357 ASN A C 1
ATOM 2625 O O . ASN A 1 357 ? 10.065 9.536 9.625 1.00 94.69 357 ASN A O 1
ATOM 2629 N N . ALA A 1 358 ? 8.028 8.573 9.697 1.00 95.62 358 ALA A N 1
ATOM 2630 C CA . ALA A 1 358 ? 7.440 9.333 8.601 1.00 95.62 358 ALA A CA 1
ATOM 2631 C C . ALA A 1 358 ? 6.224 10.127 9.084 1.00 95.62 358 ALA A C 1
ATOM 2633 O O . ALA A 1 358 ? 5.315 9.575 9.690 1.00 95.62 358 ALA A O 1
ATOM 2634 N N . ALA A 1 359 ? 6.164 11.420 8.775 1.00 94.62 359 ALA A N 1
ATOM 2635 C CA . ALA A 1 359 ? 4.951 12.206 8.945 1.00 94.62 359 ALA A CA 1
ATOM 2636 C C . ALA A 1 359 ? 3.978 11.871 7.806 1.00 94.62 359 ALA A C 1
ATOM 2638 O O . ALA A 1 359 ? 4.213 12.252 6.652 1.00 94.62 359 ALA A O 1
ATOM 2639 N N . ILE A 1 360 ? 2.898 11.156 8.127 1.00 93.56 360 ILE A N 1
ATOM 2640 C CA . ILE A 1 360 ? 1.877 10.721 7.169 1.00 93.56 360 ILE A CA 1
ATOM 2641 C C . ILE A 1 360 ? 0.572 11.417 7.528 1.00 93.56 360 ILE A C 1
ATOM 2643 O O . ILE A 1 360 ? -0.008 11.155 8.571 1.00 93.56 360 ILE A O 1
ATOM 2647 N N . ALA A 1 361 ? 0.118 12.330 6.666 1.00 87.06 361 ALA A N 1
ATOM 2648 C CA . ALA A 1 361 ? -1.091 13.129 6.892 1.00 87.06 361 ALA A CA 1
ATOM 2649 C C . ALA A 1 361 ? -1.106 13.937 8.214 1.00 87.06 361 ALA A C 1
ATOM 2651 O O . ALA A 1 361 ? -2.172 14.335 8.673 1.00 87.06 361 ALA A O 1
ATOM 2652 N N . GLY A 1 362 ? 0.062 14.225 8.799 1.00 87.69 362 GLY A N 1
ATOM 2653 C CA . GLY A 1 362 ? 0.192 14.959 10.061 1.00 87.69 362 GLY A CA 1
ATOM 2654 C C . GLY A 1 362 ? 0.982 14.177 11.112 1.00 87.69 362 GLY A C 1
ATOM 2655 O O . GLY A 1 362 ? 2.117 14.570 11.392 1.00 87.69 362 GLY A O 1
ATOM 2656 N N . PRO A 1 363 ? 0.424 13.091 11.682 1.00 87.81 363 PRO A N 1
ATOM 2657 C CA . PRO A 1 363 ? 1.084 12.318 12.729 1.00 87.81 363 PRO A CA 1
ATOM 2658 C C . PRO A 1 363 ? 2.372 11.638 12.249 1.00 87.81 363 PRO A C 1
ATOM 2660 O O . PRO A 1 363 ? 2.515 11.267 11.080 1.00 87.81 363 PRO A O 1
ATOM 2663 N N . SER A 1 364 ? 3.311 11.472 13.185 1.00 90.50 364 SER A N 1
ATOM 2664 C CA . SER A 1 364 ? 4.523 10.679 12.980 1.00 90.50 364 SER A CA 1
ATOM 2665 C C . SER A 1 364 ? 4.192 9.201 13.128 1.00 90.50 364 SER A C 1
ATOM 2667 O O . SER A 1 364 ? 3.749 8.754 14.184 1.00 90.50 364 SER A O 1
ATOM 2669 N N . VAL A 1 365 ? 4.445 8.453 12.065 1.00 92.62 365 VAL A N 1
ATOM 2670 C CA . VAL A 1 365 ? 4.224 7.020 11.963 1.00 92.62 365 VAL A CA 1
ATOM 2671 C C . VAL A 1 365 ? 5.577 6.306 11.938 1.00 92.62 365 VAL A C 1
ATOM 2673 O O . VAL A 1 365 ? 6.394 6.611 11.060 1.00 92.62 365 VAL A O 1
ATOM 2676 N N . PRO A 1 366 ? 5.817 5.337 12.838 1.00 93.94 366 PRO A N 1
ATOM 2677 C CA . PRO A 1 366 ? 6.970 4.458 12.733 1.00 93.94 366 PRO A CA 1
ATOM 2678 C C . PRO A 1 366 ? 6.779 3.477 11.569 1.00 93.94 366 PRO A C 1
ATOM 2680 O O . PRO A 1 366 ? 5.760 2.800 11.453 1.00 93.94 366 PRO A O 1
ATOM 2683 N N . LEU A 1 367 ? 7.781 3.389 10.706 1.00 95.31 367 LEU A N 1
ATOM 2684 C CA . LEU A 1 367 ? 7.885 2.455 9.593 1.00 95.31 367 LEU A CA 1
ATOM 2685 C C . LEU A 1 367 ? 8.943 1.406 9.933 1.00 95.31 367 LEU A C 1
ATOM 2687 O O . LEU A 1 367 ? 10.067 1.767 10.279 1.00 95.31 367 LEU A O 1
ATOM 2691 N N . ALA A 1 368 ? 8.613 0.125 9.803 1.00 94.62 368 ALA A N 1
ATOM 2692 C CA . ALA A 1 368 ? 9.571 -0.973 9.893 1.00 94.62 368 ALA A CA 1
ATOM 2693 C C . ALA A 1 368 ? 10.079 -1.300 8.491 1.00 94.62 368 ALA A C 1
ATOM 2695 O O . ALA A 1 368 ? 9.292 -1.652 7.612 1.00 94.62 368 ALA A O 1
ATOM 2696 N N . VAL A 1 369 ? 11.387 -1.199 8.264 1.00 95.88 369 VAL A N 1
ATOM 2697 C CA . VAL A 1 369 ? 11.967 -1.440 6.939 1.00 95.88 369 VAL A CA 1
ATOM 2698 C C . VAL A 1 369 ? 11.986 -2.939 6.660 1.00 95.88 369 VAL A C 1
ATOM 2700 O O . VAL A 1 369 ? 12.890 -3.658 7.077 1.00 95.88 369 VAL A O 1
ATOM 2703 N N . ALA A 1 370 ? 10.977 -3.411 5.937 1.00 94.69 370 ALA A N 1
ATOM 2704 C CA . ALA A 1 370 ? 10.816 -4.807 5.543 1.00 94.69 370 ALA A CA 1
ATOM 2705 C C . ALA A 1 370 ? 11.694 -5.174 4.334 1.00 94.69 370 ALA A C 1
ATOM 2707 O O . ALA A 1 370 ? 12.019 -6.340 4.122 1.00 94.69 370 ALA A O 1
ATOM 2708 N N . GLY A 1 371 ? 12.113 -4.178 3.551 1.00 94.31 371 GLY A N 1
ATOM 2709 C CA . GLY A 1 371 ? 12.945 -4.373 2.371 1.00 94.31 371 GLY A CA 1
ATOM 2710 C C . GLY A 1 371 ? 13.362 -3.062 1.711 1.00 94.31 371 GLY A C 1
ATOM 2711 O O . GLY A 1 371 ? 12.823 -1.994 2.005 1.00 94.31 371 GLY A O 1
ATOM 2712 N N . ILE A 1 372 ? 14.347 -3.151 0.818 1.00 95.31 372 ILE A N 1
ATOM 2713 C CA . ILE A 1 372 ? 14.907 -2.004 0.097 1.00 95.31 372 ILE A CA 1
ATOM 2714 C C . ILE A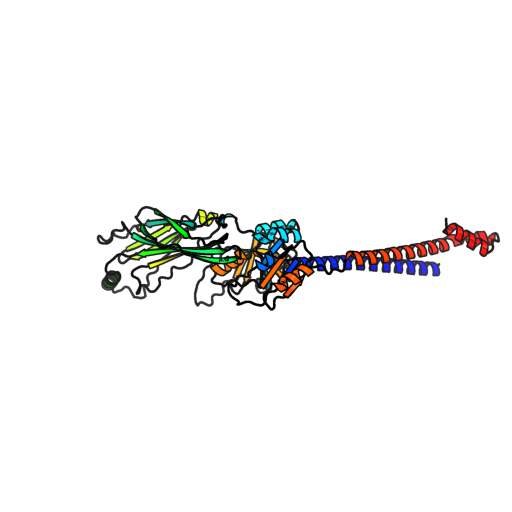 1 372 ? 14.809 -2.280 -1.401 1.00 95.31 372 ILE A C 1
ATOM 2716 O O . ILE A 1 372 ? 15.378 -3.253 -1.886 1.00 95.31 372 ILE A O 1
ATOM 2720 N N . LEU A 1 373 ? 14.114 -1.406 -2.122 1.00 93.31 373 LEU A N 1
ATOM 2721 C CA . LEU A 1 373 ? 13.884 -1.496 -3.560 1.00 93.31 373 LEU A CA 1
ATOM 2722 C C . LEU A 1 373 ? 14.787 -0.526 -4.323 1.00 93.31 373 LEU A C 1
ATOM 2724 O O . LEU A 1 373 ? 15.146 0.548 -3.832 1.00 93.31 373 LEU A O 1
ATOM 2728 N N . GLY A 1 374 ? 15.096 -0.855 -5.578 1.00 89.62 374 GLY A N 1
ATOM 2729 C CA . GLY A 1 374 ? 15.714 0.111 -6.491 1.00 89.62 374 GLY A CA 1
ATOM 2730 C C . GLY A 1 374 ? 14.779 1.289 -6.798 1.00 89.62 374 GLY A C 1
ATOM 2731 O O . GLY A 1 374 ? 15.208 2.440 -6.798 1.00 89.62 374 GLY A O 1
ATOM 2732 N N . THR A 1 375 ? 13.494 0.994 -7.006 1.00 88.75 375 THR A N 1
ATOM 2733 C CA . THR A 1 375 ? 12.430 1.958 -7.328 1.00 88.75 375 THR A CA 1
ATOM 2734 C C . THR A 1 375 ? 11.105 1.478 -6.749 1.00 88.75 375 THR A C 1
ATOM 2736 O O . THR A 1 375 ? 10.820 0.281 -6.795 1.00 88.75 375 THR A O 1
ATOM 2739 N N . VAL A 1 376 ? 10.275 2.401 -6.267 1.00 91.75 376 VAL A N 1
ATOM 2740 C CA . VAL A 1 376 ? 8.921 2.091 -5.796 1.00 91.75 376 VAL A CA 1
ATOM 2741 C C . VAL A 1 376 ? 7.938 2.200 -6.968 1.00 91.75 376 VAL A C 1
ATOM 2743 O O . VAL A 1 376 ? 7.889 3.250 -7.609 1.00 91.75 376 VAL A O 1
ATOM 2746 N N . PRO A 1 377 ? 7.152 1.150 -7.265 1.00 89.75 377 PRO A N 1
ATOM 2747 C CA . PRO A 1 377 ? 6.113 1.239 -8.278 1.00 89.75 377 PRO A CA 1
ATOM 2748 C C . PRO A 1 377 ? 5.119 2.369 -7.997 1.00 89.75 377 PRO A C 1
ATOM 2750 O O . PRO A 1 377 ? 4.758 2.587 -6.844 1.00 89.75 377 PRO A O 1
ATOM 2753 N N . GLY A 1 378 ? 4.677 3.077 -9.036 1.00 87.19 378 GLY A N 1
ATOM 2754 C CA . GLY A 1 378 ? 3.746 4.207 -8.899 1.00 87.19 378 GLY A CA 1
ATOM 2755 C C . GLY A 1 378 ? 4.388 5.578 -8.700 1.00 87.19 378 GLY A C 1
ATOM 2756 O O . GLY A 1 378 ? 3.684 6.581 -8.626 1.00 87.19 378 GLY A O 1
ATOM 2757 N N . THR A 1 379 ? 5.715 5.656 -8.581 1.00 89.50 379 THR A N 1
ATOM 2758 C CA . THR A 1 379 ? 6.407 6.938 -8.434 1.00 89.50 379 THR A CA 1
ATOM 2759 C C . THR A 1 379 ? 7.776 6.937 -9.103 1.00 89.50 379 THR A C 1
ATOM 2761 O O . THR A 1 379 ? 8.435 5.908 -9.237 1.00 89.50 379 THR A O 1
ATOM 2764 N N . LEU A 1 380 ? 8.199 8.123 -9.540 1.00 87.44 380 LEU A N 1
ATOM 2765 C CA . LEU A 1 380 ? 9.545 8.390 -10.056 1.00 87.44 380 LEU A CA 1
ATOM 2766 C C . LEU A 1 380 ? 10.432 9.088 -9.017 1.00 87.44 380 LEU A C 1
ATOM 2768 O O . LEU A 1 380 ? 11.583 9.407 -9.311 1.00 87.44 380 LEU A O 1
ATOM 2772 N N . GLU A 1 381 ? 9.895 9.357 -7.827 1.00 89.56 381 GLU A N 1
ATOM 2773 C CA . GLU A 1 381 ? 10.636 10.006 -6.753 1.00 89.56 381 GLU A CA 1
ATOM 2774 C C . GLU A 1 381 ? 11.750 9.088 -6.244 1.00 89.56 381 GLU A C 1
ATOM 2776 O O . GLU A 1 381 ? 11.524 7.922 -5.914 1.00 89.56 381 GLU A O 1
ATOM 2781 N N . GLU A 1 382 ? 12.964 9.631 -6.136 1.00 93.06 382 GLU A N 1
ATOM 2782 C CA . GLU A 1 382 ? 14.110 8.889 -5.599 1.00 93.06 382 GLU A CA 1
ATOM 2783 C C . GLU A 1 382 ? 13.888 8.517 -4.128 1.00 93.06 382 GLU A C 1
ATOM 2785 O O . GLU A 1 382 ? 14.372 7.485 -3.669 1.00 93.06 382 GLU A O 1
ATOM 2790 N N . ARG A 1 383 ? 13.131 9.339 -3.393 1.00 96.06 383 ARG A N 1
ATOM 2791 C CA . ARG A 1 383 ? 12.748 9.123 -1.996 1.00 96.06 383 ARG A CA 1
ATOM 2792 C C . ARG A 1 383 ? 11.306 8.646 -1.945 1.00 96.06 383 ARG A C 1
ATOM 2794 O O . ARG A 1 383 ? 10.375 9.454 -1.929 1.00 96.06 383 ARG A O 1
ATOM 2801 N N . ALA A 1 384 ? 11.126 7.333 -1.916 1.00 96.56 384 ALA A N 1
ATOM 2802 C CA . ALA A 1 384 ? 9.802 6.746 -1.879 1.00 96.56 384 ALA A CA 1
ATOM 2803 C C . ALA A 1 384 ? 9.698 5.590 -0.889 1.00 96.56 384 ALA A C 1
ATOM 2805 O O . ALA A 1 384 ? 10.680 4.907 -0.581 1.00 96.56 384 ALA A O 1
ATOM 2806 N N . VAL A 1 385 ? 8.476 5.396 -0.407 1.00 96.88 385 VAL A N 1
ATOM 2807 C CA . VAL A 1 385 ? 8.079 4.340 0.515 1.00 96.88 385 VAL A CA 1
ATOM 2808 C C . VAL A 1 385 ? 6.856 3.639 -0.061 1.00 96.88 385 VAL A C 1
ATOM 2810 O O . VAL A 1 385 ? 5.897 4.296 -0.459 1.00 96.88 385 VAL A O 1
ATOM 2813 N N . MET A 1 386 ? 6.874 2.313 -0.082 1.00 96.06 386 MET A N 1
ATOM 2814 C CA . MET A 1 386 ? 5.719 1.478 -0.381 1.00 96.06 386 MET A CA 1
ATOM 2815 C C . MET A 1 386 ? 5.263 0.750 0.877 1.00 96.06 386 MET A C 1
ATOM 2817 O O . MET A 1 386 ? 6.083 0.192 1.603 1.00 96.06 386 MET A O 1
ATOM 2821 N N . VAL A 1 387 ? 3.957 0.748 1.118 1.00 95.81 387 VAL A N 1
ATOM 2822 C CA . VAL A 1 387 ? 3.322 0.065 2.253 1.00 95.81 387 VAL A CA 1
ATOM 2823 C C . VAL A 1 387 ? 2.084 -0.686 1.780 1.00 95.81 387 VAL A C 1
ATOM 2825 O O . VAL A 1 387 ? 1.538 -0.388 0.712 1.00 95.81 387 VAL A O 1
ATOM 2828 N N . ASP A 1 388 ? 1.615 -1.629 2.590 1.00 93.81 388 ASP A N 1
ATOM 2829 C CA . ASP A 1 388 ? 0.294 -2.207 2.379 1.00 93.81 388 ASP A CA 1
ATOM 2830 C C . ASP A 1 388 ? -0.805 -1.169 2.668 1.00 93.81 388 ASP A C 1
ATOM 2832 O O . ASP A 1 388 ? -0.823 -0.526 3.723 1.00 93.81 388 ASP A O 1
ATOM 2836 N N . ARG A 1 389 ? -1.717 -0.976 1.707 1.00 92.69 389 ARG A N 1
ATOM 2837 C CA . ARG A 1 389 ? -2.769 0.051 1.785 1.00 92.69 389 ARG A CA 1
ATOM 2838 C C . ARG A 1 389 ? -3.718 -0.210 2.947 1.00 92.69 389 ARG A C 1
ATOM 2840 O O . ARG A 1 389 ? -4.085 0.734 3.637 1.00 92.69 389 ARG A O 1
ATOM 2847 N N . ASN A 1 390 ? -4.115 -1.462 3.155 1.00 88.25 390 ASN A N 1
ATOM 2848 C CA . ASN A 1 390 ? -5.081 -1.821 4.190 1.00 88.25 390 ASN A CA 1
ATOM 2849 C C . ASN A 1 390 ? -4.475 -1.599 5.580 1.00 88.25 390 ASN A C 1
ATOM 2851 O O . ASN A 1 390 ? -5.102 -0.969 6.429 1.00 88.25 390 ASN A O 1
ATOM 2855 N N . SER A 1 391 ? -3.215 -1.995 5.759 1.00 89.62 391 SER A N 1
ATOM 2856 C CA . SER A 1 391 ? -2.432 -1.735 6.970 1.00 89.62 391 SER A CA 1
ATOM 2857 C C . SER A 1 391 ? -2.273 -0.235 7.247 1.00 89.62 391 SER A C 1
ATOM 2859 O O . SER A 1 391 ? -2.432 0.213 8.382 1.00 89.62 391 SER A O 1
ATOM 2861 N N . LEU A 1 392 ? -2.014 0.570 6.208 1.00 91.25 392 LEU A N 1
ATOM 2862 C CA . LEU A 1 392 ? -1.959 2.029 6.322 1.00 91.25 392 LEU A CA 1
ATOM 2863 C C . LEU A 1 392 ? -3.312 2.623 6.741 1.00 91.25 392 LEU A C 1
ATOM 2865 O O . LEU A 1 392 ? -3.352 3.460 7.640 1.00 91.25 392 LEU A O 1
ATOM 2869 N N . THR A 1 393 ? -4.409 2.211 6.100 1.00 87.81 393 THR A N 1
ATOM 2870 C CA . THR A 1 393 ? -5.769 2.667 6.430 1.00 87.81 393 THR A CA 1
ATOM 2871 C C . THR A 1 393 ? -6.116 2.333 7.877 1.00 87.81 393 THR A C 1
ATOM 2873 O O . THR A 1 393 ? -6.557 3.223 8.599 1.00 87.81 393 THR A O 1
ATOM 2876 N N . ALA A 1 394 ? -5.873 1.094 8.314 1.00 83.62 394 ALA A N 1
ATOM 2877 C CA . ALA A 1 394 ? -6.138 0.646 9.679 1.00 83.62 394 ALA A CA 1
ATOM 2878 C C . ALA A 1 394 ? -5.373 1.473 10.714 1.00 83.62 394 ALA A C 1
ATOM 2880 O O . ALA A 1 394 ? -5.953 1.979 11.670 1.00 83.62 394 ALA A O 1
ATOM 2881 N N . MET A 1 395 ? -4.080 1.679 10.481 1.00 86.19 395 MET A N 1
ATOM 2882 C CA . MET A 1 395 ? -3.237 2.462 11.375 1.00 86.19 395 MET A CA 1
ATOM 2883 C C . MET A 1 395 ? -3.632 3.949 11.403 1.00 86.19 395 MET A C 1
ATOM 2885 O O . MET A 1 395 ? -3.589 4.570 12.462 1.00 86.19 395 MET A O 1
ATOM 2889 N N . LEU A 1 396 ? -4.033 4.544 10.272 1.00 86.38 396 LEU A N 1
ATOM 2890 C CA . LEU A 1 396 ? -4.552 5.919 10.261 1.00 86.38 396 LEU A CA 1
ATOM 2891 C C . LEU A 1 396 ? -5.888 6.015 11.011 1.00 86.38 396 LEU A C 1
ATOM 2893 O O . LEU A 1 396 ? -6.072 6.949 11.792 1.00 86.38 396 LEU A O 1
ATOM 2897 N N . ALA A 1 397 ? -6.775 5.038 10.821 1.00 82.12 397 ALA A N 1
ATOM 2898 C CA . ALA A 1 397 ? -8.065 4.971 11.499 1.00 82.12 397 ALA A CA 1
ATOM 2899 C C . ALA A 1 397 ? -7.910 4.859 13.021 1.00 82.12 397 ALA A C 1
ATOM 2901 O O . ALA A 1 397 ? -8.530 5.635 13.747 1.00 82.12 397 ALA A O 1
ATOM 2902 N N . ALA A 1 398 ? -7.019 3.979 13.493 1.00 78.94 398 ALA A N 1
ATOM 2903 C CA . ALA A 1 398 ? -6.701 3.818 14.914 1.00 78.94 398 ALA A CA 1
ATOM 2904 C C . ALA A 1 398 ? -6.220 5.134 15.557 1.00 78.94 398 ALA A C 1
ATOM 2906 O O . ALA A 1 398 ? -6.516 5.421 16.714 1.00 78.94 398 ALA A O 1
ATOM 2907 N N . ARG A 1 399 ? -5.553 5.992 14.775 1.00 81.69 399 ARG A N 1
ATOM 2908 C CA . ARG A 1 399 ? -5.068 7.319 15.194 1.00 81.69 399 ARG A CA 1
ATOM 2909 C C . ARG A 1 399 ? -6.105 8.438 15.033 1.00 81.69 399 ARG A C 1
ATOM 2911 O O . ARG A 1 399 ? -5.747 9.617 15.042 1.00 81.69 399 ARG A O 1
ATOM 2918 N N . GLY A 1 400 ? -7.374 8.100 14.791 1.00 82.19 400 GLY A N 1
ATOM 2919 C CA . GLY A 1 400 ? -8.449 9.066 14.533 1.00 82.19 400 GLY A CA 1
ATOM 2920 C C . GLY A 1 400 ? -8.259 9.884 13.249 1.00 82.19 400 GLY A C 1
ATOM 2921 O O . GLY A 1 400 ? -8.944 10.887 13.038 1.00 82.19 400 GLY A O 1
ATOM 2922 N N . SER A 1 401 ? -7.321 9.489 12.385 1.00 85.12 401 SER A N 1
ATOM 2923 C CA . SER A 1 401 ? -7.080 10.143 11.104 1.00 85.12 401 SER A CA 1
ATOM 2924 C C . SER A 1 401 ? -7.983 9.530 10.044 1.00 85.12 401 SER A C 1
ATOM 2926 O O . SER A 1 401 ? -8.051 8.315 9.884 1.00 85.12 401 SER A O 1
ATOM 2928 N N . GLN A 1 402 ? -8.665 10.375 9.274 1.00 81.00 402 GLN A N 1
ATOM 2929 C CA . GLN A 1 402 ? -9.495 9.895 8.174 1.00 81.00 402 GLN A CA 1
ATOM 2930 C C . GLN A 1 402 ? -8.600 9.336 7.059 1.00 81.00 402 GLN A C 1
ATOM 2932 O O . GLN A 1 402 ? -7.738 10.068 6.554 1.00 81.00 402 GLN A O 1
ATOM 2937 N N . PRO A 1 403 ? -8.794 8.072 6.638 1.00 80.31 403 PRO A N 1
ATOM 2938 C CA . PRO A 1 403 ? -8.084 7.534 5.492 1.00 80.31 403 PRO A CA 1
ATOM 2939 C C . PRO A 1 403 ? -8.352 8.394 4.259 1.00 80.31 403 PRO A C 1
ATOM 2941 O O . PRO A 1 403 ? -9.482 8.826 4.005 1.00 80.31 403 PRO A O 1
ATOM 2944 N N . ARG A 1 404 ? -7.304 8.644 3.473 1.00 84.88 404 ARG A N 1
ATOM 2945 C CA . ARG A 1 404 ? -7.461 9.332 2.194 1.00 84.88 404 ARG A CA 1
ATOM 2946 C C . ARG A 1 404 ? -8.081 8.386 1.176 1.00 84.88 404 ARG A C 1
ATOM 2948 O O . ARG A 1 404 ? -7.610 7.264 1.008 1.00 84.88 404 ARG A O 1
ATOM 2955 N N . THR A 1 405 ? -9.072 8.894 0.452 1.00 87.25 405 THR A N 1
ATOM 2956 C CA . THR A 1 405 ? -9.603 8.262 -0.759 1.00 87.25 405 THR A CA 1
ATOM 2957 C C . THR A 1 405 ? -8.445 7.959 -1.724 1.00 87.25 405 THR A C 1
ATOM 2959 O O . THR A 1 405 ? -7.637 8.864 -1.973 1.00 87.25 405 THR A O 1
ATOM 2962 N N . PRO A 1 406 ? -8.336 6.730 -2.263 1.00 92.31 406 PRO A N 1
ATOM 2963 C CA . PRO A 1 406 ? -7.343 6.399 -3.280 1.00 92.31 406 PRO A CA 1
ATOM 2964 C C . PRO A 1 406 ? -7.401 7.384 -4.454 1.00 92.31 406 PRO A C 1
ATOM 2966 O O . PRO A 1 406 ? -8.476 7.698 -4.964 1.00 92.31 406 PRO A O 1
ATOM 2969 N N . GLY A 1 407 ? -6.240 7.903 -4.855 1.00 92.75 407 GLY A N 1
ATOM 2970 C CA . GLY A 1 407 ? -6.122 8.843 -5.976 1.00 92.75 407 GLY A CA 1
ATOM 2971 C C . GLY A 1 407 ? -5.924 8.144 -7.318 1.00 92.75 407 GLY A C 1
ATOM 2972 O O . GLY A 1 407 ? -6.060 8.769 -8.369 1.00 92.75 407 GLY A O 1
ATOM 2973 N N . GLU A 1 408 ? -5.600 6.853 -7.287 1.00 95.12 408 GLU A N 1
ATOM 2974 C CA . GLU A 1 408 ? -5.268 6.069 -8.465 1.00 95.12 408 GLU A CA 1
ATOM 2975 C C . GLU A 1 408 ? -5.980 4.716 -8.457 1.00 95.12 408 GLU A C 1
ATOM 2977 O O . GLU A 1 408 ? -6.278 4.154 -7.402 1.00 95.12 408 GLU A O 1
ATOM 2982 N N . VAL A 1 409 ? -6.217 4.171 -9.650 1.00 95.88 409 VAL A N 1
ATOM 2983 C CA . VAL A 1 409 ? -6.558 2.759 -9.859 1.00 95.88 409 VAL A CA 1
ATOM 2984 C C . VAL A 1 409 ? -5.542 2.174 -10.822 1.00 95.88 409 VAL A C 1
ATOM 2986 O O . VAL A 1 409 ? -5.351 2.694 -11.924 1.00 95.88 409 VAL A O 1
ATOM 2989 N N . TRP A 1 410 ? -4.879 1.101 -10.410 1.00 95.31 410 TRP A N 1
ATOM 2990 C CA . TRP A 1 410 ? -3.938 0.381 -11.259 1.00 95.31 410 TRP A CA 1
ATOM 2991 C C . TRP A 1 410 ? -4.646 -0.798 -11.902 1.00 95.31 410 TRP A C 1
ATOM 2993 O O . TRP A 1 410 ? -5.222 -1.636 -11.208 1.00 95.31 410 TRP A O 1
ATOM 3003 N N . LEU A 1 411 ? -4.590 -0.856 -13.229 1.00 94.88 411 LEU A N 1
ATOM 3004 C CA . LEU A 1 411 ? -5.091 -1.970 -14.019 1.00 94.88 411 LEU A CA 1
ATOM 3005 C C . LEU A 1 411 ? -3.912 -2.798 -14.506 1.00 94.88 411 LEU A C 1
ATOM 3007 O O . LEU A 1 411 ? -2.962 -2.264 -15.084 1.00 94.88 411 LEU A O 1
ATOM 3011 N N . MET A 1 412 ? -3.999 -4.099 -14.293 1.00 92.25 412 MET A N 1
ATOM 3012 C CA . MET A 1 412 ? -3.029 -5.090 -14.739 1.00 92.25 412 MET A CA 1
ATOM 3013 C C . MET A 1 412 ? -3.696 -5.946 -15.805 1.00 92.25 412 MET A C 1
ATOM 3015 O O . MET A 1 412 ? -4.847 -6.358 -15.636 1.00 92.25 412 MET A O 1
ATOM 3019 N N . SER A 1 413 ? -3.018 -6.155 -16.928 1.00 90.38 413 SER A N 1
ATOM 3020 C CA . SER A 1 413 ? -3.635 -6.762 -18.099 1.00 90.38 413 SER A CA 1
ATOM 3021 C C . SER A 1 413 ? -2.634 -7.438 -19.025 1.00 90.38 413 SER A C 1
ATOM 3023 O O . SER A 1 413 ? -1.634 -6.853 -19.437 1.00 90.38 413 SER A O 1
ATOM 3025 N N . GLY A 1 414 ? -2.975 -8.649 -19.465 1.00 84.62 414 GLY A N 1
ATOM 3026 C CA . GLY A 1 414 ? -2.332 -9.295 -20.611 1.00 84.62 414 GLY A CA 1
ATOM 3027 C C . GLY A 1 414 ? -2.765 -8.766 -21.992 1.00 84.62 414 GLY A C 1
ATOM 3028 O O . GLY A 1 414 ? -2.278 -9.276 -23.007 1.00 84.62 414 GLY A O 1
ATOM 3029 N N . ALA A 1 415 ? -3.697 -7.808 -22.062 1.00 88.19 415 ALA A N 1
ATOM 3030 C CA . ALA A 1 415 ? -4.216 -7.232 -23.305 1.00 88.19 415 ALA A CA 1
ATOM 3031 C C . ALA A 1 415 ? -3.413 -5.997 -23.767 1.00 88.19 415 ALA A C 1
ATOM 3033 O O . ALA A 1 415 ? -2.392 -5.640 -23.188 1.00 88.19 415 ALA A O 1
ATOM 3034 N N . ASP A 1 416 ? -3.853 -5.360 -24.858 1.00 90.44 416 ASP A N 1
ATOM 3035 C CA . ASP A 1 416 ? -3.266 -4.104 -25.339 1.00 90.44 416 ASP A CA 1
ATOM 3036 C C . ASP A 1 416 ? -3.590 -2.952 -24.363 1.00 90.44 416 ASP A C 1
ATOM 3038 O O . ASP A 1 416 ? -4.766 -2.587 -24.246 1.00 90.44 416 ASP A O 1
ATOM 3042 N N . PRO A 1 417 ? -2.591 -2.341 -23.691 1.00 90.94 417 PRO A N 1
ATOM 3043 C CA . PRO A 1 417 ? -2.836 -1.301 -22.692 1.00 90.94 417 PRO A CA 1
ATOM 3044 C C . PRO A 1 417 ? -3.557 -0.075 -23.260 1.00 90.94 417 PRO A C 1
ATOM 3046 O O . PRO A 1 417 ? -4.326 0.564 -22.547 1.00 90.94 417 PRO A O 1
ATOM 3049 N N . GLN A 1 418 ? -3.337 0.252 -24.541 1.00 92.31 418 GLN A N 1
ATOM 3050 C CA . GLN A 1 418 ? -3.994 1.393 -25.186 1.00 92.31 418 GLN A CA 1
ATOM 3051 C C . GLN A 1 418 ? -5.505 1.166 -25.300 1.00 92.31 418 GLN A C 1
ATOM 3053 O O . GLN A 1 418 ? -6.283 2.029 -24.895 1.00 92.31 418 GLN A O 1
ATOM 3058 N N . ALA A 1 419 ? -5.915 0.006 -25.820 1.00 93.81 419 ALA A N 1
ATOM 3059 C CA . ALA A 1 419 ? -7.326 -0.359 -25.916 1.00 93.81 419 ALA A CA 1
ATOM 3060 C C . ALA A 1 419 ? -7.978 -0.426 -24.526 1.00 93.81 419 ALA A C 1
ATOM 3062 O O . ALA A 1 419 ? -9.060 0.124 -24.326 1.00 93.81 419 ALA A O 1
ATOM 3063 N N . LEU A 1 420 ? -7.281 -1.014 -23.547 1.00 95.19 420 LEU A N 1
ATOM 3064 C CA . LEU A 1 420 ? -7.774 -1.090 -22.175 1.00 95.19 420 LEU A CA 1
ATOM 3065 C C . LEU A 1 420 ? -7.977 0.295 -21.547 1.00 95.19 420 LEU A C 1
ATOM 3067 O O . LEU A 1 420 ? -8.987 0.524 -20.890 1.00 95.19 420 LEU A O 1
ATOM 3071 N N . ALA A 1 421 ? -7.051 1.235 -21.747 1.00 95.25 421 ALA A N 1
ATOM 3072 C CA . ALA A 1 421 ? -7.198 2.586 -21.213 1.00 95.25 421 ALA A CA 1
ATOM 3073 C C . ALA A 1 421 ? -8.407 3.326 -21.797 1.00 95.25 421 ALA A C 1
ATOM 3075 O O . ALA A 1 421 ? -9.085 4.050 -21.070 1.00 95.25 421 ALA A O 1
ATOM 3076 N N . GLU A 1 422 ? -8.701 3.140 -23.086 1.00 96.38 422 GLU A N 1
ATOM 3077 C CA . GLU A 1 422 ? -9.886 3.724 -23.725 1.00 96.38 422 GLU A CA 1
ATOM 3078 C C . GLU A 1 422 ? -11.186 3.143 -23.150 1.00 96.38 422 GLU A C 1
ATOM 3080 O O . GLU A 1 422 ? -12.112 3.899 -22.845 1.00 96.38 422 GLU A O 1
ATOM 3085 N N . GLU A 1 423 ? -11.244 1.825 -22.939 1.00 97.00 423 GLU A N 1
ATOM 3086 C CA . GLU A 1 423 ? -12.391 1.160 -22.308 1.00 97.00 423 GLU A CA 1
ATOM 3087 C C . GLU A 1 423 ? -12.561 1.569 -20.839 1.00 97.00 423 GLU A C 1
ATOM 3089 O O . GLU A 1 423 ? -13.670 1.876 -20.398 1.00 97.00 423 GLU A O 1
ATOM 3094 N N . ALA A 1 424 ? -11.460 1.649 -20.093 1.00 96.62 424 ALA A N 1
ATOM 3095 C CA . ALA A 1 424 ? -11.465 2.062 -18.698 1.00 96.62 424 ALA A CA 1
ATOM 3096 C C . ALA A 1 424 ? -11.935 3.510 -18.523 1.00 96.62 424 ALA A C 1
ATOM 3098 O O . ALA A 1 424 ? -12.757 3.791 -17.652 1.00 96.62 424 ALA A O 1
ATOM 3099 N N . LEU A 1 425 ? -11.492 4.426 -19.390 1.00 97.19 425 LEU A N 1
ATOM 3100 C CA . LEU A 1 425 ? -11.965 5.812 -19.386 1.00 97.19 425 LEU A CA 1
ATOM 3101 C C . LEU A 1 425 ? -13.456 5.937 -19.726 1.00 97.19 425 LEU A C 1
ATOM 3103 O O . LEU A 1 425 ? -14.087 6.902 -19.300 1.00 97.19 425 LEU A O 1
ATOM 3107 N N . ALA A 1 426 ? -14.034 4.983 -20.463 1.00 97.56 426 ALA A N 1
ATOM 3108 C CA . ALA A 1 426 ? -15.457 4.999 -20.796 1.00 97.56 426 ALA A CA 1
ATOM 3109 C C . ALA A 1 426 ? -16.366 4.673 -19.596 1.00 97.56 426 ALA A C 1
ATOM 3111 O O . ALA A 1 426 ? -17.528 5.084 -19.593 1.00 97.56 426 ALA A O 1
ATOM 3112 N N . VAL A 1 427 ? -15.851 3.949 -18.596 1.00 97.19 427 VAL A N 1
ATOM 3113 C CA . VAL A 1 427 ? -16.575 3.606 -17.356 1.00 97.19 427 VAL A CA 1
ATOM 3114 C C . VAL A 1 427 ? -16.120 4.425 -16.143 1.00 97.19 427 VAL A C 1
ATOM 3116 O O . VAL A 1 427 ? -16.768 4.378 -15.099 1.00 97.19 427 VAL A O 1
ATOM 3119 N N . ALA A 1 428 ? -15.029 5.184 -16.271 1.00 96.31 428 ALA A N 1
ATOM 3120 C CA . ALA A 1 428 ? -14.473 5.987 -15.192 1.00 96.31 428 ALA A CA 1
ATOM 3121 C C . ALA A 1 428 ? -15.304 7.254 -14.887 1.00 96.31 428 ALA A C 1
ATOM 3123 O O . ALA A 1 428 ? -15.971 7.799 -15.773 1.00 96.31 428 ALA A O 1
ATOM 3124 N N . PRO A 1 429 ? -15.223 7.790 -13.652 1.00 94.75 429 PRO A N 1
ATOM 3125 C CA . PRO A 1 429 ? -15.776 9.099 -13.314 1.00 94.75 429 PRO A CA 1
ATOM 3126 C C . PRO A 1 429 ? -15.253 10.225 -14.217 1.00 94.75 429 PRO A C 1
ATOM 3128 O O . PRO A 1 429 ? -14.098 10.208 -14.657 1.00 94.75 429 PRO A O 1
ATOM 3131 N N . GLU A 1 430 ? -16.076 11.255 -14.430 1.00 94.88 430 GLU A N 1
ATOM 3132 C CA . GLU A 1 430 ? -15.684 12.438 -15.203 1.00 94.88 430 GLU A CA 1
ATOM 3133 C C . GLU A 1 430 ? -14.435 13.101 -14.596 1.00 94.88 430 GLU A C 1
ATOM 3135 O O . GLU A 1 430 ? -14.351 13.319 -13.389 1.00 94.88 430 GLU A O 1
ATOM 3140 N N . GLY A 1 431 ? -13.454 13.422 -15.444 1.00 92.88 431 GLY A N 1
ATOM 3141 C CA . GLY A 1 431 ? -12.177 14.005 -15.022 1.00 92.88 431 GLY A CA 1
ATOM 3142 C C . GLY A 1 431 ? -11.066 12.990 -14.739 1.00 92.88 431 GLY A C 1
ATOM 3143 O O . GLY A 1 431 ? -9.933 13.409 -14.515 1.00 92.88 431 GLY A O 1
ATOM 3144 N N . THR A 1 432 ? -11.353 11.687 -14.800 1.00 95.81 432 THR A N 1
ATOM 3145 C CA . THR A 1 432 ? -10.321 10.639 -14.744 1.00 95.81 432 THR A CA 1
ATOM 3146 C C . THR A 1 432 ? -9.395 10.722 -15.958 1.00 95.81 432 THR A C 1
ATOM 3148 O O . THR A 1 432 ? -9.853 10.913 -17.088 1.00 95.81 432 THR A O 1
ATOM 3151 N N . THR A 1 433 ? -8.090 10.548 -15.746 1.00 94.56 433 THR A N 1
ATOM 3152 C CA . THR A 1 433 ? -7.095 10.465 -16.828 1.00 94.56 433 THR A CA 1
ATOM 3153 C C . THR A 1 433 ? -6.357 9.137 -16.791 1.00 94.56 433 THR A C 1
ATOM 3155 O O . THR A 1 433 ? -6.023 8.663 -15.712 1.00 94.56 433 THR A O 1
ATOM 3158 N N . ALA A 1 434 ? -6.050 8.561 -17.955 1.00 93.38 434 ALA A N 1
ATOM 3159 C CA . ALA A 1 434 ? -5.282 7.324 -18.050 1.00 93.38 434 ALA A CA 1
ATOM 3160 C C . ALA A 1 434 ? -3.832 7.596 -18.468 1.00 93.38 434 ALA A C 1
ATOM 3162 O O . ALA A 1 434 ? -3.577 8.309 -19.442 1.00 93.38 434 ALA A O 1
ATOM 3163 N N . THR A 1 435 ? -2.893 6.980 -17.756 1.00 91.06 435 THR A N 1
ATOM 3164 C CA . THR A 1 435 ? -1.473 6.926 -18.105 1.00 91.06 435 THR A CA 1
ATOM 3165 C C . THR A 1 435 ? -1.105 5.486 -18.423 1.00 91.06 435 THR A C 1
ATOM 3167 O O . THR A 1 435 ? -1.402 4.575 -17.656 1.00 91.06 435 THR A O 1
ATOM 3170 N N . LEU A 1 436 ? -0.459 5.271 -19.565 1.00 89.50 436 LEU A N 1
ATOM 3171 C CA . LEU A 1 436 ? -0.015 3.947 -19.983 1.00 89.50 436 LEU A CA 1
ATOM 3172 C C . LEU A 1 436 ? 1.393 3.673 -19.474 1.00 89.50 436 LEU A C 1
ATOM 3174 O O . LEU A 1 436 ? 2.304 4.469 -19.709 1.00 89.50 436 LEU A O 1
ATOM 3178 N N . ALA A 1 437 ? 1.596 2.490 -18.904 1.00 78.25 437 ALA A N 1
ATOM 3179 C CA . ALA A 1 437 ? 2.916 1.957 -18.581 1.00 78.25 437 ALA A CA 1
ATOM 3180 C C . ALA A 1 437 ? 3.617 1.355 -19.802 1.00 78.25 437 ALA A C 1
ATOM 3182 O O . ALA A 1 437 ? 4.498 0.502 -19.684 1.00 78.25 437 ALA A O 1
ATOM 3183 N N . THR A 1 438 ? 3.215 1.754 -21.009 1.00 63.88 438 THR A N 1
ATOM 3184 C CA . THR A 1 438 ? 3.875 1.268 -22.208 1.00 63.88 438 THR A CA 1
ATOM 3185 C C . THR A 1 438 ? 5.295 1.824 -22.245 1.00 63.88 438 THR A C 1
ATOM 3187 O O . THR A 1 438 ? 5.459 3.051 -22.285 1.00 63.88 438 THR A O 1
ATOM 3190 N N . PRO A 1 439 ? 6.335 0.971 -22.325 1.00 54.72 439 PRO A N 1
ATOM 3191 C CA . PRO A 1 439 ? 7.598 1.436 -22.864 1.00 54.72 439 PRO A CA 1
ATOM 3192 C C . PRO A 1 439 ? 7.257 2.005 -24.240 1.00 54.72 439 PRO A C 1
ATOM 3194 O O . PRO A 1 439 ? 6.640 1.304 -25.041 1.00 54.72 439 PRO A O 1
ATOM 3197 N N . SER A 1 440 ? 7.555 3.288 -24.478 1.00 50.34 440 SER A N 1
ATOM 3198 C CA . SER A 1 440 ? 7.312 3.940 -25.771 1.00 50.34 440 SER A CA 1
ATOM 3199 C C . SER A 1 440 ? 7.580 2.940 -26.894 1.00 50.34 440 SER A C 1
ATOM 3201 O O . SER A 1 440 ? 8.690 2.415 -26.985 1.00 50.34 440 SER A O 1
ATOM 3203 N N . ALA A 1 441 ? 6.557 2.629 -27.699 1.00 47.03 441 ALA A N 1
ATOM 3204 C CA . ALA A 1 441 ? 6.562 1.544 -28.687 1.00 47.03 441 ALA A CA 1
ATOM 3205 C C . ALA A 1 441 ? 7.653 1.673 -29.774 1.00 47.03 441 ALA A C 1
ATOM 3207 O O . ALA A 1 441 ? 7.738 0.857 -30.693 1.00 47.03 441 ALA A O 1
ATOM 3208 N N . ALA A 1 442 ? 8.512 2.689 -29.688 1.00 53.47 442 ALA A N 1
ATOM 3209 C CA . ALA A 1 442 ? 9.794 2.696 -30.358 1.00 53.47 442 ALA A CA 1
ATOM 3210 C C . ALA A 1 442 ? 10.653 1.556 -29.799 1.00 53.47 442 ALA A C 1
ATOM 3212 O O . ALA A 1 442 ? 11.392 1.778 -28.847 1.00 53.47 442 ALA A O 1
ATOM 3213 N N . ASP A 1 443 ? 10.561 0.364 -30.410 1.00 54.41 443 ASP A N 1
ATOM 3214 C CA . ASP A 1 443 ? 11.443 -0.783 -30.171 1.00 54.41 443 ASP A CA 1
ATOM 3215 C C . ASP A 1 443 ? 12.889 -0.275 -30.016 1.00 54.41 443 ASP A C 1
ATOM 3217 O O . ASP A 1 443 ? 13.558 0.023 -31.020 1.00 54.41 443 ASP A O 1
ATOM 3221 N N . PRO A 1 444 ? 13.395 -0.137 -28.776 1.00 54.66 444 PRO A N 1
ATOM 3222 C CA . PRO A 1 444 ? 14.704 0.458 -28.562 1.00 54.66 444 PRO A CA 1
ATOM 3223 C C . PRO A 1 444 ? 15.774 -0.457 -29.161 1.00 54.66 444 PRO A C 1
ATOM 3225 O O . PRO A 1 444 ? 16.822 0.009 -29.618 1.00 54.66 444 PRO A O 1
ATOM 3228 N N . SER A 1 445 ? 15.471 -1.756 -29.275 1.00 61.28 445 SER A N 1
ATOM 3229 C CA . SER A 1 445 ? 16.320 -2.729 -29.942 1.00 61.28 445 SER A CA 1
ATOM 3230 C C . SER A 1 445 ? 16.346 -2.541 -31.461 1.00 61.28 445 SER A C 1
ATOM 3232 O O . SER A 1 445 ? 17.351 -2.884 -32.078 1.00 61.28 445 SER A O 1
ATOM 3234 N N . GLY A 1 446 ? 15.315 -1.955 -32.074 1.00 67.19 446 GLY A N 1
ATOM 3235 C CA . GLY A 1 446 ? 15.277 -1.603 -33.494 1.00 67.19 446 GLY A CA 1
ATOM 3236 C C . GLY A 1 446 ? 16.241 -0.461 -33.824 1.00 67.19 446 GLY A C 1
ATOM 3237 O O . GLY A 1 446 ? 17.101 -0.609 -34.697 1.00 67.19 446 GLY A O 1
ATOM 3238 N N . ALA A 1 447 ? 16.172 0.637 -33.063 1.00 63.31 447 ALA A N 1
ATOM 3239 C CA . ALA A 1 447 ? 17.106 1.761 -33.191 1.00 63.31 447 ALA A CA 1
ATOM 3240 C C . ALA A 1 447 ? 18.547 1.361 -32.811 1.00 63.31 447 ALA A C 1
ATOM 3242 O O . ALA A 1 447 ? 19.518 1.772 -33.454 1.00 63.31 447 ALA A O 1
ATOM 3243 N N . MET A 1 448 ? 18.712 0.501 -31.802 1.00 64.19 448 MET A N 1
ATOM 3244 C CA . MET A 1 448 ? 20.022 -0.027 -31.422 1.00 64.19 448 MET A CA 1
ATOM 3245 C C . MET A 1 448 ? 20.587 -0.980 -32.483 1.00 64.19 448 MET A C 1
ATOM 3247 O O . MET A 1 448 ? 21.760 -0.859 -32.835 1.00 64.19 448 MET A O 1
ATOM 3251 N N . ARG A 1 449 ? 19.769 -1.874 -33.061 1.00 73.19 449 ARG A N 1
ATOM 3252 C CA . ARG A 1 449 ? 20.172 -2.749 -34.175 1.00 73.19 449 ARG A CA 1
ATOM 3253 C C . ARG A 1 449 ? 20.578 -1.936 -35.401 1.00 73.19 449 ARG A C 1
ATOM 3255 O O . ARG A 1 449 ? 21.601 -2.263 -36.001 1.00 73.19 449 ARG A O 1
ATOM 3262 N N . SER A 1 450 ? 19.850 -0.874 -35.759 1.00 71.56 450 SER A N 1
ATOM 3263 C CA . SER A 1 450 ? 20.243 -0.015 -36.886 1.00 71.56 450 SER A CA 1
ATOM 3264 C C . SER A 1 450 ? 21.567 0.697 -36.616 1.00 71.56 450 SER A C 1
ATOM 3266 O O . SER A 1 450 ? 22.447 0.695 -37.477 1.00 71.56 450 SER A O 1
ATOM 3268 N N . ASN A 1 451 ? 21.752 1.241 -35.410 1.00 71.56 451 ASN A N 1
ATOM 3269 C CA . ASN A 1 451 ? 22.994 1.916 -35.031 1.00 71.56 451 ASN A CA 1
ATOM 3270 C C . ASN A 1 451 ? 24.184 0.947 -34.987 1.00 71.56 451 ASN A C 1
ATOM 3272 O O . ASN A 1 451 ? 25.263 1.288 -35.474 1.00 71.56 451 ASN A O 1
ATOM 3276 N N . LEU A 1 452 ? 23.986 -0.277 -34.487 1.00 72.19 452 LEU A N 1
ATOM 3277 C CA . LEU A 1 452 ? 25.006 -1.326 -34.480 1.00 72.19 452 LEU A CA 1
ATOM 3278 C C . LEU A 1 452 ? 25.389 -1.744 -35.906 1.00 72.19 452 LEU A C 1
ATOM 3280 O O . LEU A 1 452 ? 26.573 -1.867 -36.205 1.00 72.19 452 LEU A O 1
ATOM 3284 N N . TRP A 1 453 ? 24.413 -1.915 -36.803 1.00 78.62 453 TRP A N 1
ATOM 3285 C CA . TRP A 1 453 ? 24.679 -2.231 -38.209 1.00 78.62 453 TRP A CA 1
ATOM 3286 C C . TRP A 1 453 ? 25.434 -1.111 -38.924 1.00 78.62 453 TRP A C 1
ATOM 3288 O O . TRP A 1 453 ? 26.383 -1.394 -39.657 1.00 78.62 453 TRP A O 1
ATOM 3298 N N . ILE A 1 454 ? 25.067 0.152 -38.688 1.00 75.19 454 ILE A N 1
ATOM 3299 C CA . ILE A 1 454 ? 25.773 1.313 -39.249 1.00 75.19 454 ILE A CA 1
ATOM 3300 C C . ILE A 1 454 ? 27.210 1.370 -38.716 1.00 75.19 454 ILE A C 1
ATOM 3302 O O . ILE A 1 454 ? 28.146 1.557 -39.496 1.00 75.19 454 ILE A O 1
ATOM 3306 N N . ALA A 1 455 ? 27.404 1.149 -37.414 1.00 72.44 455 ALA A N 1
ATOM 3307 C CA . ALA A 1 455 ? 28.727 1.105 -36.800 1.00 72.44 455 ALA A CA 1
ATOM 3308 C C . ALA A 1 455 ? 29.581 -0.050 -37.349 1.00 72.44 455 ALA A C 1
ATOM 3310 O O . ALA A 1 455 ? 30.734 0.165 -37.725 1.00 72.44 455 ALA A O 1
ATOM 3311 N N . ALA A 1 456 ? 29.015 -1.253 -37.469 1.00 73.88 456 ALA A N 1
ATOM 3312 C CA . ALA A 1 456 ? 29.696 -2.429 -38.009 1.00 73.88 456 ALA A CA 1
ATOM 3313 C C . ALA A 1 456 ? 30.061 -2.258 -39.494 1.00 73.88 456 ALA A C 1
ATOM 3315 O O . ALA A 1 456 ? 31.182 -2.581 -39.901 1.00 73.88 456 ALA A O 1
ATOM 3316 N N . ALA A 1 457 ? 29.153 -1.701 -40.302 1.00 76.31 457 ALA A N 1
ATOM 3317 C CA . ALA A 1 457 ? 29.413 -1.382 -41.703 1.00 76.31 457 ALA A CA 1
ATOM 3318 C C . ALA A 1 457 ? 30.503 -0.307 -41.839 1.00 76.31 457 ALA A C 1
ATOM 3320 O O . ALA A 1 457 ? 31.423 -0.456 -42.646 1.00 76.31 457 ALA A O 1
ATOM 3321 N N . GLY A 1 458 ? 30.450 0.734 -41.000 1.00 75.12 458 GLY A N 1
ATOM 3322 C CA . GLY A 1 458 ? 31.472 1.776 -40.925 1.00 75.12 458 GLY A CA 1
ATOM 3323 C C . GLY A 1 458 ? 32.844 1.213 -40.555 1.00 75.12 458 GLY A C 1
ATOM 3324 O O . GLY A 1 458 ? 33.819 1.451 -41.264 1.00 75.12 458 GLY A O 1
ATOM 3325 N N . ALA A 1 459 ? 32.922 0.396 -39.503 1.00 72.12 459 ALA A N 1
ATOM 3326 C CA . ALA A 1 459 ? 34.157 -0.256 -39.075 1.00 72.12 459 ALA A CA 1
ATOM 3327 C C . ALA A 1 459 ? 34.737 -1.169 -40.170 1.00 72.12 459 ALA A C 1
ATOM 3329 O O . ALA A 1 459 ? 35.940 -1.124 -40.437 1.00 72.12 459 ALA A O 1
ATOM 3330 N N . SER A 1 460 ? 33.884 -1.936 -40.854 1.00 74.06 460 SER A N 1
ATOM 3331 C CA . SER A 1 460 ? 34.289 -2.817 -41.957 1.00 74.06 460 SER A CA 1
ATOM 3332 C C . SER A 1 460 ? 34.853 -2.025 -43.140 1.00 74.06 460 SER A C 1
ATOM 3334 O O . SER A 1 460 ? 35.917 -2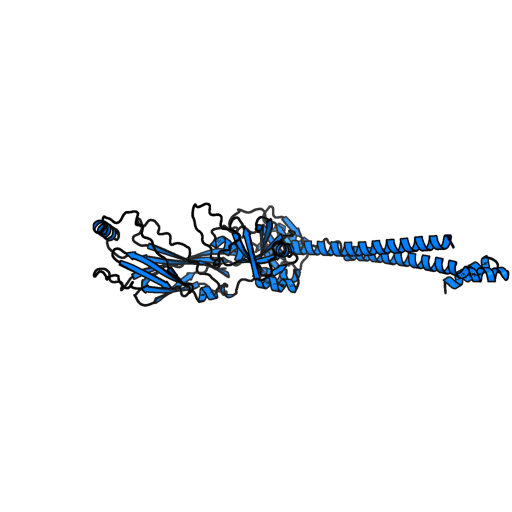.362 -43.661 1.00 74.06 460 SER A O 1
ATOM 3336 N N . ALA A 1 461 ? 34.196 -0.927 -43.531 1.00 76.38 461 ALA A N 1
ATOM 3337 C CA . ALA A 1 461 ? 34.673 -0.053 -44.602 1.00 76.38 461 ALA A CA 1
ATOM 3338 C C . ALA A 1 461 ? 36.042 0.561 -44.269 1.00 76.38 461 ALA A C 1
ATOM 3340 O O . ALA A 1 461 ? 36.935 0.591 -45.119 1.00 76.38 461 ALA A O 1
ATOM 3341 N N . ILE A 1 462 ? 36.240 0.993 -43.020 1.00 75.69 462 ILE A N 1
ATOM 3342 C CA . ILE A 1 462 ? 37.529 1.514 -42.556 1.00 75.69 462 ILE A CA 1
ATOM 3343 C C . ILE A 1 462 ? 38.589 0.419 -42.618 1.00 75.69 462 ILE A C 1
ATOM 3345 O O . ILE A 1 462 ? 39.636 0.644 -43.219 1.00 75.69 462 ILE A O 1
ATOM 3349 N N . ALA A 1 463 ? 38.319 -0.768 -42.070 1.00 73.50 463 ALA A N 1
ATOM 3350 C CA . ALA A 1 463 ? 39.262 -1.884 -42.074 1.00 73.50 463 ALA A CA 1
ATOM 3351 C C . ALA A 1 463 ? 39.753 -2.225 -43.493 1.00 73.50 463 ALA A C 1
ATOM 3353 O O . ALA A 1 463 ? 40.956 -2.401 -43.697 1.00 73.50 463 ALA A O 1
ATOM 3354 N N . ILE A 1 464 ? 38.857 -2.213 -44.486 1.00 77.38 464 ILE A N 1
ATOM 3355 C CA . ILE A 1 464 ? 39.207 -2.419 -45.900 1.00 77.38 464 ILE A CA 1
ATOM 3356 C C . ILE A 1 464 ? 40.153 -1.318 -46.404 1.00 77.38 464 ILE A C 1
ATOM 3358 O O . ILE A 1 464 ? 41.180 -1.617 -47.020 1.00 77.38 464 ILE A O 1
ATOM 3362 N N . VAL A 1 465 ? 39.862 -0.044 -46.119 1.00 78.50 465 VAL A N 1
ATOM 3363 C CA . VAL A 1 465 ? 40.731 1.081 -46.517 1.00 78.50 465 VAL A CA 1
ATOM 3364 C C . VAL A 1 465 ? 42.113 0.966 -45.868 1.00 78.50 465 VAL A C 1
ATOM 3366 O O . VAL A 1 465 ? 43.126 1.173 -46.540 1.00 78.50 465 VAL A O 1
ATOM 3369 N N . VAL A 1 466 ? 42.181 0.583 -44.591 1.00 73.12 466 VAL A N 1
ATOM 3370 C CA . VAL A 1 466 ? 43.449 0.372 -43.874 1.00 73.12 466 VAL A CA 1
ATOM 3371 C C . VAL A 1 466 ? 44.253 -0.759 -44.492 1.00 73.12 466 VAL A C 1
ATOM 3373 O O . VAL A 1 466 ? 45.424 -0.554 -44.811 1.00 73.12 466 VAL A O 1
ATOM 3376 N N . ALA A 1 467 ? 43.632 -1.921 -44.703 1.00 74.25 467 ALA A N 1
ATOM 3377 C CA . ALA A 1 467 ? 44.276 -3.070 -45.332 1.00 74.25 467 ALA A CA 1
ATOM 3378 C C . ALA A 1 467 ? 44.835 -2.700 -46.718 1.00 74.25 467 ALA A C 1
ATOM 3380 O O . ALA A 1 467 ? 45.987 -3.008 -47.027 1.00 74.25 467 ALA A O 1
ATOM 3381 N N . THR A 1 468 ? 44.070 -1.931 -47.503 1.00 75.62 468 THR A N 1
ATOM 3382 C CA . THR A 1 468 ? 44.499 -1.415 -48.814 1.00 75.62 468 THR A CA 1
ATOM 3383 C C . THR A 1 468 ? 45.722 -0.502 -48.700 1.00 75.62 468 THR A C 1
ATOM 3385 O O . THR A 1 468 ? 46.703 -0.664 -49.428 1.00 75.62 468 THR A O 1
ATOM 3388 N N . LEU A 1 469 ? 45.702 0.458 -47.772 1.00 73.25 469 LEU A N 1
ATOM 3389 C CA . LEU A 1 469 ? 46.805 1.402 -47.583 1.00 73.25 469 LEU A CA 1
ATOM 3390 C C . LEU A 1 469 ? 48.078 0.725 -47.055 1.00 73.25 469 LEU A C 1
ATOM 3392 O O . LEU A 1 469 ? 49.176 1.099 -47.477 1.00 73.25 469 LEU A O 1
ATOM 3396 N N . VAL A 1 470 ? 47.948 -0.259 -46.161 1.00 72.50 470 VAL A N 1
ATOM 3397 C CA . VAL A 1 470 ? 49.076 -1.047 -45.636 1.00 72.50 470 VAL A CA 1
ATOM 3398 C C . VAL A 1 470 ? 49.689 -1.908 -46.740 1.00 72.50 470 VAL A C 1
ATOM 3400 O O . VAL A 1 470 ? 50.908 -1.863 -46.921 1.00 72.50 470 VAL A O 1
ATOM 3403 N N . GLY A 1 471 ? 48.867 -2.597 -47.539 1.00 69.12 471 GLY A N 1
ATOM 3404 C CA . GLY A 1 471 ? 49.336 -3.374 -48.693 1.00 69.12 471 GLY A CA 1
ATOM 3405 C C . GLY A 1 471 ? 50.113 -2.518 -49.701 1.00 69.12 471 GLY A C 1
ATOM 3406 O O . GLY A 1 471 ? 51.224 -2.865 -50.100 1.00 69.12 471 GLY A O 1
ATOM 3407 N N . LEU A 1 472 ? 49.598 -1.327 -50.030 1.00 69.38 472 LEU A N 1
ATOM 3408 C CA . LEU A 1 472 ? 50.276 -0.378 -50.927 1.00 69.38 472 LEU A CA 1
ATOM 3409 C C . LEU A 1 472 ? 51.562 0.224 -50.336 1.00 69.38 472 LEU A C 1
ATOM 3411 O O . LEU A 1 472 ? 52.444 0.666 -51.078 1.00 69.38 472 LEU A O 1
ATOM 3415 N N . ALA A 1 473 ? 51.673 0.306 -49.010 1.00 67.88 473 ALA A N 1
ATOM 3416 C CA . ALA A 1 473 ? 52.857 0.841 -48.348 1.00 67.88 473 ALA A CA 1
ATOM 3417 C C . ALA A 1 473 ? 53.991 -0.192 -48.237 1.00 67.88 473 ALA A C 1
ATOM 3419 O O . ALA A 1 473 ? 55.153 0.214 -48.323 1.00 67.88 473 ALA A O 1
ATOM 3420 N N . GLY A 1 474 ? 53.656 -1.477 -48.070 1.00 66.50 474 GLY A N 1
ATOM 3421 C CA . GLY A 1 474 ? 54.609 -2.581 -47.909 1.00 66.50 474 GLY A CA 1
ATOM 3422 C C . GLY A 1 474 ? 55.329 -2.995 -49.195 1.00 66.50 474 GLY A C 1
ATOM 3423 O O . GLY A 1 474 ? 56.512 -3.305 -49.148 1.00 66.50 474 GLY A O 1
ATOM 3424 N N . GLY A 1 475 ? 54.682 -2.901 -50.361 1.00 65.19 475 GLY A N 1
ATOM 3425 C CA . GLY A 1 475 ? 55.268 -3.341 -51.642 1.00 65.19 475 GLY A CA 1
ATOM 3426 C C . GLY A 1 475 ? 56.375 -2.448 -52.223 1.00 65.19 475 GLY A C 1
ATOM 3427 O O . GLY A 1 475 ? 56.816 -2.666 -53.346 1.00 65.19 475 GLY A O 1
ATOM 3428 N N . ARG A 1 476 ? 56.822 -1.402 -51.512 1.00 65.06 476 ARG A N 1
ATOM 3429 C CA . ARG A 1 476 ? 57.722 -0.382 -52.081 1.00 65.06 476 ARG A CA 1
ATOM 3430 C C . ARG A 1 476 ? 59.146 -0.863 -52.351 1.00 65.06 476 ARG A C 1
ATOM 3432 O O . ARG A 1 476 ? 59.792 -0.277 -53.215 1.00 65.06 476 ARG A O 1
ATOM 3439 N N . GLU A 1 477 ? 59.638 -1.864 -51.631 1.00 68.56 477 GLU A N 1
ATOM 3440 C CA . GLU A 1 477 ? 60.993 -2.390 -51.846 1.00 68.56 477 GLU A CA 1
ATOM 3441 C C . GLU A 1 477 ? 61.036 -3.305 -53.079 1.00 68.56 477 GLU A C 1
ATOM 3443 O O . GLU A 1 477 ? 61.876 -3.113 -53.962 1.00 68.56 477 GLU A O 1
ATOM 3448 N N . ASP A 1 478 ? 60.038 -4.178 -53.223 1.00 69.00 478 ASP A N 1
ATOM 3449 C CA . ASP A 1 478 ? 59.874 -5.048 -54.393 1.00 69.00 478 ASP A CA 1
ATOM 3450 C C . ASP A 1 478 ? 59.576 -4.252 -55.673 1.00 69.00 478 ASP A C 1
ATOM 3452 O O . ASP A 1 478 ? 60.086 -4.566 -56.749 1.00 69.00 478 ASP A O 1
ATOM 3456 N N . ASP A 1 479 ? 58.826 -3.152 -55.563 1.00 71.81 479 ASP A N 1
ATOM 3457 C CA . ASP A 1 479 ? 58.554 -2.228 -56.668 1.00 71.81 479 ASP A CA 1
ATOM 3458 C C . ASP A 1 479 ? 59.826 -1.598 -57.249 1.00 71.81 479 ASP A C 1
ATOM 3460 O O . ASP A 1 479 ? 59.917 -1.355 -58.458 1.00 71.81 479 ASP A O 1
ATOM 3464 N N . VAL A 1 480 ? 60.801 -1.290 -56.390 1.00 77.19 480 VAL A N 1
ATOM 3465 C CA . VAL A 1 480 ? 62.084 -0.712 -56.807 1.00 77.19 480 VAL A CA 1
ATOM 3466 C C . VAL A 1 480 ? 62.928 -1.778 -57.503 1.00 77.19 480 VAL A C 1
ATOM 3468 O O . VAL A 1 480 ? 63.490 -1.495 -58.565 1.00 77.19 480 VAL A O 1
ATOM 3471 N N . ALA A 1 481 ? 62.945 -3.007 -56.980 1.00 79.31 481 ALA A N 1
ATOM 3472 C CA . ALA A 1 481 ? 63.615 -4.139 -57.618 1.00 79.31 481 ALA A CA 1
ATOM 3473 C C . ALA A 1 481 ? 63.001 -4.479 -58.993 1.00 79.31 481 ALA A C 1
ATOM 3475 O O . ALA A 1 481 ? 63.720 -4.612 -59.985 1.00 79.31 481 ALA A O 1
ATOM 3476 N N . LEU A 1 482 ? 61.670 -4.526 -59.104 1.00 78.44 482 LEU A N 1
ATOM 3477 C CA . LEU A 1 482 ? 60.963 -4.794 -60.363 1.00 78.44 482 LEU A CA 1
ATOM 3478 C C . LEU A 1 482 ? 61.142 -3.673 -61.399 1.00 78.44 482 LEU A C 1
ATOM 3480 O O . LEU A 1 482 ? 61.230 -3.949 -62.599 1.00 78.44 482 LEU A O 1
ATOM 3484 N N . ARG A 1 483 ? 61.245 -2.409 -60.965 1.00 80.75 483 ARG A N 1
ATOM 3485 C CA . ARG A 1 483 ? 61.585 -1.289 -61.864 1.00 80.75 483 ARG A CA 1
ATOM 3486 C C . ARG A 1 483 ? 63.024 -1.351 -62.348 1.00 80.75 483 ARG A C 1
ATOM 3488 O O . ARG A 1 483 ? 63.259 -1.062 -63.520 1.00 80.75 483 ARG A O 1
ATOM 3495 N N . ALA A 1 484 ? 63.963 -1.756 -61.494 1.00 86.19 484 ALA A N 1
ATOM 3496 C CA . ALA A 1 484 ? 65.349 -1.975 -61.904 1.00 86.19 484 ALA A CA 1
ATOM 3497 C C . ALA A 1 484 ? 65.459 -3.067 -62.989 1.00 86.19 484 ALA A C 1
ATOM 3499 O O . ALA A 1 484 ? 66.323 -2.985 -63.856 1.00 86.19 484 ALA A O 1
ATOM 3500 N N . LEU A 1 485 ? 64.526 -4.026 -63.004 1.00 88.31 485 LEU A N 1
ATOM 3501 C CA . LEU A 1 485 ? 64.390 -5.066 -64.033 1.00 88.31 485 LEU A CA 1
ATOM 3502 C C . LEU A 1 485 ? 63.559 -4.640 -65.266 1.00 88.31 485 LEU A C 1
ATOM 3504 O O . LEU A 1 485 ? 63.268 -5.464 -66.131 1.00 88.31 485 LEU A O 1
ATOM 3508 N N . GLY A 1 486 ? 63.171 -3.364 -65.378 1.00 92.31 486 GLY A N 1
ATOM 3509 C CA . GLY A 1 486 ? 62.498 -2.811 -66.561 1.00 92.31 486 GLY A CA 1
ATOM 3510 C C . GLY A 1 486 ? 60.978 -3.010 -66.614 1.00 92.31 486 GLY A C 1
ATOM 3511 O O . GLY A 1 486 ? 60.360 -2.794 -67.662 1.00 92.31 486 GLY A O 1
ATOM 3512 N N . ALA A 1 487 ? 60.330 -3.407 -65.514 1.00 87.25 487 ALA A N 1
ATOM 3513 C CA . ALA A 1 487 ? 58.877 -3.541 -65.496 1.00 87.25 487 ALA A CA 1
ATOM 3514 C C . ALA A 1 487 ? 58.179 -2.171 -65.629 1.00 87.25 487 ALA A C 1
ATOM 3516 O O . ALA A 1 487 ? 58.386 -1.252 -64.838 1.00 87.25 487 ALA A O 1
ATOM 3517 N N . SER A 1 488 ? 57.299 -2.035 -66.628 1.00 85.88 488 SER A N 1
ATOM 3518 C CA . SER A 1 488 ? 56.489 -0.821 -66.814 1.00 85.88 488 SER A CA 1
ATOM 3519 C C . SER A 1 488 ? 55.498 -0.609 -65.657 1.00 85.88 488 SER A C 1
ATOM 3521 O O . SER A 1 488 ? 54.911 -1.577 -65.164 1.00 85.88 488 SER A O 1
ATOM 3523 N N . HIS A 1 489 ? 55.205 0.651 -65.311 1.00 77.12 489 HIS A N 1
ATOM 3524 C CA . HIS A 1 489 ? 54.251 1.027 -64.252 1.00 77.12 489 HIS A CA 1
ATOM 3525 C C . HIS A 1 489 ? 52.884 0.326 -64.359 1.00 77.12 489 HIS A C 1
ATOM 3527 O O . HIS A 1 489 ? 52.282 -0.020 -63.345 1.00 77.12 489 HIS A O 1
ATOM 3533 N N . ARG A 1 490 ? 52.400 0.060 -65.582 1.00 81.69 490 ARG A N 1
ATOM 3534 C CA . ARG A 1 490 ? 51.123 -0.642 -65.801 1.00 81.69 490 ARG A CA 1
ATOM 3535 C C . ARG A 1 490 ? 51.166 -2.123 -65.410 1.00 81.69 490 ARG A C 1
ATOM 3537 O O . ARG A 1 490 ? 50.142 -2.651 -64.990 1.00 81.69 490 ARG A O 1
ATOM 3544 N N . ARG A 1 491 ? 52.313 -2.800 -65.555 1.00 80.56 491 ARG A N 1
ATOM 3545 C CA . ARG A 1 491 ? 52.461 -4.216 -65.159 1.00 80.56 491 ARG A CA 1
ATOM 3546 C C . ARG A 1 491 ? 52.566 -4.363 -63.646 1.00 80.56 491 ARG A C 1
ATOM 3548 O O . ARG A 1 491 ? 51.899 -5.230 -63.099 1.00 80.56 491 ARG A O 1
ATOM 3555 N N . ILE A 1 492 ? 53.316 -3.477 -62.994 1.00 80.50 492 ILE A N 1
ATOM 3556 C CA . ILE A 1 492 ? 53.442 -3.440 -61.530 1.00 80.50 492 ILE A CA 1
ATOM 3557 C C . ILE A 1 492 ? 52.077 -3.159 -60.883 1.00 80.50 492 ILE A C 1
ATOM 3559 O O . ILE A 1 492 ? 51.639 -3.912 -60.019 1.00 80.50 492 ILE A O 1
ATOM 3563 N N . GLY A 1 493 ? 51.337 -2.161 -61.384 1.00 75.50 493 GLY A N 1
ATOM 3564 C CA . GLY A 1 493 ? 49.991 -1.861 -60.882 1.00 75.50 493 GLY A CA 1
ATOM 3565 C C . GLY A 1 493 ? 48.988 -3.009 -61.067 1.00 75.50 493 GLY A C 1
ATOM 3566 O O . GLY A 1 493 ? 48.165 -3.244 -60.189 1.00 75.50 493 GLY A O 1
ATOM 3567 N N . ARG A 1 494 ? 49.069 -3.764 -62.175 1.00 79.69 494 ARG A N 1
ATOM 3568 C CA . ARG A 1 494 ? 48.220 -4.951 -62.388 1.00 79.69 494 ARG A CA 1
ATOM 3569 C C . ARG A 1 494 ? 48.591 -6.114 -61.472 1.00 79.69 494 ARG A C 1
ATOM 3571 O O . ARG A 1 494 ? 47.688 -6.760 -60.960 1.00 79.69 494 ARG A O 1
ATOM 3578 N N . ALA A 1 495 ? 49.881 -6.368 -61.260 1.00 76.38 495 ALA A N 1
ATOM 3579 C CA . ALA A 1 495 ? 50.335 -7.420 -60.353 1.00 76.38 495 ALA A CA 1
ATOM 3580 C C . ALA A 1 495 ? 49.915 -7.126 -58.903 1.00 76.38 495 ALA A C 1
ATOM 3582 O O . ALA A 1 495 ? 49.346 -7.998 -58.255 1.00 76.38 495 ALA A O 1
ATOM 3583 N N . GLY A 1 496 ? 50.077 -5.879 -58.444 1.00 72.50 496 GLY A N 1
ATOM 3584 C CA . GLY A 1 496 ? 49.623 -5.457 -57.115 1.00 72.50 496 GLY A CA 1
ATOM 3585 C C . GLY A 1 496 ? 48.103 -5.528 -56.939 1.00 72.50 496 GLY A C 1
ATOM 3586 O O . GLY A 1 496 ? 47.631 -5.940 -55.887 1.00 72.50 496 GLY A O 1
ATOM 3587 N N . ALA A 1 497 ? 47.322 -5.201 -57.976 1.00 70.38 497 ALA A N 1
ATOM 3588 C CA . ALA A 1 497 ? 45.864 -5.342 -57.929 1.00 70.38 497 ALA A CA 1
ATOM 3589 C C . ALA A 1 497 ? 45.409 -6.812 -57.856 1.00 70.38 497 ALA A C 1
ATOM 3591 O O . ALA A 1 497 ? 44.454 -7.114 -57.149 1.00 70.38 497 ALA A O 1
ATOM 3592 N N . VAL A 1 498 ? 46.092 -7.728 -58.557 1.00 76.38 498 VAL A N 1
ATOM 3593 C CA . VAL A 1 498 ? 45.806 -9.173 -58.487 1.00 76.38 498 VAL A CA 1
ATOM 3594 C C . VAL A 1 498 ? 46.203 -9.744 -57.126 1.00 76.38 498 VAL A C 1
ATOM 3596 O O . VAL A 1 498 ? 45.439 -10.510 -56.558 1.00 76.38 498 VAL A O 1
ATOM 3599 N N . GLN A 1 499 ? 47.344 -9.330 -56.572 1.00 70.94 499 GLN A N 1
ATOM 3600 C CA . GLN A 1 499 ? 47.794 -9.764 -55.246 1.00 70.94 499 GLN A CA 1
ATOM 3601 C C . GLN A 1 499 ? 46.929 -9.210 -54.103 1.00 70.94 499 GLN A C 1
ATOM 3603 O O . GLN A 1 499 ? 46.915 -9.787 -53.032 1.00 70.94 499 GLN A O 1
ATOM 3608 N N . PHE A 1 500 ? 46.217 -8.100 -54.314 1.00 61.00 500 PHE A N 1
ATOM 3609 C CA . PHE A 1 500 ? 45.251 -7.579 -53.343 1.00 61.00 500 PHE A CA 1
ATOM 3610 C C . PHE A 1 500 ? 43.902 -8.323 -53.378 1.00 61.00 500 PHE A C 1
ATOM 3612 O O . PHE A 1 500 ? 43.137 -8.256 -52.422 1.00 61.00 500 PHE A O 1
ATOM 3619 N N . LEU A 1 501 ? 43.585 -8.994 -54.491 1.00 62.88 501 LEU A N 1
ATOM 3620 C CA . LEU A 1 501 ? 42.348 -9.766 -54.666 1.00 62.88 501 LEU A CA 1
ATOM 3621 C C . LEU A 1 501 ? 42.479 -11.236 -54.236 1.00 62.88 501 LEU A C 1
ATOM 3623 O O . LEU A 1 501 ? 41.453 -11.897 -54.082 1.00 62.88 501 LEU A O 1
ATOM 3627 N N . ILE A 1 502 ? 43.710 -11.736 -54.101 1.00 61.09 502 ILE A N 1
ATOM 3628 C CA . ILE A 1 502 ? 44.062 -13.073 -53.596 1.00 61.09 502 ILE A CA 1
ATOM 3629 C C . ILE A 1 502 ? 44.410 -12.934 -52.120 1.00 61.09 502 ILE A C 1
ATOM 3631 O O . ILE A 1 502 ? 43.917 -13.766 -51.329 1.00 61.09 502 ILE A O 1
#

Solvent-accessible surface area (backbone atoms only — not comparable to full-atom values): 27549 Å² total; per-residue (Å²): 109,73,68,59,52,51,52,52,51,53,50,53,52,50,52,49,52,50,50,51,53,46,53,52,49,51,53,52,42,54,51,49,52,47,51,30,47,51,44,26,41,21,39,54,20,39,26,27,34,40,47,53,89,63,66,73,58,64,45,72,78,85,41,63,77,50,48,71,40,90,52,43,78,44,47,44,65,25,33,72,43,79,28,30,44,92,83,43,78,32,39,36,33,25,35,49,44,88,84,43,39,68,65,48,20,68,70,70,29,78,76,54,30,56,33,54,55,54,42,51,74,66,74,55,35,51,50,62,90,88,62,54,60,48,74,47,51,35,30,42,27,47,41,84,42,92,88,46,74,77,54,94,88,60,75,70,68,65,44,39,31,35,40,35,29,41,30,35,26,28,27,82,83,58,42,80,42,80,30,60,27,72,73,41,82,44,72,48,35,64,57,78,43,81,45,72,50,55,30,54,47,64,93,57,55,38,30,62,32,32,34,33,42,28,51,27,41,51,61,92,57,93,46,66,65,54,46,51,52,50,46,48,69,76,37,75,82,66,50,90,82,69,59,85,76,67,54,74,53,80,47,98,82,57,35,39,37,39,41,49,78,61,85,81,38,66,37,34,44,36,45,32,46,57,42,63,70,42,48,66,25,54,28,35,72,29,84,65,62,70,56,70,73,65,72,67,90,78,44,80,49,57,57,38,56,41,42,33,18,50,34,31,67,75,85,71,90,52,95,59,93,70,83,72,60,85,88,62,75,66,91,74,48,59,48,44,44,24,35,31,10,48,58,43,31,63,74,70,74,48,53,71,79,32,74,47,54,30,30,57,93,71,55,78,40,50,29,26,26,47,24,74,34,91,67,45,56,58,40,85,59,66,37,28,36,35,34,30,29,53,60,51,39,34,44,33,46,62,67,75,37,71,37,65,35,53,43,30,36,31,31,34,52,92,52,62,50,68,63,49,39,57,56,45,58,74,74,45,66,86,74,47,46,72,45,71,23,62,49,68,87,68,55,61,66,57,61,41,48,52,51,49,50,52,44,51,52,51,53,51,54,49,52,53,53,50,54,51,53,52,55,68,60,67,50,55,66,61,50,51,54,43,44,74,72,66,54,52,71,70,57,55,54,50,53,54,53,53,61,72,74,106

Sequence (502 aa):
ARSARRAVTVVVLLAFAVGALTVAGMVSGTVAQQRARDAAVGAGGDVVLTLPAGPAAGGVVDVEPYRALAGVDAAEPVTTLPITILREPAQLVGVPIESLGEQIALRLGAEDAEALRALTPDASTRIPEGTTTLAVGIELRVVDIEGVEESEDFQLEDLQVRLGGSMVLIGSNGELIEAQAEEREITVTGEPQRFEVEVPLEAGATSVADVELSVNYLLQGEDTETVMMQWYEENPDASEDESWEFFDTFGTDGRVDYYSFVGLGMQKITVTADAAPLLEAGLLIDQNRNPWVGDLESLGGGELKWGASGYADPLIVNTQEGGGDPANPDPGARALPALITQALAKEFDVEVGGSLNAAIAGPSVPLAVAGILGTVPGTLEERAVMVDRNSLTAMLAARGSQPRTPGEVWLMSGADPQALAEEALAVAPEGTTATLATPSAADPSGAMRSNLWIAAAGASAIAIVVATLVGLAGGREDDVALRALGASHRRIGRAGAVQFLI

Mean predicted aligned error: 13.51 Å